Protein AF-A0A925WDR9-F1 (afdb_monomer_lite)

Sequence (433 aa):
MELAVQQAREQGSCYGSGENAIRPNPLVGCVVVTPKGNVYTSYRGKKCDGDEGRNCANDHAEYTALEKLVPQGEHVGATVFTTLEPCTRREGNAVSCADRLVDAKVKRVVIGYLDPDDRGHGISKLADANIELAFFEPDLMNEIRKLNQHFLDSRLASSLCRPWFSEIERACGNKIKILGDLATAPKMKRVGKYAFPPELNEPYEKNVRRNEEQWGGWIEQIAEFKSLTQGGSVIEYEDYDYLQWKTLREAGRKPRAIYAGAIVVCADTGSIYVHRRAPDVATEPNKLHSFAGGFIVAHQNISDETLLHACLRELQEESGVQPQFAETRVVIVENLDIGWIDVMFFGGTIPDSHVQRLKGSREGQVVPIPFDEIEKSICHNKDNWVISGIAHHLIWLKLGAPGAPSWFRQKNAPMLYKNICQWLTPSESSRPS

Foldseek 3Di:
DVLFLVQLVVVCVPPPQPLVDLATDASKKKWKQFPVRDIDIFTQQDDDPPCVVPRRNQPHNLNCRQPPPQPPPRQAQIEMEMQEQWACDDPDPDHTSLVSNLVSNHQEYEYLYYDLDLRGPSVVSCVVSVHHYHYDDPVSSVSSCVSCVVNNLSSQLCQQPDVCQVLLCVLLVVLKHWRGKDQDAAFEAEPEADDQDPVLVVQLVVLVVVCCVVPNDDWFKWWAFDDQDSRNRYTYTHIDTPSSCVSCVVVVHQTQTEKEFEWEDEQVQQWIKWWQFDQPDPPLHRATAGQMDTQGDDPDDDDRCSSVVRHQVSCCQAFVDGFDAPGWIWIWMARNVRNYTYGYTYQGYDYPVCNVRTAGHPGGHMDIDHLVCVLVCCQVVVSSHDSVRSSNLLVCLSSQNHNYDSVCSPPPSVVSSVSSSCSSNPDPVPPDD

Structure (mmCIF, N/CA/C/O backbone):
data_AF-A0A925WDR9-F1
#
_entry.id   AF-A0A925WDR9-F1
#
loop_
_atom_site.group_PDB
_atom_site.id
_atom_site.type_symbol
_atom_site.label_atom_id
_atom_site.label_alt_id
_atom_site.label_comp_id
_atom_site.label_asym_id
_atom_site.label_entity_id
_atom_site.label_seq_id
_atom_site.pdbx_PDB_ins_code
_atom_site.Cartn_x
_atom_site.Cartn_y
_atom_site.Cartn_z
_atom_site.occupancy
_atom_site.B_iso_or_equiv
_atom_site.auth_seq_id
_atom_site.auth_comp_id
_atom_site.auth_asym_id
_atom_site.auth_atom_id
_atom_site.pdbx_PDB_model_num
ATOM 1 N N . MET A 1 1 ? -14.975 13.594 23.032 1.00 91.81 1 MET A N 1
ATOM 2 C CA . MET A 1 1 ? -13.705 13.619 22.270 1.00 91.81 1 MET A CA 1
ATOM 3 C C . MET A 1 1 ? -12.592 14.275 23.077 1.00 91.81 1 MET A C 1
ATOM 5 O O . MET A 1 1 ? -11.641 13.581 23.403 1.00 91.81 1 MET A O 1
ATOM 9 N N . GLU A 1 2 ? -12.731 15.539 23.493 1.00 96.56 2 GLU A N 1
ATOM 10 C CA . GLU A 1 2 ? -11.731 16.247 24.323 1.00 96.56 2 GLU A CA 1
ATOM 11 C C . GLU A 1 2 ? -11.316 15.478 25.586 1.00 96.56 2 GLU A C 1
ATOM 13 O O . GLU A 1 2 ? -10.128 15.329 25.850 1.00 96.56 2 GLU A O 1
ATOM 18 N N . LEU A 1 3 ? -12.278 14.890 26.311 1.00 97.06 3 LEU A N 1
ATOM 19 C CA . LEU A 1 3 ? -11.991 14.029 27.466 1.00 97.06 3 LEU A CA 1
ATOM 20 C C . LEU A 1 3 ? -11.077 12.843 27.115 1.00 97.06 3 LEU A C 1
ATOM 22 O O . LEU A 1 3 ? -10.212 12.488 27.906 1.00 97.06 3 LEU A O 1
ATOM 26 N N . ALA A 1 4 ? -11.223 12.241 25.931 1.00 96.88 4 ALA A N 1
ATOM 27 C CA . ALA A 1 4 ? -10.350 11.147 25.504 1.00 96.88 4 ALA A CA 1
ATOM 28 C C . ALA A 1 4 ? -8.920 11.653 25.252 1.00 96.88 4 ALA A C 1
ATOM 30 O O . ALA A 1 4 ? -7.961 11.019 25.684 1.00 96.88 4 ALA A O 1
ATOM 31 N N . VAL A 1 5 ? -8.772 12.833 24.638 1.00 94.38 5 VAL A N 1
ATOM 32 C CA . VAL A 1 5 ? -7.465 13.494 24.469 1.00 94.38 5 VAL A CA 1
ATOM 33 C C . VAL A 1 5 ? -6.847 13.824 25.830 1.00 94.38 5 VAL A C 1
ATOM 35 O O . VAL A 1 5 ? -5.672 13.547 26.055 1.00 94.38 5 VAL A O 1
ATOM 38 N N . GLN A 1 6 ? -7.639 14.329 26.778 1.00 95.62 6 GLN A N 1
ATOM 39 C CA . GLN A 1 6 ? -7.187 14.597 28.144 1.00 95.62 6 GLN A CA 1
ATOM 40 C C . GLN A 1 6 ? -6.683 13.327 28.843 1.00 95.62 6 GLN A C 1
ATOM 42 O O . GLN A 1 6 ? -5.629 13.369 29.469 1.00 95.62 6 GLN A O 1
ATOM 47 N N . GLN A 1 7 ? -7.381 12.197 28.702 1.00 95.31 7 GLN A N 1
ATOM 48 C CA . GLN A 1 7 ? -6.925 10.917 29.252 1.00 95.31 7 GLN A CA 1
ATOM 49 C C . GLN A 1 7 ? -5.608 10.444 28.610 1.00 95.31 7 GLN A C 1
ATOM 51 O O . GLN A 1 7 ? -4.725 9.959 29.315 1.00 95.31 7 GLN A O 1
ATOM 56 N N . ALA A 1 8 ? -5.424 10.639 27.300 1.00 92.00 8 ALA A N 1
ATOM 57 C CA . ALA A 1 8 ? -4.147 10.348 26.642 1.00 92.00 8 ALA A CA 1
ATOM 58 C C . ALA A 1 8 ? -2.999 11.223 27.189 1.00 92.00 8 ALA A C 1
ATOM 60 O O . ALA A 1 8 ? -1.887 10.730 27.378 1.00 92.00 8 ALA A O 1
ATOM 61 N N . ARG A 1 9 ? -3.263 12.503 27.499 1.00 90.75 9 ARG A N 1
ATOM 62 C CA . ARG A 1 9 ? -2.285 13.385 28.165 1.00 90.75 9 ARG A CA 1
ATOM 63 C C . ARG A 1 9 ? -1.965 12.906 29.587 1.00 90.75 9 ARG A C 1
ATOM 65 O O . ARG A 1 9 ? -0.796 12.861 29.958 1.00 90.75 9 ARG A O 1
ATOM 72 N N . GLU A 1 10 ? -2.981 12.503 30.351 1.00 88.56 10 GLU A N 1
ATOM 73 C CA . GLU A 1 10 ? -2.831 11.996 31.723 1.00 88.56 10 GLU A CA 1
ATOM 74 C C . GLU A 1 10 ? -1.925 10.756 31.782 1.00 88.56 10 GLU A C 1
ATOM 76 O O . GLU A 1 10 ? -1.018 10.695 32.611 1.00 88.56 10 GLU A O 1
ATOM 81 N N . GLN A 1 11 ? -2.076 9.821 30.835 1.00 84.31 11 GLN A N 1
ATOM 82 C CA . GLN A 1 11 ? -1.157 8.687 30.687 1.00 84.31 11 GLN A CA 1
ATOM 83 C C . GLN A 1 11 ? 0.306 9.133 30.584 1.00 84.31 11 GLN A C 1
ATOM 85 O O . GLN A 1 11 ? 1.175 8.547 31.235 1.00 84.31 11 GLN A O 1
ATOM 90 N N . GLY A 1 12 ? 0.578 10.152 29.761 1.00 76.19 12 GLY A N 1
ATOM 91 C CA . GLY A 1 12 ? 1.924 10.688 29.557 1.00 76.19 12 GLY A CA 1
ATOM 92 C C . GLY A 1 12 ? 2.533 11.241 30.846 1.00 76.19 12 GLY A C 1
ATOM 93 O O . GLY A 1 12 ? 3.717 11.034 31.103 1.00 76.19 12 GLY A O 1
ATOM 94 N N . SER A 1 13 ? 1.717 11.867 31.699 1.00 69.88 13 SER A N 1
ATOM 95 C CA . SER A 1 13 ? 2.141 12.357 33.016 1.00 69.88 13 SER A CA 1
ATOM 96 C C . SER A 1 13 ? 2.409 11.233 34.025 1.00 69.88 13 SER A C 1
ATOM 98 O O . SER A 1 13 ? 3.291 11.378 34.867 1.00 69.88 13 SER A O 1
ATOM 100 N N . CYS A 1 14 ? 1.682 10.113 33.951 1.00 61.91 14 CYS A N 1
ATOM 101 C CA . CYS A 1 14 ? 1.826 8.998 34.894 1.00 61.91 14 CYS A CA 1
ATOM 102 C C . CYS A 1 14 ? 2.996 8.053 34.583 1.00 61.91 14 CYS A C 1
ATOM 104 O O . CYS A 1 14 ? 3.580 7.493 35.509 1.00 61.91 14 CYS A O 1
ATOM 106 N N . TYR A 1 15 ? 3.316 7.840 33.304 1.00 59.12 15 TYR A N 1
ATOM 107 C CA . TYR A 1 15 ? 4.296 6.828 32.880 1.00 59.12 15 TYR A CA 1
ATOM 108 C C . TYR A 1 15 ? 5.593 7.401 32.296 1.00 59.12 15 TYR A C 1
ATOM 110 O O . TYR A 1 15 ? 6.505 6.630 31.999 1.00 59.12 15 TYR A O 1
ATOM 118 N N . GLY A 1 16 ? 5.698 8.731 32.180 1.00 52.00 16 GLY A N 1
ATOM 119 C CA . GLY A 1 16 ? 6.755 9.392 31.421 1.00 52.00 16 GLY A CA 1
ATOM 120 C C . GLY A 1 16 ? 6.608 9.102 29.926 1.00 52.00 16 GLY A C 1
ATOM 121 O O . GLY A 1 16 ? 6.256 7.996 29.507 1.00 52.00 16 GLY A O 1
ATOM 122 N N . SER A 1 17 ? 6.874 10.090 29.077 1.00 45.38 17 SER A N 1
ATOM 123 C CA . SER A 1 17 ? 7.120 9.814 27.667 1.00 45.38 17 SER A CA 1
ATOM 124 C C . SER A 1 17 ? 8.306 8.846 27.623 1.00 45.38 17 SER A C 1
ATOM 126 O O . SER A 1 17 ? 9.366 9.120 28.179 1.00 45.38 17 SER A O 1
ATOM 128 N N . GLY A 1 18 ? 8.139 7.657 27.044 1.00 48.50 18 GLY A N 1
ATOM 129 C CA . GLY A 1 18 ? 9.229 6.693 26.863 1.00 48.50 18 GLY A CA 1
ATOM 130 C C . GLY A 1 18 ? 10.264 7.195 25.850 1.00 48.50 18 GLY A C 1
ATOM 131 O O . GLY A 1 18 ? 10.555 6.490 24.892 1.00 48.50 18 GLY A O 1
ATOM 132 N N . GLU A 1 19 ? 10.771 8.420 26.016 1.00 45.16 19 GLU A N 1
ATOM 133 C CA . GLU A 1 19 ? 11.632 9.173 25.096 1.00 45.16 19 GLU A CA 1
ATOM 134 C C . GLU A 1 19 ? 12.924 8.427 24.761 1.00 45.16 19 GLU A C 1
ATOM 136 O O . GLU A 1 19 ? 13.444 8.584 23.666 1.00 45.16 19 GLU A O 1
ATOM 141 N N . ASN A 1 20 ? 13.370 7.525 25.640 1.00 43.69 20 ASN A N 1
ATOM 142 C CA . ASN A 1 20 ? 14.550 6.682 25.426 1.00 43.69 20 ASN A CA 1
ATOM 143 C C . ASN A 1 20 ? 14.224 5.222 25.050 1.00 43.69 20 ASN A C 1
ATOM 145 O O . ASN A 1 20 ? 15.128 4.389 24.969 1.00 43.69 20 ASN A O 1
ATOM 149 N N . ALA A 1 21 ? 12.951 4.864 24.850 1.00 52.41 21 ALA A N 1
ATOM 150 C CA . ALA A 1 21 ? 12.563 3.508 24.472 1.00 52.41 21 ALA A CA 1
ATOM 151 C C . ALA A 1 21 ? 12.650 3.320 22.951 1.00 52.41 21 ALA A C 1
ATOM 153 O O . ALA A 1 21 ? 12.036 4.057 22.192 1.00 52.41 21 ALA A O 1
ATOM 154 N N . ILE A 1 22 ? 13.333 2.260 22.505 1.00 49.25 22 ILE A N 1
ATOM 155 C CA . ILE A 1 22 ? 13.476 1.892 21.079 1.00 49.25 22 ILE A CA 1
ATOM 156 C C . ILE A 1 22 ? 12.106 1.648 20.403 1.00 49.25 22 ILE A C 1
ATOM 158 O O . ILE A 1 22 ? 11.965 1.786 19.190 1.00 49.25 22 ILE A O 1
ATOM 162 N N . ARG A 1 23 ? 11.079 1.282 21.184 1.00 60.53 23 ARG A N 1
ATOM 163 C CA . ARG A 1 23 ? 9.679 1.156 20.749 1.00 60.53 23 ARG A CA 1
ATOM 164 C C . ARG A 1 23 ? 8.754 1.741 21.822 1.00 60.53 23 ARG A C 1
ATOM 166 O O . ARG A 1 23 ? 8.305 0.987 22.687 1.00 60.53 23 ARG A O 1
ATOM 173 N N . PRO A 1 24 ? 8.471 3.054 21.807 1.00 74.12 24 PRO A N 1
ATOM 174 C CA . PRO A 1 24 ? 7.527 3.643 22.745 1.00 74.12 24 PRO A CA 1
ATOM 175 C C . PRO A 1 24 ? 6.118 3.063 22.533 1.00 74.12 24 PRO A C 1
ATOM 177 O O . PRO A 1 24 ? 5.749 2.625 21.436 1.00 74.12 24 PRO A O 1
ATOM 180 N N . ASN A 1 25 ? 5.330 3.044 23.606 1.00 82.12 25 ASN A N 1
ATOM 181 C CA . ASN A 1 25 ? 3.898 2.767 23.537 1.00 82.12 25 ASN A CA 1
ATOM 182 C C . ASN A 1 25 ? 3.142 4.059 23.185 1.00 82.12 25 ASN A C 1
ATOM 184 O O . ASN A 1 25 ? 3.564 5.130 23.623 1.00 82.12 25 ASN A O 1
ATOM 188 N N . PRO A 1 26 ? 2.022 3.976 22.447 1.00 87.38 26 PRO A N 1
ATOM 189 C CA . PRO A 1 26 ? 1.197 5.142 22.179 1.00 87.38 26 PRO A CA 1
ATOM 190 C C . PRO A 1 26 ? 0.506 5.647 23.451 1.00 87.38 26 PRO A C 1
ATOM 192 O O . PRO A 1 26 ? 0.144 4.868 24.345 1.00 87.38 26 PRO A O 1
ATOM 195 N N . LEU A 1 27 ? 0.275 6.954 23.485 1.00 91.44 27 LEU A N 1
ATOM 196 C CA . LEU A 1 27 ? -0.645 7.616 24.395 1.00 91.44 27 LEU A CA 1
ATOM 197 C C . LEU A 1 27 ? -2.071 7.429 23.870 1.00 91.44 27 LEU A C 1
ATOM 199 O O . LEU A 1 27 ? -2.429 7.939 22.804 1.00 91.44 27 LEU A O 1
ATOM 203 N N . VAL A 1 28 ? -2.874 6.669 24.614 1.00 93.88 28 VAL A N 1
ATOM 204 C CA . VAL A 1 28 ? -4.236 6.286 24.239 1.00 93.88 28 VAL A CA 1
ATOM 205 C C . VAL A 1 28 ? -5.188 6.589 25.385 1.00 93.88 28 VAL A C 1
ATOM 207 O O . VAL A 1 28 ? -5.044 6.047 26.481 1.00 93.88 28 VAL A O 1
ATOM 210 N N . GLY A 1 29 ? -6.188 7.419 25.107 1.00 96.88 29 GLY A N 1
ATOM 211 C CA . GLY A 1 29 ? -7.322 7.669 25.983 1.00 96.88 29 GLY A CA 1
ATOM 212 C C . GLY A 1 29 ? -8.605 7.111 25.379 1.00 96.88 29 GLY A C 1
ATOM 213 O O . GLY A 1 29 ? -8.816 7.180 24.168 1.00 96.88 29 GLY A O 1
ATOM 214 N N . CYS A 1 30 ? -9.469 6.566 26.232 1.00 97.81 30 CYS A N 1
ATOM 215 C CA . CYS A 1 30 ? -10.758 6.007 25.850 1.00 97.81 30 CYS A CA 1
ATOM 216 C C . CYS A 1 30 ? -11.862 6.514 26.781 1.00 97.81 30 CYS A C 1
ATOM 218 O O . CYS A 1 30 ? -11.704 6.535 28.005 1.00 97.81 30 CYS A O 1
ATOM 220 N N . VAL A 1 31 ? -12.995 6.895 26.194 1.00 98.50 31 VAL A N 1
ATOM 221 C CA . VAL A 1 31 ? -14.206 7.318 26.901 1.00 98.50 31 VAL A CA 1
ATOM 222 C C . VAL A 1 31 ? -15.390 6.499 26.410 1.00 98.50 31 VAL A C 1
ATOM 224 O O . VAL A 1 31 ? -15.643 6.448 25.210 1.00 98.50 31 VAL A O 1
ATOM 227 N N . VAL A 1 32 ? -16.140 5.897 27.328 1.00 98.38 32 VAL A N 1
ATOM 228 C CA . VAL A 1 32 ? -17.378 5.166 27.031 1.00 98.38 32 VAL A CA 1
ATOM 229 C C . VAL A 1 32 ? -18.558 5.972 27.552 1.00 98.38 32 VAL A C 1
ATOM 231 O O . VAL A 1 32 ? -18.597 6.317 28.732 1.00 98.38 32 VAL A O 1
ATOM 234 N N . VAL A 1 33 ? -19.518 6.259 26.675 1.00 98.19 33 VAL A N 1
ATOM 235 C CA . VAL A 1 33 ? -20.789 6.907 27.013 1.00 98.19 33 VAL A CA 1
ATOM 236 C C . VAL A 1 33 ? -21.910 5.894 26.821 1.00 98.19 33 VAL A C 1
ATOM 238 O O . VAL A 1 33 ? -22.199 5.475 25.699 1.00 98.19 33 VAL A O 1
ATOM 241 N N . THR A 1 34 ? -22.520 5.472 27.922 1.00 97.81 34 THR A N 1
ATOM 242 C CA . THR A 1 34 ? -23.603 4.473 27.918 1.00 97.81 34 THR A CA 1
ATOM 243 C C . THR A 1 34 ? -24.914 5.072 27.394 1.00 97.81 34 THR A C 1
ATOM 245 O O . THR A 1 34 ? -25.081 6.295 27.431 1.00 97.81 34 THR A O 1
ATOM 248 N N . PRO A 1 35 ? -25.905 4.254 26.986 1.00 96.38 35 PRO A N 1
ATOM 249 C CA . PRO A 1 35 ? -27.226 4.762 26.597 1.00 96.38 35 PRO A CA 1
ATOM 250 C C . PRO A 1 35 ? -27.945 5.565 27.691 1.00 96.38 35 PRO A C 1
ATOM 252 O O . PRO A 1 35 ? -28.792 6.398 27.383 1.00 96.38 35 PRO A O 1
ATOM 255 N N . LYS A 1 36 ? -27.607 5.330 28.968 1.00 95.19 36 LYS A N 1
ATOM 256 C CA . LYS A 1 36 ? -28.141 6.077 30.119 1.00 95.19 36 LYS A CA 1
ATOM 257 C C . LYS A 1 36 ? -27.440 7.422 30.348 1.00 95.19 36 LYS A C 1
ATOM 259 O O . LYS A 1 36 ? -27.839 8.164 31.237 1.00 95.19 36 LYS A O 1
ATOM 264 N N . GLY A 1 37 ? -26.387 7.724 29.588 1.00 94.19 37 GLY A N 1
ATOM 265 C CA . GLY A 1 37 ? -25.588 8.939 29.740 1.00 94.19 37 GLY A CA 1
ATOM 266 C C . GLY A 1 37 ? -24.445 8.834 30.754 1.00 94.19 37 GLY A C 1
ATOM 267 O O . GLY A 1 37 ? -23.741 9.820 30.952 1.00 94.19 37 GLY A O 1
ATOM 268 N N . ASN A 1 38 ? -24.209 7.665 31.367 1.00 96.75 38 ASN A N 1
ATOM 269 C CA . ASN A 1 38 ? -23.038 7.459 32.229 1.00 96.75 38 ASN A CA 1
ATOM 270 C C . ASN A 1 38 ? -21.753 7.535 31.395 1.00 96.75 38 ASN A C 1
ATOM 272 O O . ASN A 1 38 ? -21.686 6.933 30.318 1.00 96.75 38 ASN A O 1
ATOM 276 N N . VAL A 1 39 ? -20.745 8.241 31.912 1.00 97.25 39 VAL A N 1
ATOM 277 C CA . VAL A 1 39 ? -19.461 8.477 31.241 1.00 97.25 39 VAL A CA 1
ATOM 278 C C . VAL A 1 39 ? -18.337 7.814 32.028 1.00 97.25 39 VAL A C 1
ATOM 280 O O . VAL A 1 39 ? -18.137 8.114 33.202 1.00 97.25 39 VAL A O 1
ATOM 283 N N . TYR A 1 40 ? -17.566 6.960 31.360 1.00 97.38 40 TYR A N 1
ATOM 284 C CA . TYR A 1 40 ? -16.413 6.268 31.933 1.00 97.38 40 TYR A CA 1
ATOM 285 C C . TYR A 1 40 ? -15.156 6.637 31.161 1.00 97.38 40 TYR A C 1
ATOM 287 O O . TYR A 1 40 ? -15.142 6.567 29.933 1.00 97.38 40 TYR A O 1
ATOM 295 N N . THR A 1 41 ? -14.097 7.021 31.868 1.00 96.88 41 THR A N 1
ATOM 296 C CA . THR A 1 41 ? -12.838 7.470 31.267 1.00 96.88 41 THR A CA 1
ATOM 297 C C . THR A 1 41 ? -11.692 6.541 31.636 1.00 96.88 41 THR A C 1
ATOM 299 O O . THR A 1 41 ? -11.591 6.034 32.757 1.00 96.88 41 THR A O 1
ATOM 302 N N . SER A 1 42 ? -10.797 6.309 30.688 1.00 95.94 42 SER A N 1
ATOM 303 C CA . SER A 1 42 ? -9.627 5.461 30.876 1.00 95.94 42 SER A CA 1
ATOM 304 C C . SER A 1 42 ? -8.488 5.898 29.973 1.00 95.94 42 SER A C 1
ATOM 306 O O . SER A 1 42 ? -8.695 6.569 28.962 1.00 95.94 42 SER A O 1
ATOM 308 N N . TYR A 1 43 ? -7.290 5.455 30.321 1.00 94.19 43 TYR A N 1
ATOM 309 C CA . TYR A 1 43 ? -6.113 5.553 29.480 1.00 94.19 43 TYR A CA 1
ATOM 310 C C . TYR A 1 43 ? -5.311 4.255 29.554 1.00 94.19 43 TYR A C 1
ATOM 312 O O . TYR A 1 43 ? -5.515 3.434 30.457 1.00 94.19 43 TYR A O 1
ATOM 320 N N . ARG A 1 44 ? -4.408 4.038 28.594 1.00 90.12 44 ARG A N 1
ATOM 321 C CA . ARG A 1 44 ? -3.559 2.841 28.574 1.00 90.12 44 ARG A CA 1
ATOM 322 C C . ARG A 1 44 ? -2.690 2.801 29.828 1.00 90.12 44 ARG A C 1
ATOM 324 O O . ARG A 1 44 ? -1.991 3.759 30.133 1.00 90.12 44 ARG A O 1
ATOM 331 N N . GLY A 1 45 ? -2.703 1.681 30.538 1.00 87.25 45 GLY A N 1
ATOM 332 C CA . GLY A 1 45 ? -1.962 1.543 31.789 1.00 87.25 45 GLY A CA 1
ATOM 333 C C . GLY A 1 45 ? -2.729 1.933 33.050 1.00 87.25 45 GLY A C 1
ATOM 334 O O . GLY A 1 45 ? -2.212 1.704 34.140 1.00 87.25 45 GLY A O 1
ATOM 335 N N . LYS A 1 46 ? -3.944 2.490 32.941 1.00 88.06 46 LYS A N 1
ATOM 336 C CA . LYS A 1 46 ? -4.716 2.941 34.107 1.00 88.06 46 LYS A CA 1
ATOM 337 C C . LYS A 1 46 ? -4.929 1.799 35.109 1.00 88.06 46 LYS A C 1
ATOM 339 O O . LYS A 1 46 ? -5.450 0.743 34.750 1.00 88.06 46 LYS A O 1
ATOM 344 N N . LYS A 1 47 ? -4.533 2.043 36.363 1.00 85.19 47 LYS A N 1
ATOM 345 C CA . LYS A 1 47 ? -4.806 1.159 37.504 1.00 85.19 47 LYS A CA 1
ATOM 346 C C . LYS A 1 47 ? -6.226 1.391 38.014 1.00 85.19 47 LYS A C 1
ATOM 348 O O . LYS A 1 47 ? -6.669 2.537 38.097 1.00 85.19 47 LYS A O 1
ATOM 353 N N . CYS A 1 48 ? -6.909 0.311 38.364 1.00 84.62 48 CYS A N 1
ATOM 354 C CA . CYS A 1 48 ? -8.235 0.319 38.970 1.00 84.62 48 CYS A CA 1
ATOM 355 C C . CYS A 1 48 ? -8.194 -0.338 40.357 1.00 84.62 48 CYS A C 1
ATOM 357 O O . CYS A 1 48 ? -7.209 -0.988 40.719 1.00 84.62 48 CYS A O 1
ATOM 359 N N . ASP A 1 49 ? -9.267 -0.177 41.129 1.00 80.19 49 ASP A N 1
ATOM 360 C CA . ASP A 1 49 ? -9.409 -0.848 42.422 1.00 80.19 49 ASP A CA 1
ATOM 361 C C . ASP A 1 49 ? -9.280 -2.369 42.241 1.00 80.19 49 ASP A C 1
ATOM 363 O O . ASP A 1 49 ? -9.877 -2.957 41.336 1.00 80.19 49 ASP A O 1
ATOM 367 N N . GLY A 1 50 ? -8.449 -3.004 43.070 1.00 77.38 50 GLY A N 1
ATOM 368 C CA . GLY A 1 50 ? -8.108 -4.426 42.945 1.00 77.38 50 GLY A CA 1
ATOM 369 C C . GLY A 1 50 ? -6.904 -4.744 42.043 1.00 77.38 50 GLY A C 1
ATOM 370 O O . GLY A 1 50 ? -6.506 -5.904 41.973 1.00 77.38 50 GLY A O 1
ATOM 371 N N . ASP A 1 51 ? -6.264 -3.753 41.406 1.00 84.31 51 ASP A N 1
ATOM 372 C CA . ASP A 1 51 ? -4.997 -3.936 40.669 1.00 84.31 51 ASP A CA 1
ATOM 373 C C . ASP A 1 51 ? -3.741 -3.801 41.574 1.00 84.31 51 ASP A C 1
ATOM 375 O O . ASP A 1 51 ? -2.629 -3.544 41.095 1.00 84.31 51 ASP A O 1
ATOM 379 N N . GLU A 1 52 ? -3.882 -3.953 42.894 1.00 81.94 52 GLU A N 1
ATOM 380 C CA . GLU A 1 52 ? -2.772 -3.883 43.853 1.00 81.94 52 GLU A CA 1
ATOM 381 C C . GLU A 1 52 ? -1.676 -4.903 43.500 1.00 81.94 52 GLU A C 1
ATOM 383 O O . GLU A 1 52 ? -1.920 -6.097 43.346 1.00 81.94 52 GLU A O 1
ATOM 388 N N . GLY A 1 53 ? -0.444 -4.424 43.305 1.00 72.44 53 GLY A N 1
ATOM 389 C CA . GLY A 1 53 ? 0.687 -5.265 42.892 1.00 72.44 53 GLY A CA 1
ATOM 390 C C . GLY A 1 53 ? 0.681 -5.719 41.421 1.00 72.44 53 GLY A C 1
ATOM 391 O O . GLY A 1 53 ? 1.662 -6.319 40.980 1.00 72.44 53 GLY A O 1
ATOM 392 N N . ARG A 1 54 ? -0.353 -5.406 40.622 1.00 80.75 54 ARG A N 1
ATOM 393 C CA . ARG A 1 54 ? -0.420 -5.774 39.198 1.00 80.75 54 ARG A CA 1
ATOM 394 C C . ARG A 1 54 ? 0.266 -4.738 38.304 1.00 80.75 54 ARG A C 1
ATOM 396 O O . ARG A 1 54 ? 0.009 -3.534 38.377 1.00 80.75 54 ARG A O 1
ATOM 403 N N . ASN A 1 55 ? 1.092 -5.214 37.370 1.00 78.69 55 ASN A N 1
ATOM 404 C CA . ASN A 1 55 ? 1.603 -4.379 36.286 1.00 78.69 55 ASN A CA 1
ATOM 405 C C . ASN A 1 55 ? 0.521 -4.182 35.210 1.00 78.69 55 ASN A C 1
ATOM 407 O O . ASN A 1 55 ? 0.266 -5.075 34.404 1.00 78.69 55 ASN A O 1
ATOM 411 N N . CYS A 1 56 ? -0.102 -3.004 35.199 1.00 81.31 56 CYS A N 1
ATOM 412 C CA . CYS A 1 56 ? -1.151 -2.655 34.239 1.00 81.31 56 CYS A CA 1
ATOM 413 C C . CYS A 1 56 ? -0.619 -1.995 32.960 1.00 81.31 56 CYS A C 1
ATOM 415 O O . CYS A 1 56 ? -1.418 -1.694 32.087 1.00 81.31 56 CYS A O 1
ATOM 417 N N . ALA A 1 57 ? 0.696 -1.798 32.791 1.00 75.00 57 ALA A N 1
ATOM 418 C CA . ALA A 1 57 ? 1.264 -1.027 31.672 1.00 75.00 57 ALA A CA 1
ATOM 419 C C . ALA A 1 57 ? 0.867 -1.537 30.264 1.00 75.00 57 ALA A C 1
ATOM 421 O O . ALA A 1 57 ? 0.896 -0.779 29.292 1.00 75.00 57 ALA A O 1
ATOM 422 N N . ASN A 1 58 ? 0.468 -2.810 30.155 1.00 77.56 58 ASN A N 1
ATOM 423 C CA . ASN A 1 58 ? 0.018 -3.451 28.913 1.00 77.56 58 ASN A CA 1
ATOM 424 C C . ASN A 1 58 ? -1.515 -3.507 28.750 1.00 77.56 58 ASN A C 1
ATOM 426 O O . ASN A 1 58 ? -2.011 -4.024 27.742 1.00 77.56 58 ASN A O 1
ATOM 430 N N . ASP A 1 59 ? -2.277 -2.995 29.716 1.00 88.19 59 ASP A N 1
ATOM 431 C CA . ASP A 1 59 ? -3.728 -2.876 29.612 1.00 88.19 59 ASP A CA 1
ATOM 432 C C . ASP A 1 59 ? -4.061 -1.669 28.725 1.00 88.19 59 ASP A C 1
ATOM 434 O O . ASP A 1 59 ? -3.652 -0.535 28.985 1.00 88.19 59 ASP A O 1
ATOM 438 N N . HIS A 1 60 ? -4.766 -1.927 27.626 1.00 91.44 60 HIS A N 1
ATOM 439 C CA . HIS A 1 60 ? -5.198 -0.888 26.693 1.00 91.44 60 HIS A CA 1
ATOM 440 C C . HIS A 1 60 ? -6.346 -0.069 27.288 1.00 91.44 60 HIS A C 1
ATOM 442 O O . HIS A 1 60 ? -7.088 -0.566 28.136 1.00 91.44 60 HIS A O 1
ATOM 448 N N . ALA A 1 61 ? -6.512 1.169 26.824 1.00 93.44 61 ALA A N 1
ATOM 449 C CA . ALA A 1 61 ? -7.543 2.062 27.344 1.00 93.44 61 ALA A CA 1
ATOM 450 C C . ALA A 1 61 ? -8.948 1.457 27.164 1.00 93.44 61 ALA A C 1
ATOM 452 O O . ALA A 1 61 ? -9.719 1.384 28.113 1.00 93.44 61 ALA A O 1
ATOM 453 N N . GLU A 1 62 ? -9.250 0.920 25.982 1.00 94.50 62 GLU A N 1
ATOM 454 C CA . GLU A 1 62 ? -10.558 0.342 25.655 1.00 94.50 62 GLU A CA 1
ATOM 455 C C . GLU A 1 62 ? -10.850 -0.909 26.494 1.00 94.50 62 GLU A C 1
ATOM 457 O O . GLU A 1 62 ? -11.969 -1.089 26.973 1.00 94.50 62 GLU A O 1
ATOM 462 N N . TYR A 1 63 ? -9.825 -1.738 26.737 1.00 91.88 63 TYR A N 1
ATOM 463 C CA . TYR A 1 63 ? -9.912 -2.874 27.658 1.00 91.88 63 TYR A CA 1
ATOM 464 C C . TYR A 1 63 ? -10.262 -2.408 29.071 1.00 91.88 63 TYR A C 1
ATOM 466 O O . TYR A 1 63 ? -11.215 -2.903 29.666 1.00 91.88 63 TYR A O 1
ATOM 474 N N . THR A 1 64 ? -9.511 -1.443 29.602 1.00 91.62 64 THR A N 1
ATOM 475 C CA . THR A 1 64 ? -9.738 -0.934 30.955 1.00 91.62 64 THR A CA 1
ATOM 476 C C . THR A 1 64 ? -11.125 -0.311 31.088 1.00 91.62 64 THR A C 1
ATOM 478 O O . THR A 1 64 ? -11.809 -0.567 32.076 1.00 91.62 64 THR A O 1
ATOM 481 N N . ALA A 1 65 ? -11.580 0.448 30.088 1.00 93.50 65 ALA A N 1
ATOM 482 C CA . ALA A 1 65 ? -12.926 1.004 30.091 1.00 93.50 65 ALA A CA 1
ATOM 483 C C . ALA A 1 65 ? -13.998 -0.091 30.163 1.00 93.50 65 ALA A C 1
ATOM 485 O O . ALA A 1 65 ? -14.818 -0.072 31.077 1.00 93.50 65 ALA A O 1
ATOM 486 N N . LEU A 1 66 ? -13.990 -1.043 29.228 1.00 91.62 66 LEU A N 1
ATOM 487 C CA . LEU A 1 66 ? -15.080 -2.013 29.084 1.00 91.62 66 LEU A CA 1
ATOM 488 C C . LEU A 1 66 ? -15.086 -3.098 30.165 1.00 91.62 66 LEU A C 1
ATOM 490 O O . LEU A 1 66 ? -16.158 -3.523 30.578 1.00 91.62 66 LEU A O 1
ATOM 494 N N . GLU A 1 67 ? -13.912 -3.542 30.613 1.00 88.88 67 GLU A N 1
ATOM 495 C CA . GLU A 1 67 ? -13.791 -4.715 31.491 1.00 88.88 67 GLU A CA 1
ATOM 496 C C . GLU A 1 67 ? -13.652 -4.354 32.968 1.00 88.88 67 GLU A C 1
ATOM 498 O O . GLU A 1 67 ? -13.982 -5.169 33.825 1.00 88.88 67 GLU A O 1
ATOM 503 N N . LYS A 1 68 ? -13.122 -3.162 33.280 1.00 86.88 68 LYS A N 1
ATOM 504 C CA . LYS A 1 68 ? -12.841 -2.767 34.670 1.00 86.88 68 LYS A CA 1
ATOM 505 C C . LYS A 1 68 ? -13.727 -1.639 35.184 1.00 86.88 68 LYS A C 1
ATOM 507 O O . LYS A 1 68 ? -13.932 -1.553 36.389 1.00 86.88 68 LYS A O 1
ATOM 512 N N . LEU A 1 69 ? -14.203 -0.752 34.309 1.00 89.81 69 LEU A N 1
ATOM 513 C CA . LEU A 1 69 ? -14.885 0.477 34.732 1.00 89.81 69 LEU A CA 1
ATOM 514 C C . LEU A 1 69 ? -16.380 0.469 34.425 1.00 89.81 69 LEU A C 1
ATOM 516 O O . LEU A 1 69 ? -17.172 0.886 35.267 1.00 89.81 69 LEU A O 1
ATOM 520 N N . VAL A 1 70 ? -16.771 0.023 33.231 1.00 90.38 70 VAL A N 1
ATOM 521 C CA . VAL A 1 70 ? -18.179 -0.005 32.826 1.00 90.38 70 VAL A CA 1
ATOM 522 C C . VAL A 1 70 ? -18.867 -1.211 33.478 1.00 90.38 70 VAL A C 1
ATOM 524 O O . VAL A 1 70 ? -18.445 -2.344 33.241 1.00 90.38 70 VAL A O 1
ATOM 527 N N . PRO A 1 71 ? -19.945 -1.017 34.259 1.00 92.31 71 PRO A N 1
ATOM 528 C CA . PRO A 1 71 ? -20.702 -2.126 34.824 1.00 92.31 71 PRO A CA 1
ATOM 529 C C . PRO A 1 71 ? -21.248 -3.056 33.735 1.00 92.31 71 PRO A C 1
ATOM 531 O O . PRO A 1 71 ? -21.634 -2.621 32.644 1.00 92.31 71 PRO A O 1
ATOM 534 N N . GLN A 1 72 ? -21.304 -4.354 34.033 1.00 89.81 72 GLN A N 1
ATOM 535 C CA . GLN A 1 72 ? -21.723 -5.361 33.062 1.00 89.81 72 GLN A CA 1
ATOM 536 C C . GLN A 1 72 ? -23.129 -5.066 32.515 1.00 89.81 72 GLN A C 1
ATOM 538 O O . GLN A 1 72 ? -24.074 -4.835 33.267 1.00 89.81 72 GLN A O 1
ATOM 543 N N . GLY A 1 73 ? -23.259 -5.066 31.187 1.00 88.81 73 GLY A N 1
ATOM 544 C CA . GLY A 1 73 ? -24.498 -4.751 30.478 1.00 88.81 73 GLY A CA 1
ATOM 545 C C . GLY A 1 73 ? -24.698 -3.266 30.159 1.00 88.81 73 GLY A C 1
ATOM 546 O O . GLY A 1 73 ? -25.425 -2.963 29.217 1.00 88.81 73 GLY A O 1
ATOM 547 N N . GLU A 1 74 ? -24.026 -2.332 30.844 1.00 93.62 74 GLU A N 1
ATOM 548 C CA . GLU A 1 74 ? -24.168 -0.895 30.537 1.00 93.62 74 GLU A CA 1
ATOM 549 C C . GLU A 1 74 ? -23.402 -0.460 29.278 1.00 93.62 74 GLU A C 1
ATOM 551 O O . GLU A 1 74 ? -23.691 0.590 28.702 1.00 93.62 74 GLU A O 1
ATOM 556 N N . HIS A 1 75 ? -22.467 -1.286 28.806 1.00 92.50 75 HIS A N 1
ATOM 557 C CA . HIS A 1 75 ? -21.744 -1.083 27.549 1.00 92.50 75 HIS A CA 1
ATOM 558 C C . HIS A 1 75 ? -22.598 -1.340 26.294 1.00 92.50 75 HIS A C 1
ATOM 560 O O . HIS A 1 75 ? -22.258 -0.848 25.216 1.00 92.50 75 HIS A O 1
ATOM 566 N N . VAL A 1 76 ? -23.708 -2.082 26.409 1.00 96.62 76 VAL A N 1
ATOM 567 C CA . VAL A 1 76 ? -24.540 -2.441 25.252 1.00 96.62 76 VAL A CA 1
ATOM 568 C C . VAL A 1 76 ? -25.180 -1.183 24.677 1.00 96.62 76 VAL A C 1
ATOM 570 O O . VAL A 1 76 ? -25.877 -0.448 25.371 1.00 96.62 76 VAL A O 1
ATOM 573 N N . GLY A 1 77 ? -24.946 -0.931 23.392 1.00 96.62 77 GLY A N 1
ATOM 574 C CA . GLY A 1 77 ? -25.436 0.261 22.708 1.00 96.62 77 GLY A CA 1
ATOM 575 C C . GLY A 1 77 ? -24.667 1.549 23.030 1.00 96.62 77 GLY A C 1
ATOM 576 O O . GLY A 1 77 ? -25.096 2.624 22.610 1.00 96.62 77 GLY A O 1
ATOM 577 N N . ALA A 1 78 ? -23.546 1.469 23.753 1.00 98.12 78 ALA A N 1
ATOM 578 C CA . ALA A 1 78 ? -22.732 2.631 24.099 1.00 98.12 78 ALA A CA 1
ATOM 579 C C . ALA A 1 78 ? -22.048 3.268 22.875 1.00 98.12 78 ALA A C 1
ATOM 581 O O . ALA A 1 78 ? -21.861 2.631 21.834 1.00 98.12 78 ALA A O 1
ATOM 582 N N . THR A 1 79 ? -21.641 4.531 23.031 1.00 98.44 79 THR A N 1
ATOM 583 C CA . THR A 1 79 ? -20.705 5.209 22.125 1.00 98.44 79 THR A CA 1
ATOM 584 C C . THR A 1 79 ? -19.324 5.253 22.764 1.00 98.44 79 THR A C 1
ATOM 586 O O . THR A 1 79 ? -19.176 5.719 23.895 1.00 98.44 79 THR A O 1
ATOM 589 N N . VAL A 1 80 ? -18.309 4.793 22.040 1.00 98.38 80 VAL A N 1
ATOM 590 C CA . VAL A 1 80 ? -16.919 4.775 22.503 1.00 98.38 80 VAL A CA 1
ATOM 591 C C . VAL A 1 80 ? -16.104 5.801 21.731 1.00 98.38 80 VAL A C 1
ATOM 593 O O . VAL A 1 80 ? -16.139 5.829 20.509 1.00 98.38 80 VAL A O 1
ATOM 596 N N . PHE A 1 81 ? -15.347 6.632 22.436 1.00 98.19 81 PHE A N 1
ATOM 597 C CA . PHE A 1 81 ? -14.396 7.578 21.864 1.00 98.19 81 PHE A CA 1
ATOM 598 C C . PHE A 1 81 ? -12.989 7.116 22.218 1.00 98.19 81 PHE A C 1
ATOM 600 O O . PHE A 1 81 ? -12.651 7.082 23.398 1.00 98.19 81 PHE A O 1
ATOM 607 N N . THR A 1 82 ? -12.165 6.801 21.226 1.00 96.56 82 THR A N 1
ATOM 608 C CA . THR A 1 82 ? -10.774 6.372 21.432 1.00 96.56 82 THR A CA 1
ATOM 609 C C . THR A 1 82 ? -9.827 7.259 20.639 1.00 96.56 82 THR A C 1
ATOM 611 O O . THR A 1 82 ? -10.119 7.621 19.501 1.00 96.56 82 THR A O 1
ATOM 614 N N . THR A 1 83 ? -8.697 7.651 21.228 1.00 92.19 83 THR A N 1
ATOM 615 C CA . THR A 1 83 ? -7.742 8.534 20.543 1.00 92.19 83 THR A CA 1
ATOM 616 C C . THR A 1 83 ? -6.926 7.816 19.470 1.00 92.19 83 THR A C 1
ATOM 618 O O . THR A 1 83 ? -6.465 8.474 18.549 1.00 92.19 83 THR A O 1
ATOM 621 N N . LEU A 1 84 ? -6.768 6.494 19.547 1.00 89.06 84 LEU A N 1
ATOM 622 C CA . LEU A 1 84 ? -6.087 5.685 18.531 1.00 89.06 84 LEU A CA 1
ATOM 623 C C . LEU A 1 84 ? -7.003 4.539 18.084 1.00 89.06 84 LEU A C 1
ATOM 625 O O . LEU A 1 84 ? -7.822 4.065 18.876 1.00 89.06 84 LEU A O 1
ATOM 629 N N . GLU A 1 85 ? -6.880 4.116 16.827 1.00 84.75 85 GLU A N 1
ATOM 630 C CA . GLU A 1 85 ? -7.632 2.992 16.269 1.00 84.75 85 GLU A CA 1
ATOM 631 C C . GLU A 1 85 ? -7.522 1.733 17.155 1.00 84.75 85 GLU A C 1
ATOM 633 O O . GLU A 1 85 ? -6.414 1.342 17.536 1.00 84.75 85 GLU A O 1
ATOM 638 N N . PRO A 1 86 ? -8.650 1.065 17.474 1.00 88.06 86 PRO A N 1
ATOM 639 C CA . PRO A 1 86 ? -8.628 -0.149 18.278 1.00 88.06 86 PRO A CA 1
ATOM 640 C C . PRO A 1 86 ? -7.823 -1.276 17.634 1.00 88.06 86 PRO A C 1
ATOM 642 O O . PRO A 1 86 ? -8.078 -1.691 16.503 1.00 88.06 86 PRO A O 1
ATOM 645 N N . CYS A 1 87 ? -6.890 -1.845 18.395 1.00 87.00 87 CYS A N 1
ATOM 646 C CA . CYS A 1 87 ? -6.069 -2.955 17.914 1.00 87.00 87 CYS A CA 1
ATOM 647 C C . CYS A 1 87 ? -6.912 -4.198 17.559 1.00 87.00 87 CYS A C 1
ATOM 649 O O . CYS A 1 87 ? -7.892 -4.524 18.236 1.00 87.00 87 CYS A O 1
ATOM 651 N N . THR A 1 88 ? -6.475 -4.949 16.546 1.00 78.19 88 THR A N 1
ATOM 652 C CA . THR A 1 88 ? -7.088 -6.225 16.111 1.00 78.19 88 THR A CA 1
ATOM 653 C C . THR A 1 88 ? -6.349 -7.462 16.617 1.00 78.19 88 THR A C 1
ATOM 655 O O . THR A 1 88 ? -6.820 -8.587 16.449 1.00 78.19 88 THR A O 1
ATOM 658 N N . ARG A 1 89 ? -5.191 -7.265 17.254 1.00 74.50 89 ARG A N 1
ATOM 659 C CA . ARG A 1 89 ? -4.361 -8.316 17.842 1.00 74.50 89 ARG A CA 1
ATOM 660 C C . ARG A 1 89 ? -3.674 -7.783 19.094 1.00 74.50 89 ARG A C 1
ATOM 662 O O . ARG A 1 89 ? -3.191 -6.655 19.103 1.00 74.50 89 ARG A O 1
ATOM 669 N N . ARG A 1 90 ? -3.594 -8.613 20.132 1.00 74.56 90 ARG A N 1
ATOM 670 C CA . ARG A 1 90 ? -2.778 -8.365 21.328 1.00 74.56 90 ARG A CA 1
ATOM 671 C C . ARG A 1 90 ? -1.721 -9.456 21.464 1.00 74.56 90 ARG A C 1
ATOM 673 O O . ARG A 1 90 ? -1.848 -10.528 20.875 1.00 74.56 90 ARG A O 1
ATOM 680 N N . GLU A 1 91 ? -0.654 -9.162 22.195 1.00 66.00 91 GLU A N 1
ATOM 681 C CA . GLU A 1 91 ? 0.344 -10.172 22.552 1.00 66.00 91 GLU A CA 1
ATOM 682 C C . GLU A 1 91 ? -0.246 -11.157 23.578 1.00 66.00 91 GLU A C 1
ATOM 684 O O . GLU A 1 91 ? -0.987 -10.761 24.480 1.00 66.00 91 GLU A O 1
ATOM 689 N N . GLY A 1 92 ? 0.057 -12.450 23.421 1.00 59.66 92 GLY A N 1
ATOM 690 C CA . GLY A 1 92 ? -0.531 -13.532 24.220 1.00 59.66 92 GLY A CA 1
ATOM 691 C C . GLY A 1 92 ? -1.957 -13.924 23.797 1.00 59.66 92 GLY A C 1
ATOM 692 O O . GLY A 1 92 ? -2.376 -13.673 22.671 1.00 59.66 92 GLY A O 1
ATOM 693 N N . ASN A 1 93 ? -2.707 -14.548 24.713 1.00 52.25 93 ASN A N 1
ATOM 694 C CA . ASN A 1 93 ? -4.081 -15.037 24.489 1.00 52.25 93 ASN A CA 1
ATOM 695 C C . ASN A 1 93 ? -5.165 -13.974 24.774 1.00 52.25 93 ASN A C 1
ATOM 697 O O . ASN A 1 93 ? -6.314 -14.308 25.056 1.00 52.25 93 ASN A O 1
ATOM 701 N N . ALA A 1 94 ? -4.809 -12.687 24.772 1.00 69.62 94 ALA A N 1
ATOM 702 C CA . ALA A 1 94 ? -5.745 -11.617 25.100 1.00 69.62 94 ALA A CA 1
ATOM 703 C C . ALA A 1 94 ? -6.622 -11.243 23.892 1.00 69.62 94 ALA A C 1
ATOM 705 O O . ALA A 1 94 ? -6.111 -10.930 22.817 1.00 69.62 94 ALA A O 1
ATOM 706 N N . VAL A 1 95 ? -7.944 -11.193 24.097 1.00 82.38 95 VAL A N 1
ATOM 707 C CA . VAL A 1 95 ? -8.911 -10.684 23.105 1.00 82.38 95 VAL A CA 1
ATOM 708 C C . VAL A 1 95 ? -8.578 -9.232 22.736 1.00 82.38 95 VAL A C 1
ATOM 710 O O . VAL A 1 95 ? -8.276 -8.421 23.628 1.00 82.38 95 VAL A O 1
ATOM 713 N N . SER A 1 96 ? -8.614 -8.925 21.435 1.00 90.00 96 SER A N 1
ATOM 714 C CA . SER A 1 96 ? -8.266 -7.612 20.878 1.00 90.00 96 SER A CA 1
ATOM 715 C C . SER A 1 96 ? -9.251 -6.513 21.291 1.00 90.00 96 SER A C 1
ATOM 717 O O . SER A 1 96 ? -10.369 -6.808 21.708 1.00 90.00 96 SER A O 1
ATOM 719 N N . CYS A 1 97 ? -8.852 -5.237 21.204 1.00 92.31 97 CYS A N 1
ATOM 720 C CA . CYS A 1 97 ? -9.763 -4.129 21.526 1.00 92.31 97 CYS A CA 1
ATOM 721 C C . CYS A 1 97 ? -10.955 -4.093 20.566 1.00 92.31 97 CYS A C 1
ATOM 723 O O . CYS A 1 97 ? -12.083 -3.898 21.007 1.00 92.31 97 CYS A O 1
ATOM 725 N N . ALA A 1 98 ? -10.711 -4.320 19.271 1.00 89.00 98 ALA A N 1
ATOM 726 C CA . ALA A 1 98 ? -11.770 -4.374 18.272 1.00 89.00 98 ALA A CA 1
ATOM 727 C C . ALA A 1 98 ? -12.762 -5.513 18.563 1.00 89.00 98 ALA A C 1
ATOM 729 O O . ALA A 1 98 ? -13.963 -5.272 18.568 1.00 89.00 98 ALA A O 1
ATOM 730 N N . ASP A 1 99 ? -12.279 -6.718 18.892 1.00 91.38 99 ASP A N 1
ATOM 731 C CA . ASP A 1 99 ? -13.158 -7.840 19.264 1.00 91.38 99 ASP A CA 1
ATOM 732 C C . ASP A 1 99 ? -13.958 -7.537 20.535 1.00 91.38 99 ASP A C 1
ATOM 734 O O . ASP A 1 99 ? -15.154 -7.787 20.578 1.00 91.38 99 ASP A O 1
ATOM 738 N N . ARG A 1 100 ? -13.345 -6.902 21.542 1.00 92.88 100 ARG A N 1
ATOM 739 C CA . ARG A 1 100 ? -14.054 -6.507 22.772 1.00 92.88 100 ARG A CA 1
ATOM 740 C C . ARG A 1 100 ? -15.173 -5.515 22.520 1.00 92.88 100 ARG A C 1
ATOM 742 O O . ARG A 1 100 ? -16.219 -5.619 23.145 1.00 92.88 100 ARG A O 1
ATOM 749 N N . LEU A 1 101 ? -14.963 -4.552 21.627 1.00 95.25 101 LEU A N 1
ATOM 750 C CA . LEU A 1 101 ? -16.003 -3.595 21.248 1.00 95.25 101 LEU A CA 1
ATOM 751 C C . LEU A 1 101 ? -17.178 -4.306 20.560 1.00 95.25 101 LEU A C 1
ATOM 753 O O . LEU A 1 101 ? -18.333 -4.002 20.861 1.00 95.25 101 LEU A O 1
ATOM 757 N N . VAL A 1 102 ? -16.884 -5.284 19.697 1.00 93.44 102 VAL A N 1
ATOM 758 C CA . VAL A 1 102 ? -17.894 -6.136 19.049 1.00 93.44 102 VAL A CA 1
ATOM 759 C C . VAL A 1 102 ? -18.648 -6.980 20.077 1.00 93.44 102 VAL A C 1
ATOM 761 O O . VAL A 1 102 ? -19.879 -6.946 20.109 1.00 93.44 102 VAL A O 1
ATOM 764 N N . ASP A 1 103 ? -17.934 -7.671 20.963 1.00 93.69 103 ASP A N 1
ATOM 765 C CA . ASP A 1 103 ? -18.515 -8.520 22.007 1.00 93.69 103 ASP A CA 1
ATOM 766 C C . ASP A 1 103 ? -19.365 -7.708 22.997 1.00 93.69 103 ASP A C 1
ATOM 768 O O . ASP A 1 103 ? -20.447 -8.140 23.403 1.00 93.69 103 ASP A O 1
ATOM 772 N N . ALA A 1 104 ? -18.921 -6.490 23.324 1.00 94.50 104 ALA A N 1
ATOM 773 C CA . ALA A 1 104 ? -19.655 -5.530 24.143 1.00 94.50 104 ALA A CA 1
ATOM 774 C C . ALA A 1 104 ? -20.869 -4.919 23.420 1.00 94.50 104 ALA A C 1
ATOM 776 O O . ALA A 1 104 ? -21.637 -4.178 24.033 1.00 94.50 104 ALA A O 1
ATOM 777 N N . LYS A 1 105 ? -21.081 -5.214 22.130 1.00 96.25 105 LYS A N 1
ATOM 778 C CA . LYS A 1 105 ? -22.216 -4.714 21.336 1.00 96.25 105 LYS A CA 1
ATOM 779 C C . LYS A 1 105 ? -22.361 -3.195 21.436 1.00 96.25 105 LYS A C 1
ATOM 781 O O . LYS A 1 105 ? -23.465 -2.672 21.634 1.00 96.25 105 LYS A O 1
ATOM 786 N N . VAL A 1 106 ? -21.240 -2.480 21.350 1.00 97.12 106 VAL A N 1
ATOM 787 C CA . VAL A 1 106 ? -21.269 -1.016 21.291 1.00 97.12 106 VAL A CA 1
ATOM 788 C C . VAL A 1 106 ? -21.961 -0.585 20.002 1.00 97.12 106 VAL A C 1
ATOM 790 O O . VAL A 1 106 ? -21.874 -1.261 18.980 1.00 97.12 106 VAL A O 1
ATOM 793 N N . LYS A 1 107 ? -22.676 0.537 20.040 1.00 96.94 107 LYS A N 1
ATOM 794 C CA . LYS A 1 107 ? -23.400 1.031 18.864 1.00 96.94 107 LYS A CA 1
ATOM 795 C C . LYS A 1 107 ? -22.482 1.798 17.921 1.00 96.94 107 LYS A C 1
ATOM 797 O O . LYS A 1 107 ? -22.634 1.712 16.706 1.00 96.94 107 LYS A O 1
ATOM 802 N N . ARG A 1 108 ? -21.569 2.584 18.495 1.00 95.94 108 ARG A N 1
ATOM 803 C CA . ARG A 1 108 ? -20.767 3.560 17.760 1.00 95.94 108 ARG A CA 1
ATOM 804 C C . ARG A 1 108 ? -19.363 3.667 18.335 1.00 95.94 108 ARG A C 1
ATOM 806 O O . ARG A 1 108 ? -19.196 3.713 19.553 1.00 95.94 108 ARG A O 1
ATOM 813 N N . VAL A 1 109 ? -18.368 3.776 17.462 1.00 94.25 109 VAL A N 1
ATOM 814 C CA . VAL A 1 109 ? -16.976 4.052 17.820 1.00 94.25 109 VAL A CA 1
ATOM 815 C C . VAL A 1 109 ? -16.501 5.284 17.054 1.00 94.25 109 VAL A C 1
ATOM 817 O O . VAL A 1 109 ? -16.608 5.366 15.835 1.00 94.25 109 VAL A O 1
ATOM 820 N N . VAL A 1 110 ? -15.984 6.265 17.785 1.00 88.19 110 VAL A N 1
ATOM 821 C CA . 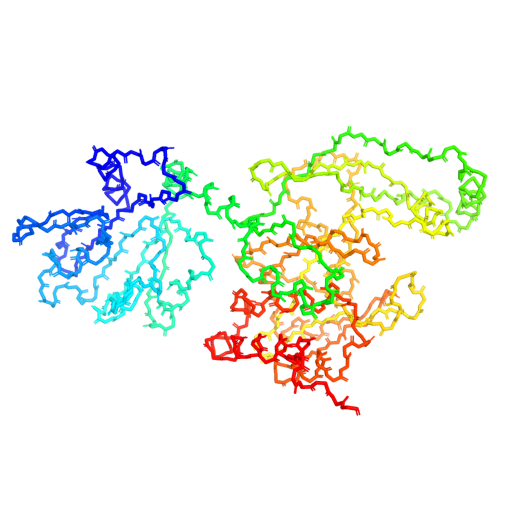VAL A 1 110 ? -15.405 7.493 17.246 1.00 88.19 110 VAL A CA 1
ATOM 822 C C . VAL A 1 110 ? -13.896 7.447 17.472 1.00 88.19 110 VAL A C 1
ATOM 824 O O . VAL A 1 110 ? -13.455 7.247 18.607 1.00 88.19 110 VAL A O 1
ATOM 827 N N . ILE A 1 111 ? -13.110 7.609 16.411 1.00 84.00 111 ILE A N 1
ATOM 828 C CA . ILE A 1 111 ? -11.667 7.338 16.401 1.00 84.00 111 ILE A CA 1
ATOM 829 C C . ILE A 1 111 ? -10.882 8.630 16.167 1.00 84.00 111 ILE A C 1
ATOM 831 O O . ILE A 1 111 ? -11.209 9.422 15.287 1.00 84.00 111 ILE A O 1
ATOM 835 N N . GLY A 1 112 ? -9.843 8.855 16.969 1.00 72.00 112 GLY A N 1
ATOM 836 C CA . GLY A 1 112 ? -9.019 10.059 16.897 1.00 72.00 112 GLY A CA 1
ATOM 837 C C . GLY A 1 112 ? -7.910 10.016 15.847 1.00 72.00 112 GLY A C 1
ATOM 838 O O . GLY A 1 112 ? -7.692 10.991 15.139 1.00 72.00 112 GLY A O 1
ATOM 839 N N . TYR A 1 113 ? -7.196 8.902 15.731 1.00 78.62 113 TYR A N 1
ATOM 840 C CA . TYR A 1 113 ? -6.125 8.730 14.755 1.00 78.62 113 TYR A CA 1
ATOM 841 C C . TYR A 1 113 ? -5.984 7.252 14.395 1.00 78.62 113 TYR A C 1
ATOM 843 O O . TYR A 1 113 ? -6.265 6.385 15.224 1.00 78.62 113 TYR A O 1
ATOM 851 N N . LEU A 1 114 ? -5.556 6.960 13.169 1.00 72.81 114 LEU A N 1
ATOM 852 C CA . LEU A 1 114 ? -5.361 5.586 12.703 1.00 72.81 114 LEU A CA 1
ATOM 853 C C . LEU A 1 114 ? -4.071 4.990 13.269 1.00 72.81 114 LEU A C 1
ATOM 855 O O . LEU A 1 114 ? -3.077 5.702 13.430 1.00 72.81 114 LEU A O 1
ATOM 859 N N . ASP A 1 115 ? -4.070 3.692 13.572 1.00 73.31 115 ASP A N 1
ATOM 860 C CA . ASP A 1 115 ? -2.850 3.028 14.036 1.00 73.31 115 ASP A CA 1
ATOM 861 C C . ASP A 1 115 ? -1.895 2.855 12.835 1.00 73.31 115 ASP A C 1
ATOM 863 O O . ASP A 1 115 ? -2.279 2.264 11.824 1.00 73.31 115 ASP A O 1
ATOM 867 N N . PRO A 1 116 ? -0.651 3.373 12.882 1.00 58.84 116 PRO A N 1
ATOM 868 C CA . PRO A 1 116 ? 0.301 3.203 11.785 1.00 58.84 116 PRO A CA 1
ATOM 869 C C . PRO A 1 116 ? 0.776 1.749 11.593 1.00 58.84 116 PRO A C 1
ATOM 871 O O . PRO A 1 116 ? 1.394 1.448 10.568 1.00 58.84 116 PRO A O 1
ATOM 874 N N . ASP A 1 117 ? 0.547 0.848 12.554 1.00 65.81 117 ASP A N 1
ATOM 875 C CA . ASP A 1 117 ? 0.925 -0.565 12.450 1.00 65.81 117 ASP A CA 1
ATOM 876 C C . ASP A 1 117 ? 0.101 -1.283 11.356 1.00 65.81 117 ASP A C 1
ATOM 878 O O . ASP A 1 117 ? -1.108 -1.114 11.238 1.00 65.81 117 ASP A O 1
ATOM 882 N N . ASP A 1 118 ? 0.744 -2.112 10.527 1.00 45.34 118 ASP A N 1
ATOM 883 C CA . ASP A 1 118 ? 0.110 -2.825 9.399 1.00 45.34 118 ASP A CA 1
ATOM 884 C C . ASP A 1 118 ? -0.862 -3.934 9.797 1.00 45.34 118 ASP A C 1
ATOM 886 O O . ASP A 1 118 ? -1.508 -4.544 8.948 1.00 45.34 118 ASP A O 1
ATOM 890 N N . ARG A 1 119 ? -0.989 -4.155 11.101 1.00 52.84 119 ARG A N 1
ATOM 891 C CA . ARG A 1 119 ? -1.983 -5.023 11.721 1.00 52.84 119 ARG A CA 1
ATOM 892 C C . ARG A 1 119 ? -3.265 -4.259 12.092 1.00 52.84 119 ARG A C 1
ATOM 894 O O . ARG A 1 119 ? -4.233 -4.894 12.511 1.00 52.84 119 ARG A O 1
ATOM 901 N N . GLY A 1 120 ? -3.297 -2.931 11.943 1.00 52.84 120 GLY A N 1
ATOM 902 C CA . GLY A 1 120 ? -4.469 -2.072 12.134 1.00 52.84 120 GLY A CA 1
ATOM 903 C C . GLY A 1 120 ? -5.548 -2.338 11.082 1.00 52.84 120 GLY A C 1
ATOM 904 O O . GLY A 1 120 ? -5.537 -1.793 9.984 1.00 52.84 120 GLY A O 1
ATOM 905 N N . HIS A 1 121 ? -6.474 -3.238 11.399 1.00 66.12 121 HIS A N 1
ATOM 906 C CA . HIS A 1 121 ? -7.714 -3.450 10.642 1.00 66.12 121 HIS A CA 1
ATOM 907 C C . HIS A 1 121 ? -8.930 -3.239 11.556 1.00 66.12 121 HIS A C 1
ATOM 909 O O . HIS A 1 121 ? -9.960 -3.896 11.394 1.00 66.12 121 HIS A O 1
ATOM 915 N N . GLY A 1 122 ? -8.779 -2.392 12.578 1.00 68.06 122 GLY A N 1
ATOM 916 C CA . GLY A 1 122 ? -9.771 -2.169 13.622 1.00 68.06 122 GLY A CA 1
ATOM 917 C C . GLY A 1 122 ? -11.032 -1.566 13.034 1.00 68.06 122 GLY A C 1
ATOM 918 O O . GLY A 1 122 ? -12.115 -2.102 13.245 1.00 68.06 122 GLY A O 1
ATOM 919 N N . ILE A 1 123 ? -10.878 -0.536 12.200 1.00 70.69 123 ILE A N 1
ATOM 920 C CA . ILE A 1 123 ? -11.988 0.081 11.458 1.00 70.69 123 ILE A CA 1
ATOM 921 C C . ILE A 1 123 ? -12.734 -0.950 10.623 1.00 70.69 123 ILE A C 1
ATOM 923 O O . ILE A 1 123 ? -13.952 -1.057 10.729 1.00 70.69 123 ILE A O 1
ATOM 927 N N . SER A 1 124 ? -12.009 -1.741 9.825 1.00 69.81 124 SER A N 1
ATOM 928 C CA . SER A 1 124 ? -12.639 -2.745 8.960 1.00 69.81 124 SER A CA 1
ATOM 929 C C . SER A 1 124 ? -13.423 -3.763 9.793 1.00 69.81 124 SER A C 1
ATOM 931 O O . SER A 1 124 ? -14.603 -3.968 9.543 1.00 69.81 124 SER A O 1
ATOM 933 N N . LYS A 1 125 ? -12.820 -4.302 10.861 1.00 76.38 125 LYS A N 1
ATOM 934 C CA . LYS A 1 125 ? -13.480 -5.260 11.758 1.00 76.38 125 LYS A CA 1
ATOM 935 C C . LYS A 1 125 ? -14.730 -4.682 12.439 1.00 76.38 125 LYS A C 1
ATOM 937 O O . LYS A 1 125 ? -15.731 -5.382 12.549 1.00 76.38 125 LYS A O 1
ATOM 942 N N . LEU A 1 126 ? -14.685 -3.431 12.902 1.00 79.06 126 LEU A N 1
ATOM 943 C CA . LEU A 1 126 ? -15.834 -2.773 13.536 1.00 79.06 126 LEU A CA 1
ATOM 944 C C . LEU A 1 126 ? -16.956 -2.505 12.523 1.00 79.06 126 LEU A C 1
ATOM 946 O O . LEU A 1 126 ? -18.121 -2.769 12.818 1.00 79.06 126 LEU A O 1
ATOM 950 N N . ALA A 1 127 ? -16.607 -2.041 11.321 1.00 66.44 127 ALA A N 1
ATOM 951 C CA . ALA A 1 127 ? -17.564 -1.834 10.239 1.00 66.44 127 ALA A CA 1
ATOM 952 C C . ALA A 1 127 ? -18.243 -3.152 9.828 1.00 66.44 127 ALA A C 1
ATOM 954 O O . ALA A 1 127 ? -19.464 -3.197 9.699 1.00 66.44 127 ALA A O 1
ATOM 955 N N . ASP A 1 128 ? -17.475 -4.241 9.713 1.00 71.06 128 ASP A N 1
ATOM 956 C CA . ASP A 1 128 ? -17.988 -5.580 9.393 1.00 71.06 128 ASP A CA 1
ATOM 957 C C . ASP A 1 128 ? -18.955 -6.116 10.468 1.00 71.06 128 ASP A C 1
ATOM 959 O O . ASP A 1 128 ? -19.835 -6.928 10.179 1.00 71.06 128 ASP A O 1
ATOM 963 N N . ALA A 1 129 ? -18.829 -5.636 11.708 1.00 81.94 129 ALA A N 1
ATOM 964 C CA . ALA A 1 129 ? -19.745 -5.924 12.808 1.00 81.94 129 ALA A CA 1
ATOM 965 C C . ALA A 1 129 ? -20.958 -4.969 12.874 1.00 81.94 129 ALA A C 1
ATOM 967 O O . ALA A 1 129 ? -21.719 -5.020 13.840 1.00 81.94 129 ALA A O 1
ATOM 968 N N . ASN A 1 130 ? -21.165 -4.121 11.859 1.00 85.00 130 ASN A N 1
ATOM 969 C CA . ASN A 1 130 ? -22.212 -3.093 11.794 1.00 85.00 130 ASN A CA 1
ATOM 970 C C . ASN A 1 130 ? -22.157 -2.059 12.935 1.00 85.00 130 ASN A C 1
ATOM 972 O O . ASN A 1 130 ? -23.192 -1.549 13.371 1.00 85.00 130 ASN A O 1
ATOM 976 N N . ILE A 1 131 ? -20.957 -1.738 13.422 1.00 84.00 131 ILE A N 1
ATOM 977 C CA . ILE A 1 131 ? -20.744 -0.651 14.383 1.00 84.00 131 ILE A CA 1
ATOM 978 C C . ILE A 1 131 ? -20.593 0.664 13.614 1.00 84.00 131 ILE A C 1
ATOM 980 O O . ILE A 1 131 ? -19.830 0.748 12.654 1.00 84.00 131 ILE A O 1
ATOM 984 N N . GLU A 1 132 ? -21.305 1.707 14.044 1.00 75.44 132 GLU A N 1
ATOM 985 C CA . GLU A 1 132 ? -21.213 3.036 13.434 1.00 75.44 132 GLU A CA 1
ATOM 986 C C . GLU A 1 132 ? -19.828 3.646 13.694 1.00 75.44 132 GLU A C 1
ATOM 988 O O . GLU A 1 132 ? -19.378 3.710 14.841 1.00 75.44 132 GLU A O 1
ATOM 993 N N . LEU A 1 133 ? -19.159 4.121 12.643 1.00 74.25 133 LEU A N 1
ATOM 994 C CA . LEU A 1 133 ? -17.825 4.712 12.734 1.00 74.25 133 LEU A CA 1
ATOM 995 C C . LEU A 1 133 ? -17.853 6.207 12.429 1.00 74.25 133 LEU A C 1
ATOM 997 O O . LEU A 1 133 ? -18.541 6.661 11.518 1.00 74.25 133 LEU A O 1
ATOM 1001 N N . ALA A 1 134 ? -17.081 6.972 13.196 1.00 67.75 134 ALA A N 1
ATOM 1002 C CA . ALA A 1 134 ? -16.837 8.390 12.956 1.00 67.75 134 ALA A CA 1
ATOM 1003 C C . ALA A 1 134 ? -15.415 8.771 13.387 1.00 67.75 134 ALA A C 1
ATOM 1005 O O . ALA A 1 134 ? -14.750 8.019 14.101 1.00 67.75 134 ALA A O 1
ATOM 1006 N N . PHE A 1 135 ? -14.973 9.966 13.006 1.00 71.12 135 PHE A N 1
ATOM 1007 C CA . PHE A 1 135 ? -13.671 10.503 13.395 1.00 71.12 135 PHE A CA 1
ATOM 1008 C C . PHE A 1 135 ? -13.804 11.681 14.356 1.00 71.12 135 PHE A C 1
ATOM 1010 O O . PHE A 1 135 ? -14.883 12.258 14.511 1.00 71.12 135 PHE A O 1
ATOM 1017 N N . PHE A 1 136 ? -12.712 11.993 15.053 1.00 75.06 136 PHE A N 1
ATOM 1018 C CA . PHE A 1 136 ? -12.619 13.213 15.851 1.00 75.06 136 PHE A CA 1
ATOM 1019 C C . PHE A 1 136 ? -12.536 14.441 14.936 1.00 75.06 136 PHE A C 1
ATOM 1021 O O . PHE A 1 136 ? -12.179 14.333 13.767 1.00 75.06 136 PHE A O 1
ATOM 1028 N N . GLU A 1 137 ? -12.815 15.619 15.494 1.00 63.66 137 GLU A N 1
ATOM 1029 C CA . GLU A 1 137 ? -12.608 16.888 14.791 1.00 63.66 137 GLU A CA 1
ATOM 1030 C C . GLU A 1 137 ? -11.130 17.074 14.381 1.00 63.66 137 GLU A C 1
ATOM 1032 O O . GLU A 1 137 ? -10.241 16.713 15.167 1.00 63.66 137 GLU A O 1
ATOM 1037 N N . PRO A 1 138 ? -10.834 17.674 13.207 1.00 61.19 138 PRO A N 1
ATOM 1038 C CA . PRO A 1 138 ? -9.474 17.774 12.663 1.00 61.19 138 PRO A CA 1
ATOM 1039 C C . PRO A 1 138 ? -8.426 18.350 13.628 1.00 61.19 138 PRO A C 1
ATOM 1041 O O . PRO A 1 138 ? -7.302 17.845 13.697 1.00 61.19 138 PRO A O 1
ATOM 1044 N N . ASP A 1 139 ? -8.790 19.363 14.418 1.00 65.31 139 ASP A N 1
ATOM 1045 C CA . ASP A 1 139 ? -7.881 19.981 15.390 1.00 65.31 139 ASP A CA 1
ATOM 1046 C C . ASP A 1 139 ? -7.472 19.005 16.501 1.00 65.31 139 ASP A C 1
ATOM 1048 O O . ASP A 1 139 ? -6.297 18.930 16.872 1.00 65.31 139 ASP A O 1
ATOM 1052 N N . LEU A 1 140 ? -8.417 18.191 16.980 1.00 66.62 140 LEU A N 1
ATOM 1053 C CA . LEU A 1 140 ? -8.152 17.159 17.981 1.00 66.62 140 LEU A CA 1
ATOM 1054 C C . LEU A 1 140 ? -7.340 16.002 17.390 1.00 66.62 140 LEU A C 1
ATOM 1056 O O . LEU A 1 140 ? -6.466 15.471 18.071 1.00 66.62 140 LEU A O 1
ATOM 1060 N N . MET A 1 141 ? -7.571 15.630 16.127 1.00 63.00 141 MET A N 1
ATOM 1061 C CA . MET A 1 141 ? -6.744 14.630 15.437 1.00 63.00 141 MET A CA 1
ATOM 1062 C C . MET A 1 141 ? -5.286 15.095 15.323 1.00 63.00 141 MET A C 1
ATOM 1064 O O . MET A 1 141 ? -4.358 14.329 15.595 1.00 63.00 141 MET A O 1
ATOM 1068 N N . ASN A 1 142 ? -5.068 16.364 14.961 1.00 58.75 142 ASN A N 1
ATOM 1069 C CA . ASN A 1 142 ? -3.734 16.959 14.873 1.00 58.75 142 ASN A CA 1
ATOM 1070 C C . ASN A 1 142 ? -3.042 17.001 16.241 1.00 58.75 142 ASN A C 1
ATOM 1072 O O . ASN A 1 142 ? -1.846 16.734 16.355 1.00 58.75 142 ASN A O 1
ATOM 1076 N N . GLU A 1 143 ? -3.792 17.300 17.297 1.00 79.88 143 GLU A N 1
ATOM 1077 C CA . GLU A 1 143 ? -3.273 17.209 18.652 1.00 79.88 143 GLU A CA 1
ATOM 1078 C C . GLU A 1 143 ? -2.873 15.774 19.029 1.00 79.88 143 GLU A C 1
ATOM 1080 O O . GLU A 1 143 ? -1.761 15.558 19.512 1.00 79.88 143 GLU A O 1
ATOM 1085 N N . ILE A 1 144 ? -3.733 14.786 18.779 1.00 79.00 144 ILE A N 1
ATOM 1086 C CA . ILE A 1 144 ? -3.433 13.376 19.060 1.00 79.00 144 ILE A CA 1
ATOM 1087 C C . ILE A 1 144 ? -2.167 12.934 18.322 1.00 79.00 144 ILE A C 1
ATOM 1089 O O . ILE A 1 144 ? -1.317 12.257 18.911 1.00 79.00 144 ILE A O 1
ATOM 1093 N N . ARG A 1 145 ? -2.020 13.343 17.054 1.00 75.12 145 ARG A N 1
ATOM 1094 C CA . ARG A 1 145 ? -0.820 13.095 16.250 1.00 75.12 145 ARG A CA 1
ATOM 1095 C C . ARG A 1 145 ? 0.425 13.674 16.920 1.00 75.12 145 ARG A C 1
ATOM 1097 O O . ARG A 1 145 ? 1.409 12.957 17.061 1.00 75.12 145 ARG A O 1
ATOM 1104 N N . LYS A 1 146 ? 0.375 14.932 17.374 1.00 76.00 146 LYS A N 1
ATOM 1105 C CA . LYS A 1 146 ? 1.491 15.588 18.080 1.00 76.00 146 LYS A CA 1
ATOM 1106 C C . LYS A 1 146 ? 1.834 14.886 19.394 1.00 76.00 146 LYS A C 1
ATOM 1108 O O . LYS A 1 146 ? 3.007 14.632 19.649 1.00 76.00 146 LYS A O 1
ATOM 1113 N N . LEU A 1 147 ? 0.828 14.523 20.193 1.00 82.62 147 LEU A N 1
ATOM 1114 C CA . LEU A 1 147 ? 1.016 13.774 21.444 1.00 82.62 147 LEU A CA 1
ATOM 1115 C C . LEU A 1 147 ? 1.709 12.427 21.209 1.00 82.62 147 LEU A C 1
ATOM 1117 O O . LEU A 1 147 ? 2.502 11.982 22.034 1.00 82.62 147 LEU A O 1
ATOM 1121 N N . ASN A 1 148 ? 1.430 11.788 20.074 1.00 79.88 148 ASN A N 1
ATOM 1122 C CA . ASN A 1 148 ? 1.988 10.494 19.705 1.00 79.88 148 ASN A CA 1
ATOM 1123 C C . ASN A 1 148 ? 3.177 10.578 18.740 1.00 79.88 148 ASN A C 1
ATOM 1125 O O . ASN A 1 148 ? 3.599 9.537 18.245 1.00 79.88 148 ASN A O 1
ATOM 1129 N N . GLN A 1 149 ? 3.748 11.758 18.479 1.00 76.06 149 GLN A N 1
ATOM 1130 C CA . GLN A 1 149 ? 4.731 11.949 17.406 1.00 76.06 149 GLN A CA 1
ATOM 1131 C C . GLN A 1 149 ? 5.909 10.967 17.506 1.00 76.06 149 GLN A C 1
ATOM 1133 O O . GLN A 1 149 ? 6.198 10.279 16.538 1.00 76.06 149 GLN A O 1
ATOM 1138 N N . HIS A 1 150 ? 6.500 10.782 18.692 1.00 74.19 150 HIS A N 1
ATOM 1139 C CA . HIS A 1 150 ? 7.597 9.822 18.883 1.00 74.19 150 HIS A CA 1
ATOM 1140 C C . HIS A 1 150 ? 7.169 8.357 18.663 1.00 74.19 150 HIS A C 1
ATOM 1142 O O . HIS A 1 150 ? 7.917 7.561 18.098 1.00 74.19 150 HIS A O 1
ATOM 1148 N N . PHE A 1 151 ? 5.944 7.990 19.060 1.00 78.62 151 PHE A N 1
ATOM 1149 C CA . PHE A 1 151 ? 5.380 6.678 18.739 1.00 78.62 151 PHE A CA 1
ATOM 1150 C C . PHE A 1 151 ? 5.214 6.502 17.234 1.00 78.62 151 PHE A C 1
ATOM 1152 O O . PHE A 1 151 ? 5.717 5.520 16.690 1.00 78.62 151 PHE A O 1
ATOM 1159 N N . LEU A 1 152 ? 4.580 7.461 16.564 1.00 70.44 152 LEU A N 1
ATOM 1160 C CA . LEU A 1 152 ? 4.374 7.437 15.121 1.00 70.44 152 LEU A CA 1
ATOM 1161 C C . LEU A 1 152 ? 5.717 7.361 14.385 1.00 70.44 152 LEU A C 1
ATOM 1163 O O . LEU A 1 152 ? 5.895 6.477 13.553 1.00 70.44 152 LEU A O 1
ATOM 1167 N N . ASP A 1 153 ? 6.691 8.184 14.769 1.00 68.25 153 ASP A N 1
ATOM 1168 C CA . ASP A 1 153 ? 8.036 8.201 14.195 1.00 68.25 153 ASP A CA 1
ATOM 1169 C C . ASP A 1 153 ? 8.777 6.889 14.434 1.00 68.25 153 ASP A C 1
ATOM 1171 O O . ASP A 1 153 ? 9.414 6.388 13.519 1.00 68.25 153 ASP A O 1
ATOM 1175 N N . SER A 1 154 ? 8.649 6.255 15.605 1.00 66.56 154 SER A N 1
ATOM 1176 C CA . SER A 1 154 ? 9.245 4.931 15.838 1.00 66.56 154 SER A CA 1
ATOM 1177 C C . SER A 1 154 ? 8.628 3.848 14.944 1.00 66.56 154 SER A C 1
ATOM 1179 O O . SER A 1 154 ? 9.323 2.936 14.489 1.00 66.56 154 SER A O 1
ATOM 1181 N N . ARG A 1 155 ? 7.323 3.950 14.651 1.00 64.62 155 ARG A N 1
ATOM 1182 C CA . ARG A 1 155 ? 6.614 3.009 13.777 1.00 64.62 155 ARG A CA 1
ATOM 1183 C C . ARG A 1 155 ? 6.935 3.266 12.308 1.00 64.62 155 ARG A C 1
ATOM 1185 O O . ARG A 1 155 ? 7.123 2.294 11.582 1.00 64.62 155 ARG A O 1
ATOM 1192 N N . LEU A 1 156 ? 7.109 4.525 11.908 1.00 54.41 156 LEU A N 1
ATOM 1193 C CA . LEU A 1 156 ? 7.574 4.943 10.581 1.00 54.41 156 LEU A CA 1
ATOM 1194 C C . LEU A 1 156 ? 9.073 4.642 10.365 1.00 54.41 156 LEU A C 1
ATOM 1196 O O . LEU A 1 156 ? 9.470 4.130 9.329 1.00 54.41 156 LEU A O 1
ATOM 1200 N N . ALA A 1 157 ? 9.932 4.821 11.364 1.00 50.28 157 ALA A N 1
ATOM 1201 C CA . ALA A 1 157 ? 11.333 4.403 11.294 1.00 50.28 157 ALA A CA 1
ATOM 1202 C C . ALA A 1 157 ? 11.447 2.870 11.220 1.00 50.28 157 ALA A C 1
ATOM 1204 O O . ALA A 1 157 ? 12.275 2.334 10.485 1.00 50.28 157 ALA A O 1
ATOM 1205 N N . SER A 1 158 ? 10.555 2.141 11.905 1.00 48.16 158 SER A N 1
ATOM 1206 C CA . SER A 1 158 ? 10.406 0.693 11.722 1.00 48.16 158 SER A CA 1
ATOM 1207 C C . SER A 1 158 ? 9.713 0.306 10.405 1.00 48.16 158 SER A C 1
ATOM 1209 O O . SER A 1 158 ? 9.830 -0.844 9.983 1.00 48.16 158 SER A O 1
ATOM 1211 N N . SER A 1 159 ? 9.040 1.241 9.717 1.00 44.25 159 SER A N 1
ATOM 1212 C CA . SER A 1 159 ? 8.453 1.016 8.389 1.00 44.25 159 SER A CA 1
ATOM 1213 C C . SER A 1 159 ? 9.499 1.013 7.273 1.00 44.25 159 SER A C 1
ATOM 1215 O O . SER A 1 159 ? 9.201 0.527 6.189 1.00 44.25 159 SER A O 1
ATOM 1217 N N . LEU A 1 160 ? 10.744 1.416 7.557 1.00 48.34 160 LEU A N 1
ATOM 1218 C CA . LEU A 1 160 ? 11.912 1.164 6.701 1.00 48.34 160 LEU A CA 1
ATOM 1219 C C . LEU A 1 160 ? 12.451 -0.275 6.837 1.00 48.34 160 LEU A C 1
ATOM 1221 O O . LEU A 1 160 ? 13.305 -0.696 6.061 1.00 48.34 160 LEU A O 1
ATOM 1225 N N . CYS A 1 161 ? 11.959 -1.044 7.816 1.00 48.84 161 CYS A N 1
ATOM 1226 C CA . CYS A 1 161 ? 12.392 -2.411 8.095 1.00 48.84 161 CYS A CA 1
ATOM 1227 C C . CYS A 1 161 ? 11.183 -3.290 8.456 1.00 48.84 161 CYS A C 1
ATOM 1229 O O . CYS A 1 161 ? 11.103 -3.878 9.539 1.00 48.84 161 CYS A O 1
ATOM 1231 N N . ARG A 1 162 ? 10.192 -3.361 7.557 1.00 63.78 162 ARG A N 1
ATOM 1232 C CA . ARG A 1 162 ? 9.082 -4.301 7.743 1.00 63.78 162 ARG A CA 1
ATOM 1233 C C . ARG A 1 162 ? 9.550 -5.720 7.412 1.00 63.78 162 ARG A C 1
ATOM 1235 O O . ARG A 1 162 ? 10.148 -5.916 6.356 1.00 63.78 162 ARG A O 1
ATOM 1242 N N . PRO A 1 163 ? 9.241 -6.737 8.242 1.00 64.50 163 PRO A N 1
ATOM 1243 C CA . PRO A 1 163 ? 9.636 -8.122 7.969 1.00 64.50 163 PRO A CA 1
ATOM 1244 C C . PRO A 1 163 ? 9.172 -8.643 6.604 1.00 64.50 163 PRO A C 1
ATOM 1246 O O . PRO A 1 163 ? 9.805 -9.522 6.032 1.00 64.50 163 PRO A O 1
ATOM 1249 N N . TRP A 1 164 ? 8.080 -8.092 6.070 1.00 81.31 164 TRP A N 1
ATOM 1250 C CA . TRP A 1 164 ? 7.556 -8.471 4.765 1.00 81.31 164 TRP A CA 1
ATOM 1251 C C . TRP A 1 164 ? 8.237 -7.767 3.587 1.00 81.31 164 TRP A C 1
ATOM 1253 O O . TRP A 1 164 ? 8.050 -8.214 2.459 1.00 81.31 164 TRP A O 1
ATOM 1263 N N . PHE A 1 165 ? 9.050 -6.722 3.807 1.00 88.31 165 PHE A N 1
ATOM 1264 C CA . PHE A 1 165 ? 9.836 -6.120 2.724 1.00 88.31 165 PHE A CA 1
ATOM 1265 C C . PHE A 1 165 ? 10.781 -7.162 2.147 1.00 88.31 165 PHE A C 1
ATOM 1267 O O . PHE A 1 165 ? 10.683 -7.488 0.974 1.00 88.31 165 PHE A O 1
ATOM 1274 N N . SER A 1 166 ? 11.611 -7.776 2.990 1.00 86.56 166 SER A N 1
ATOM 1275 C CA . SER A 1 166 ? 12.551 -8.813 2.554 1.00 86.56 166 SER A CA 1
ATOM 1276 C C . SER A 1 166 ? 11.855 -10.071 2.020 1.00 86.56 166 SER A C 1
ATOM 1278 O O . SER A 1 166 ? 12.422 -10.801 1.214 1.00 86.56 166 SER A O 1
ATOM 1280 N N . GLU A 1 167 ? 10.623 -10.357 2.447 1.00 90.00 167 GLU A N 1
ATOM 1281 C CA . GLU A 1 167 ? 9.803 -11.428 1.873 1.00 90.00 167 GLU A CA 1
ATOM 1282 C C . GLU A 1 167 ? 9.409 -11.117 0.423 1.00 90.00 167 GLU A C 1
ATOM 1284 O O . GLU A 1 167 ? 9.684 -11.927 -0.459 1.00 90.00 167 GLU A O 1
ATOM 1289 N N . ILE A 1 168 ? 8.852 -9.929 0.162 1.00 93.94 168 ILE A N 1
ATOM 1290 C CA . ILE A 1 168 ? 8.462 -9.498 -1.190 1.00 93.94 168 ILE A CA 1
ATOM 1291 C C . ILE A 1 168 ? 9.691 -9.285 -2.080 1.00 93.94 168 ILE A C 1
ATOM 1293 O O . ILE A 1 168 ? 9.688 -9.727 -3.227 1.00 93.94 168 ILE A O 1
ATOM 1297 N N . GLU A 1 169 ? 10.755 -8.668 -1.558 1.00 92.88 169 GLU A N 1
ATOM 1298 C CA . GLU A 1 169 ? 12.028 -8.494 -2.268 1.00 92.88 169 GLU A CA 1
ATOM 1299 C C . GLU A 1 169 ? 12.566 -9.859 -2.724 1.00 92.88 169 GLU A C 1
ATOM 1301 O O . GLU A 1 169 ? 12.862 -10.028 -3.906 1.00 92.88 169 GLU A O 1
ATOM 1306 N N . ARG A 1 170 ? 12.579 -10.876 -1.844 1.00 91.94 170 ARG A N 1
ATOM 1307 C CA . ARG A 1 170 ? 12.982 -12.248 -2.205 1.00 91.94 170 ARG A CA 1
ATOM 1308 C C . ARG A 1 170 ? 12.037 -12.909 -3.206 1.00 91.94 170 ARG A C 1
ATOM 1310 O O . ARG A 1 170 ? 12.529 -13.536 -4.140 1.00 91.94 170 ARG A O 1
ATOM 1317 N N . ALA A 1 171 ? 10.720 -12.757 -3.051 1.00 92.56 171 ALA A N 1
ATOM 1318 C CA . ALA A 1 171 ? 9.734 -13.251 -4.021 1.00 92.56 171 ALA A CA 1
ATOM 1319 C C . ALA A 1 171 ? 9.935 -12.635 -5.412 1.00 92.56 171 ALA A C 1
ATOM 1321 O O . ALA A 1 171 ? 9.708 -13.286 -6.427 1.00 92.56 171 ALA A O 1
ATOM 1322 N N . CYS A 1 172 ? 10.462 -11.414 -5.461 1.00 93.94 172 CYS A N 1
ATOM 1323 C CA . CYS A 1 172 ? 10.843 -10.732 -6.689 1.00 93.94 172 CYS A CA 1
ATOM 1324 C C . CYS A 1 172 ? 12.305 -10.994 -7.106 1.00 93.94 172 CYS A C 1
ATOM 1326 O O . CYS A 1 172 ? 12.875 -10.233 -7.887 1.00 93.94 172 CYS A O 1
ATOM 1328 N N . GLY A 1 173 ? 12.954 -12.036 -6.573 1.00 91.81 173 GLY A N 1
ATOM 1329 C CA . GLY A 1 173 ? 14.338 -12.394 -6.901 1.00 91.81 173 GLY A CA 1
ATOM 1330 C C . GLY A 1 173 ? 15.379 -11.352 -6.478 1.00 91.81 173 GLY A C 1
ATOM 1331 O O . GLY A 1 173 ? 16.434 -11.268 -7.097 1.00 91.81 173 GLY A O 1
ATOM 1332 N N . ASN A 1 174 ? 15.076 -10.537 -5.463 1.00 90.25 174 ASN A N 1
ATOM 1333 C CA . ASN A 1 174 ? 15.851 -9.376 -5.009 1.00 90.25 174 ASN A CA 1
ATOM 1334 C C . ASN A 1 174 ? 16.121 -8.335 -6.110 1.00 90.25 174 ASN A C 1
ATOM 1336 O O . ASN A 1 174 ? 17.080 -7.575 -6.022 1.00 90.25 174 ASN A O 1
ATOM 1340 N N . LYS A 1 175 ? 15.269 -8.291 -7.142 1.00 91.75 175 LYS A N 1
ATOM 1341 C CA . LYS A 1 175 ? 15.286 -7.264 -8.199 1.00 91.75 175 LYS A CA 1
ATOM 1342 C C . LYS A 1 175 ? 14.495 -6.015 -7.819 1.00 91.75 175 LYS A C 1
ATOM 1344 O O . LYS A 1 175 ? 14.449 -5.052 -8.577 1.00 91.75 175 LYS A O 1
ATOM 1349 N N . ILE A 1 176 ? 13.868 -6.043 -6.648 1.00 94.25 176 ILE A N 1
ATOM 1350 C CA . ILE A 1 176 ? 13.088 -4.957 -6.076 1.00 94.25 176 ILE A CA 1
ATOM 1351 C C . ILE A 1 176 ? 13.708 -4.556 -4.743 1.00 94.25 176 ILE A C 1
ATOM 1353 O O . ILE A 1 176 ? 14.202 -5.414 -4.009 1.00 94.25 176 ILE A O 1
ATOM 1357 N N . LYS A 1 177 ? 13.634 -3.266 -4.421 1.00 90.19 177 LYS A N 1
ATOM 1358 C CA . LYS A 1 177 ? 13.910 -2.722 -3.097 1.00 90.19 177 LYS A CA 1
ATOM 1359 C C . LYS A 1 177 ? 12.711 -1.912 -2.622 1.00 90.19 177 LYS A C 1
ATOM 1361 O O . LYS A 1 177 ? 12.281 -0.997 -3.311 1.00 90.19 177 LYS A O 1
ATOM 1366 N N . ILE A 1 178 ? 12.172 -2.209 -1.445 1.00 90.19 178 ILE A N 1
ATOM 1367 C CA . ILE A 1 178 ? 11.121 -1.372 -0.855 1.00 90.19 178 ILE A CA 1
ATOM 1368 C C . ILE A 1 178 ? 11.796 -0.292 -0.009 1.00 90.19 178 ILE A C 1
ATOM 1370 O O . ILE A 1 178 ? 12.532 -0.595 0.931 1.00 90.19 178 ILE A O 1
ATOM 1374 N N . LEU A 1 179 ? 11.585 0.969 -0.387 1.00 85.06 179 LEU A N 1
ATOM 1375 C CA . LEU A 1 179 ? 12.269 2.128 0.188 1.00 85.06 179 LEU A CA 1
ATOM 1376 C C . LEU A 1 179 ? 11.503 2.755 1.355 1.00 85.06 179 LEU A C 1
ATOM 1378 O O . LEU A 1 179 ? 12.115 3.400 2.200 1.00 85.06 179 LEU A O 1
ATOM 1382 N N . GLY A 1 180 ? 10.185 2.563 1.423 1.00 81.56 180 GLY A N 1
ATOM 1383 C CA . GLY A 1 180 ? 9.377 3.041 2.541 1.00 81.56 180 GLY A CA 1
ATOM 1384 C C . GLY A 1 180 ? 7.894 2.728 2.390 1.00 81.56 180 GLY A C 1
ATOM 1385 O O . GLY A 1 180 ? 7.387 2.622 1.278 1.00 81.56 180 GLY A O 1
ATOM 1386 N N . ASP A 1 181 ? 7.208 2.598 3.523 1.00 83.06 181 ASP A N 1
ATOM 1387 C CA . ASP A 1 181 ? 5.747 2.521 3.630 1.00 83.06 181 ASP A CA 1
ATOM 1388 C C . ASP A 1 181 ? 5.271 3.720 4.457 1.00 83.06 181 ASP A C 1
ATOM 1390 O O . ASP A 1 181 ? 5.675 3.892 5.616 1.00 83.06 181 ASP A O 1
ATOM 1394 N N . LEU A 1 182 ? 4.474 4.569 3.815 1.00 78.31 182 LEU A N 1
ATOM 1395 C CA . LEU A 1 182 ? 4.107 5.909 4.239 1.00 78.31 182 LEU A CA 1
ATOM 1396 C C . LEU A 1 182 ? 2.588 6.022 4.389 1.00 78.31 182 LEU A C 1
ATOM 1398 O O . LEU A 1 182 ? 1.814 5.511 3.576 1.00 78.31 182 LEU A O 1
ATOM 1402 N N . ALA A 1 183 ? 2.161 6.755 5.417 1.00 73.12 183 ALA A N 1
ATOM 1403 C CA . ALA A 1 183 ? 0.746 7.025 5.668 1.00 73.12 183 ALA A CA 1
ATOM 1404 C C . ALA A 1 183 ? 0.132 8.033 4.677 1.00 73.12 183 ALA A C 1
ATOM 1406 O O . ALA A 1 183 ? -1.078 8.050 4.498 1.00 73.12 183 ALA A O 1
ATOM 1407 N N . THR A 1 184 ? 0.953 8.883 4.055 1.00 73.50 184 THR A N 1
ATOM 1408 C CA . THR A 1 184 ? 0.538 9.872 3.050 1.00 73.50 184 THR A CA 1
ATOM 1409 C C . THR A 1 184 ? 1.612 10.004 1.974 1.00 73.50 184 THR A C 1
ATOM 1411 O O . THR A 1 184 ? 2.758 9.600 2.187 1.00 73.50 184 THR A O 1
ATOM 1414 N N . ALA A 1 185 ? 1.264 10.620 0.841 1.00 76.19 185 ALA A N 1
ATOM 1415 C CA . ALA A 1 185 ? 2.234 10.939 -0.202 1.00 76.19 185 ALA A CA 1
ATOM 1416 C C . ALA A 1 185 ? 3.393 11.793 0.354 1.00 76.19 185 ALA A C 1
ATOM 1418 O O . ALA A 1 185 ? 3.154 12.681 1.182 1.00 76.19 185 ALA A O 1
ATOM 1419 N N . PRO A 1 186 ? 4.642 11.536 -0.070 1.00 78.12 186 PRO A N 1
ATOM 1420 C CA . PRO A 1 186 ? 5.768 12.368 0.312 1.00 78.12 186 PRO A CA 1
ATOM 1421 C C . PRO A 1 186 ? 5.723 13.712 -0.426 1.00 78.12 186 PRO A C 1
ATOM 1423 O O . PRO A 1 186 ? 5.280 13.808 -1.569 1.00 78.12 186 PRO A O 1
ATOM 1426 N N . LYS A 1 187 ? 6.245 14.754 0.215 1.00 79.94 187 LYS A N 1
ATOM 1427 C CA . LYS A 1 187 ? 6.538 16.039 -0.411 1.00 79.94 187 LYS A CA 1
ATOM 1428 C C . LYS A 1 187 ? 7.678 15.885 -1.408 1.00 79.94 187 LYS A C 1
ATOM 1430 O O . LYS A 1 187 ? 8.636 15.149 -1.168 1.00 79.94 187 LYS A O 1
ATOM 1435 N N . MET A 1 188 ? 7.610 16.654 -2.483 1.00 80.31 188 MET A N 1
ATOM 1436 C CA . MET A 1 188 ? 8.639 16.682 -3.517 1.00 80.31 188 MET A CA 1
ATOM 1437 C C . MET A 1 188 ? 9.528 17.905 -3.320 1.00 80.31 188 MET A C 1
ATOM 1439 O O . MET A 1 188 ? 9.040 19.032 -3.279 1.00 80.31 188 MET A O 1
ATOM 1443 N N . LYS A 1 189 ? 10.840 17.693 -3.200 1.00 82.31 189 LYS A N 1
ATOM 1444 C CA . LYS A 1 189 ? 11.826 18.767 -3.051 1.00 82.31 189 LYS A CA 1
ATOM 1445 C C . LYS A 1 189 ? 12.824 18.730 -4.201 1.00 82.31 189 LYS A C 1
ATOM 1447 O O . LYS A 1 189 ? 13.710 17.879 -4.243 1.00 82.31 189 LYS A O 1
ATOM 1452 N N . ARG A 1 190 ? 12.712 19.709 -5.096 1.00 81.56 190 ARG A N 1
ATOM 1453 C CA . ARG A 1 190 ? 13.693 19.941 -6.157 1.00 81.56 190 ARG A CA 1
ATOM 1454 C C . ARG A 1 190 ? 14.999 20.425 -5.540 1.00 81.56 190 ARG A C 1
ATOM 1456 O O . ARG A 1 190 ? 15.003 21.436 -4.838 1.00 81.56 190 ARG A O 1
ATOM 1463 N N . VAL A 1 191 ? 16.098 19.728 -5.805 1.00 84.12 191 VAL A N 1
ATOM 1464 C CA . VAL A 1 191 ? 17.427 20.101 -5.291 1.00 84.12 191 VAL A CA 1
ATOM 1465 C C . VAL A 1 191 ? 18.397 20.559 -6.378 1.00 84.12 191 VAL A C 1
ATOM 1467 O O . VAL A 1 191 ? 19.463 21.073 -6.051 1.00 84.12 191 VAL A O 1
ATOM 1470 N N . GLY A 1 192 ? 18.033 20.433 -7.656 1.00 83.25 192 GLY A N 1
ATOM 1471 C CA . GLY A 1 192 ? 18.855 20.915 -8.761 1.00 83.25 192 GLY A CA 1
ATOM 1472 C C . GLY A 1 192 ? 18.417 20.387 -10.123 1.00 83.25 192 GLY A C 1
ATOM 1473 O O . GLY A 1 192 ? 17.304 19.891 -10.284 1.00 83.25 192 GLY A O 1
ATOM 1474 N N . LYS A 1 193 ? 19.323 20.507 -11.095 1.00 83.50 193 LYS A N 1
ATOM 1475 C CA . LYS A 1 193 ? 19.247 19.876 -12.415 1.00 83.50 193 LYS A CA 1
ATOM 1476 C C . LYS A 1 193 ? 20.376 18.857 -12.513 1.00 83.50 193 LYS A C 1
ATOM 1478 O O . LYS A 1 193 ? 21.492 19.162 -12.089 1.00 83.50 193 LYS A O 1
ATOM 1483 N N . TYR A 1 194 ? 20.094 17.692 -13.079 1.00 81.31 194 TYR A N 1
ATOM 1484 C CA . TYR A 1 194 ? 21.087 16.648 -13.253 1.00 81.31 194 TYR A CA 1
ATOM 1485 C C . TYR A 1 194 ? 22.235 17.107 -14.158 1.00 81.31 194 TYR A C 1
ATOM 1487 O O . TYR A 1 194 ? 22.026 17.707 -15.221 1.00 81.31 194 TYR A O 1
ATOM 1495 N N . ALA A 1 195 ? 23.462 16.805 -13.740 1.00 82.38 195 ALA A N 1
ATOM 1496 C CA . ALA A 1 195 ? 24.663 17.081 -14.513 1.00 82.38 195 ALA A CA 1
ATOM 1497 C C . ALA A 1 195 ? 24.906 15.952 -15.525 1.00 82.38 195 ALA A C 1
ATOM 1499 O O . ALA A 1 195 ? 25.331 14.857 -15.160 1.00 82.38 195 ALA A O 1
ATOM 1500 N N . PHE A 1 196 ? 24.637 16.221 -16.805 1.00 82.19 196 PHE A N 1
ATOM 1501 C CA . PHE A 1 196 ? 24.800 15.225 -17.862 1.00 82.19 196 PHE A CA 1
ATOM 1502 C C . PHE A 1 196 ? 26.280 14.830 -18.049 1.00 82.19 196 PHE A C 1
ATOM 1504 O O . PHE A 1 196 ? 27.119 15.730 -18.167 1.00 82.19 196 PHE A O 1
ATOM 1511 N N . PRO A 1 197 ? 26.620 13.523 -18.085 1.00 83.56 197 PRO A N 1
ATOM 1512 C CA . PRO A 1 197 ? 27.998 13.074 -18.232 1.00 83.56 197 PRO A CA 1
ATOM 1513 C C . PRO A 1 197 ? 28.629 13.593 -19.534 1.00 83.56 197 PRO A C 1
ATOM 1515 O O . PRO A 1 197 ? 28.070 13.346 -20.610 1.00 83.56 197 PRO A O 1
ATOM 1518 N N . PRO A 1 198 ? 29.787 14.284 -19.478 1.00 85.69 198 PRO A N 1
ATOM 1519 C CA . PRO A 1 198 ? 30.442 14.836 -20.665 1.00 85.69 198 PRO A CA 1
ATOM 1520 C C . PRO A 1 198 ? 30.734 13.789 -21.747 1.00 85.69 198 PRO A C 1
ATOM 1522 O O . PRO A 1 198 ? 30.664 14.089 -22.937 1.00 85.69 198 PRO A O 1
ATOM 1525 N N . GLU A 1 199 ? 31.017 12.548 -21.351 1.00 86.44 199 GLU A N 1
ATOM 1526 C CA . GLU A 1 199 ? 31.330 11.444 -22.258 1.00 86.44 199 GLU A CA 1
ATOM 1527 C C . GLU A 1 199 ? 30.136 10.950 -23.097 1.00 86.44 199 GLU A C 1
ATOM 1529 O O . GLU A 1 199 ? 30.336 10.199 -24.048 1.00 86.44 199 GLU A O 1
ATOM 1534 N N . LEU A 1 200 ? 28.904 11.372 -22.784 1.00 84.25 200 LEU A N 1
ATOM 1535 C CA . LEU A 1 200 ? 27.685 10.991 -23.513 1.00 84.25 200 LEU A CA 1
ATOM 1536 C C . LEU A 1 200 ? 27.087 12.139 -24.345 1.00 84.25 200 LEU A C 1
ATOM 1538 O O . LEU A 1 200 ? 25.980 12.002 -24.872 1.00 84.25 200 LEU A O 1
ATOM 1542 N N . ASN A 1 201 ? 27.792 13.270 -24.469 1.00 84.06 201 ASN A N 1
ATOM 1543 C CA . ASN A 1 201 ? 27.242 14.507 -25.033 1.00 84.06 201 ASN A CA 1
ATOM 1544 C C . ASN A 1 201 ? 26.889 14.416 -26.532 1.00 84.06 201 ASN A C 1
ATOM 1546 O O . ASN A 1 201 ? 25.834 14.888 -26.941 1.00 84.06 201 ASN A O 1
ATOM 1550 N N . GLU A 1 202 ? 27.716 13.763 -27.354 1.00 83.31 202 GLU A N 1
ATOM 1551 C CA . GLU A 1 202 ? 27.478 13.655 -28.806 1.00 83.31 202 GLU A CA 1
ATOM 1552 C C . GLU A 1 202 ? 26.195 12.858 -29.157 1.00 83.31 202 GLU A C 1
ATOM 1554 O O . GLU A 1 202 ? 25.364 13.370 -29.917 1.00 83.31 202 GLU A O 1
ATOM 1559 N N . PRO A 1 203 ? 25.948 11.652 -28.595 1.00 79.69 203 PRO A N 1
ATOM 1560 C CA . PRO A 1 203 ? 24.667 10.958 -28.760 1.00 79.69 203 PRO A CA 1
ATOM 1561 C C . PRO A 1 203 ? 23.457 11.787 -28.314 1.00 79.69 203 PRO A C 1
ATOM 1563 O O . PRO A 1 203 ? 22.421 11.781 -28.982 1.00 79.69 203 PRO A O 1
ATOM 1566 N N . TYR A 1 204 ? 23.595 12.528 -27.212 1.00 80.69 204 TYR A N 1
ATOM 1567 C CA . TYR A 1 204 ? 22.542 13.398 -26.702 1.00 80.69 204 TYR A CA 1
ATOM 1568 C C . TYR A 1 204 ? 22.214 14.539 -27.678 1.00 80.69 204 TYR A C 1
ATOM 1570 O O . TYR A 1 204 ? 21.051 14.706 -28.042 1.00 80.69 204 TYR A O 1
ATOM 1578 N N . GLU A 1 205 ? 23.216 15.262 -28.188 1.00 82.12 205 GLU A N 1
ATOM 1579 C CA . GLU A 1 205 ? 23.025 16.334 -29.180 1.00 82.12 205 GLU A CA 1
ATOM 1580 C C . GLU A 1 205 ? 22.346 15.830 -30.461 1.00 82.12 205 GLU A C 1
ATOM 1582 O O . GLU A 1 205 ? 21.465 16.494 -31.016 1.00 82.12 205 GLU A O 1
ATOM 1587 N N . LYS A 1 206 ? 22.712 14.628 -30.919 1.00 80.75 206 LYS A N 1
ATOM 1588 C CA . LYS A 1 206 ? 22.069 13.982 -32.070 1.00 80.75 206 LYS A CA 1
ATOM 1589 C C . LYS A 1 206 ? 20.588 13.693 -31.808 1.00 80.75 206 LYS A C 1
ATOM 1591 O O . LYS A 1 206 ? 19.757 13.908 -32.692 1.00 80.75 206 LYS A O 1
ATOM 1596 N N . ASN A 1 207 ? 20.258 13.214 -30.609 1.00 74.56 207 ASN A N 1
ATOM 1597 C CA . ASN A 1 207 ? 18.882 12.949 -30.194 1.00 74.56 207 ASN A CA 1
ATOM 1598 C C . ASN A 1 207 ? 18.056 14.245 -30.085 1.00 74.56 207 ASN A C 1
ATOM 1600 O O . ASN A 1 207 ? 16.919 14.264 -30.556 1.00 74.56 207 ASN A O 1
ATOM 1604 N N . VAL A 1 208 ? 18.635 15.330 -29.550 1.00 74.25 208 VAL A N 1
ATOM 1605 C CA . VAL A 1 208 ? 18.014 16.671 -29.500 1.00 74.25 208 VAL A CA 1
ATOM 1606 C C . VAL A 1 208 ? 17.649 17.156 -30.900 1.00 74.25 208 VAL A C 1
ATOM 1608 O O . VAL A 1 208 ? 16.476 17.415 -31.157 1.00 74.25 208 VAL A O 1
ATOM 1611 N N . ARG A 1 209 ? 18.608 17.178 -31.835 1.00 73.06 209 ARG A N 1
ATOM 1612 C CA . ARG A 1 209 ? 18.363 17.632 -33.217 1.00 73.06 209 ARG A CA 1
ATOM 1613 C C . ARG A 1 209 ? 17.261 16.834 -33.910 1.00 73.06 209 ARG A C 1
ATOM 1615 O O . ARG A 1 209 ? 16.362 17.406 -34.515 1.00 73.06 209 ARG A O 1
ATOM 1622 N N . ARG A 1 210 ? 17.293 15.504 -33.777 1.00 71.06 210 ARG A N 1
ATOM 1623 C CA . ARG A 1 210 ? 16.264 14.625 -34.349 1.00 71.06 210 ARG A CA 1
ATOM 1624 C C . ARG A 1 210 ? 14.871 14.930 -33.785 1.00 71.06 210 ARG A C 1
ATOM 1626 O O . ARG A 1 210 ? 13.897 14.890 -34.532 1.00 71.06 210 ARG A O 1
ATOM 1633 N N . ASN A 1 211 ? 14.752 15.189 -32.483 1.00 64.44 211 ASN A N 1
ATOM 1634 C CA . ASN A 1 211 ? 13.464 15.501 -31.863 1.00 64.44 211 ASN A CA 1
ATOM 1635 C C . ASN A 1 211 ? 12.968 16.909 -32.210 1.00 64.44 211 ASN A C 1
ATOM 1637 O O . ASN A 1 211 ? 11.767 17.078 -32.407 1.00 64.44 211 ASN A O 1
ATOM 1641 N N . GLU A 1 212 ? 13.855 17.897 -32.334 1.00 66.38 212 GLU A N 1
ATOM 1642 C CA . GLU A 1 212 ? 13.499 19.227 -32.846 1.00 66.38 212 GLU A CA 1
ATOM 1643 C C . GLU A 1 212 ? 12.910 19.136 -34.261 1.00 66.38 212 GLU A C 1
ATOM 1645 O O . GLU A 1 212 ? 11.858 19.718 -34.522 1.00 66.38 212 GLU A O 1
ATOM 1650 N N . GLU A 1 213 ? 13.530 18.339 -35.138 1.00 70.06 213 GLU A N 1
ATOM 1651 C CA . GLU A 1 213 ? 13.052 18.085 -36.504 1.00 70.06 213 GLU A CA 1
ATOM 1652 C C . GLU A 1 213 ? 11.711 17.333 -36.545 1.00 70.06 213 GLU A C 1
ATOM 1654 O O . GLU A 1 213 ? 10.872 17.620 -37.398 1.00 70.06 213 GLU A O 1
ATOM 1659 N N . GLN A 1 214 ? 11.501 16.361 -35.649 1.00 58.25 214 GLN A N 1
ATOM 1660 C CA . GLN A 1 214 ? 10.297 15.520 -35.647 1.00 58.25 214 GLN A CA 1
ATOM 1661 C C . GLN A 1 214 ? 9.103 16.139 -34.906 1.00 58.25 214 GLN A C 1
ATOM 1663 O O . GLN A 1 214 ? 7.965 15.917 -35.317 1.00 58.25 214 GLN A O 1
ATOM 1668 N N . TRP A 1 215 ? 9.337 16.879 -33.818 1.00 47.53 215 TRP A N 1
ATOM 1669 C CA . TRP A 1 215 ? 8.291 17.226 -32.848 1.00 47.53 215 TRP A CA 1
ATOM 1670 C C . TRP A 1 215 ? 8.273 18.695 -32.416 1.00 47.53 215 TRP A C 1
ATOM 1672 O O . TRP A 1 215 ? 7.370 19.068 -31.680 1.00 47.53 215 TRP A O 1
ATOM 1682 N N . GLY A 1 216 ? 9.197 19.552 -32.869 1.00 45.59 216 GLY A N 1
ATOM 1683 C CA . GLY A 1 216 ? 9.097 21.004 -32.670 1.00 45.59 216 GLY A CA 1
ATOM 1684 C C . GLY A 1 216 ? 8.898 21.451 -31.212 1.00 45.59 216 GLY A C 1
ATOM 1685 O O . GLY A 1 216 ? 7.915 22.122 -30.906 1.00 45.59 216 GLY A O 1
ATOM 1686 N N . GLY A 1 217 ? 9.832 21.107 -30.316 1.00 47.97 217 GLY A N 1
ATOM 1687 C CA . GLY A 1 217 ? 9.963 21.769 -29.007 1.00 47.97 217 GLY A CA 1
ATOM 1688 C C . GLY A 1 217 ? 9.184 21.178 -27.824 1.00 47.97 217 GLY A C 1
ATOM 1689 O O . GLY A 1 217 ? 8.993 21.879 -26.831 1.00 47.97 217 GLY A O 1
ATOM 1690 N N . TRP A 1 218 ? 8.756 19.914 -27.876 1.00 45.03 218 TRP A N 1
ATOM 1691 C CA . TRP A 1 218 ? 8.237 19.220 -26.688 1.00 45.03 218 TRP A CA 1
ATOM 1692 C C . TRP A 1 218 ? 9.375 18.929 -25.699 1.00 45.03 218 TRP A C 1
ATOM 1694 O O . TRP A 1 218 ? 10.293 18.174 -26.013 1.00 45.03 218 TRP A O 1
ATOM 1704 N N . ILE A 1 219 ? 9.326 19.549 -24.515 1.00 49.84 219 ILE A N 1
ATOM 1705 C CA . ILE A 1 219 ? 10.266 19.307 -23.412 1.00 49.84 219 ILE A CA 1
ATOM 1706 C C . ILE A 1 219 ? 9.556 18.424 -22.384 1.00 49.84 219 ILE A C 1
ATOM 1708 O O . ILE A 1 219 ? 8.672 18.884 -21.665 1.00 49.84 219 ILE A O 1
ATOM 1712 N N . GLU A 1 220 ? 9.954 17.158 -22.309 1.00 55.47 220 GLU A N 1
ATOM 1713 C CA . GLU A 1 220 ? 9.492 16.214 -21.293 1.00 55.47 220 GLU A CA 1
ATOM 1714 C C . GLU A 1 220 ? 10.524 16.177 -20.160 1.00 55.47 220 GLU A C 1
ATOM 1716 O O . GLU A 1 220 ? 11.619 15.627 -20.302 1.00 55.47 220 GLU A O 1
ATOM 1721 N N . GLN A 1 221 ? 10.199 16.824 -19.039 1.00 63.44 221 GLN A N 1
ATOM 1722 C CA . GLN A 1 221 ? 11.037 16.804 -17.841 1.00 63.44 221 GLN A CA 1
ATOM 1723 C C . GLN A 1 221 ? 10.666 15.604 -16.976 1.00 63.44 221 GLN A C 1
ATOM 1725 O O . GLN A 1 221 ? 9.524 15.475 -16.545 1.00 63.44 221 GLN A O 1
ATOM 1730 N N . ILE A 1 222 ? 11.649 14.760 -16.689 1.00 72.38 222 ILE A N 1
ATOM 1731 C CA . ILE A 1 222 ? 11.550 13.646 -15.747 1.00 72.38 222 ILE A CA 1
ATOM 1732 C C . ILE A 1 222 ? 12.389 13.986 -14.515 1.00 72.38 222 ILE A C 1
ATOM 1734 O O . ILE A 1 222 ? 13.375 14.714 -14.595 1.00 72.38 222 ILE A O 1
ATOM 1738 N N . ALA A 1 223 ? 12.003 13.473 -13.353 1.00 78.50 223 ALA A N 1
ATOM 1739 C CA . ALA A 1 223 ? 12.778 13.627 -12.129 1.00 78.50 223 ALA A CA 1
ATOM 1740 C C . ALA A 1 223 ? 13.629 12.389 -11.815 1.00 78.50 223 ALA A C 1
ATOM 1742 O O . ALA A 1 223 ? 13.155 11.254 -11.928 1.00 78.50 223 ALA A O 1
ATOM 1743 N N . GLU A 1 224 ? 14.854 12.618 -11.340 1.00 82.06 224 GLU A N 1
ATOM 1744 C CA . GLU A 1 224 ? 15.706 11.581 -10.752 1.00 82.06 224 GLU A CA 1
ATOM 1745 C C . GLU A 1 224 ? 15.607 11.573 -9.221 1.00 82.06 224 GLU A C 1
ATOM 1747 O O . GLU A 1 224 ? 15.718 12.616 -8.578 1.00 82.06 224 GLU A O 1
ATOM 1752 N N . PHE A 1 225 ? 15.420 10.393 -8.624 1.00 81.88 225 PHE A N 1
ATOM 1753 C CA . PHE A 1 225 ? 15.368 10.207 -7.173 1.00 81.88 225 PHE A CA 1
ATOM 1754 C C . PHE A 1 225 ? 16.758 10.300 -6.534 1.00 81.88 225 PHE A C 1
ATOM 1756 O O . PHE A 1 225 ? 17.657 9.517 -6.852 1.00 81.88 225 PHE A O 1
ATOM 1763 N N . LYS A 1 226 ? 16.900 11.175 -5.534 1.00 80.31 226 LYS A N 1
ATOM 1764 C CA . LYS A 1 226 ? 18.131 11.319 -4.748 1.00 80.31 226 LYS A CA 1
ATOM 1765 C C . LYS A 1 226 ? 18.074 10.566 -3.426 1.00 80.31 226 LYS A C 1
ATOM 1767 O O . LYS A 1 226 ? 18.918 9.709 -3.163 1.00 80.31 226 LYS A O 1
ATOM 1772 N N . SER A 1 227 ? 17.104 10.895 -2.573 1.00 75.44 227 SER A N 1
ATOM 1773 C CA . SER A 1 227 ? 16.972 10.283 -1.249 1.00 75.44 227 SER A CA 1
ATOM 1774 C C . SER A 1 227 ? 15.581 10.462 -0.636 1.00 75.44 227 SER A C 1
ATOM 1776 O O . SER A 1 227 ? 14.824 11.357 -1.018 1.00 75.44 227 SER A O 1
ATOM 1778 N N . LEU A 1 228 ? 15.288 9.611 0.352 1.00 72.19 228 LEU A N 1
ATOM 1779 C CA . LEU A 1 228 ? 14.235 9.817 1.344 1.00 72.19 228 LEU A CA 1
ATOM 1780 C C . LEU A 1 228 ? 14.878 10.348 2.626 1.00 72.19 228 LEU A C 1
ATOM 1782 O O . LEU A 1 228 ? 15.860 9.786 3.111 1.00 72.19 228 LEU A O 1
ATOM 1786 N N . THR A 1 229 ? 14.334 11.429 3.181 1.00 62.38 229 THR A N 1
ATOM 1787 C CA . THR A 1 229 ? 14.860 12.036 4.419 1.00 62.38 229 THR A CA 1
ATOM 1788 C C . THR A 1 229 ? 14.329 11.336 5.680 1.00 62.38 229 THR A C 1
ATOM 1790 O O . THR A 1 229 ? 13.365 10.575 5.610 1.00 62.38 229 THR A O 1
ATOM 1793 N N . GLN A 1 230 ? 14.938 11.607 6.847 1.00 49.22 230 GLN A N 1
ATOM 1794 C CA . GLN A 1 230 ? 14.675 10.941 8.143 1.00 49.22 230 GLN A CA 1
ATOM 1795 C C . GLN A 1 230 ? 13.200 10.919 8.606 1.00 49.22 230 GLN A C 1
ATOM 1797 O O . GLN A 1 230 ? 12.872 10.149 9.501 1.00 49.22 230 GLN A O 1
ATOM 1802 N N . GLY A 1 231 ? 12.307 11.703 7.991 1.00 52.38 231 GLY A N 1
ATOM 1803 C CA . GLY A 1 231 ? 10.862 11.670 8.250 1.00 52.38 231 GLY A CA 1
ATOM 1804 C C . GLY A 1 231 ? 10.026 10.857 7.251 1.00 52.38 231 GLY A C 1
ATOM 1805 O O . GLY A 1 231 ? 8.804 10.991 7.272 1.00 52.38 231 GLY A O 1
ATOM 1806 N N . GLY A 1 232 ? 10.639 10.121 6.311 1.00 57.84 232 GLY A N 1
ATOM 1807 C CA . GLY A 1 232 ? 9.974 9.284 5.291 1.00 57.84 232 GLY A CA 1
ATOM 1808 C C . GLY A 1 232 ? 9.087 10.034 4.283 1.00 57.84 232 GLY A C 1
ATOM 1809 O O . GLY A 1 232 ? 8.623 9.458 3.312 1.00 57.84 232 GLY A O 1
ATOM 1810 N N . SER A 1 233 ? 8.866 11.328 4.485 1.00 67.88 233 SER A N 1
ATOM 1811 C CA . SER A 1 233 ? 7.814 12.117 3.843 1.00 67.88 233 SER A CA 1
ATOM 1812 C C . SER A 1 233 ? 8.349 13.181 2.891 1.00 67.88 233 SER A C 1
ATOM 1814 O O . SER A 1 233 ? 7.580 14.026 2.458 1.00 67.88 233 SER A O 1
ATOM 1816 N N . VAL A 1 234 ? 9.643 13.171 2.555 1.00 78.12 234 VAL A N 1
ATOM 1817 C CA . VAL A 1 234 ? 10.214 14.063 1.534 1.00 78.12 234 VAL A CA 1
ATOM 1818 C C . VAL A 1 234 ? 11.095 13.258 0.592 1.00 78.12 234 VAL A C 1
ATOM 1820 O O . VAL A 1 234 ? 12.038 12.611 1.054 1.00 78.12 234 VAL A O 1
ATOM 1823 N N . ILE A 1 235 ? 10.799 13.341 -0.705 1.00 81.31 235 ILE A N 1
ATOM 1824 C CA . ILE A 1 235 ? 11.648 12.866 -1.796 1.00 81.31 235 ILE A CA 1
ATOM 1825 C C . ILE A 1 235 ? 12.427 14.058 -2.344 1.00 81.31 235 ILE A C 1
ATOM 1827 O O . ILE A 1 235 ? 11.845 15.039 -2.816 1.00 81.31 235 ILE A O 1
ATOM 1831 N N . GLU A 1 236 ? 13.752 13.967 -2.293 1.00 83.81 236 GLU A N 1
ATOM 1832 C CA . GLU A 1 236 ? 14.626 14.904 -2.994 1.00 83.81 236 GLU A CA 1
ATOM 1833 C C . GLU A 1 236 ? 14.854 14.442 -4.431 1.00 83.81 236 GLU A C 1
ATOM 1835 O O . GLU A 1 236 ? 15.121 13.258 -4.660 1.00 83.81 236 GLU A O 1
ATOM 1840 N N . TYR A 1 237 ? 14.770 15.371 -5.384 1.00 84.06 237 TYR A N 1
ATOM 1841 C CA . TYR A 1 237 ? 14.919 15.054 -6.800 1.00 84.06 237 TYR A CA 1
ATOM 1842 C C . TYR A 1 237 ? 15.674 16.116 -7.604 1.00 84.06 237 TYR A C 1
ATOM 1844 O O . TYR A 1 237 ? 15.704 17.298 -7.247 1.00 84.06 237 TYR A O 1
ATOM 1852 N N . GLU A 1 238 ? 16.272 15.681 -8.709 1.00 83.38 238 GLU A N 1
ATOM 1853 C CA . GLU A 1 238 ? 16.936 16.535 -9.697 1.00 83.38 238 GLU A CA 1
ATOM 1854 C C . GLU A 1 238 ? 16.163 16.499 -11.018 1.00 83.38 238 GLU A C 1
ATOM 1856 O O . GLU A 1 238 ? 15.650 15.451 -11.414 1.00 83.38 238 GLU A O 1
ATOM 1861 N N . ASP A 1 239 ? 16.060 17.646 -11.691 1.00 77.50 239 ASP A N 1
ATOM 1862 C CA . ASP A 1 239 ? 15.413 17.717 -13.001 1.00 77.50 239 ASP A CA 1
ATOM 1863 C C . ASP A 1 239 ? 16.296 17.107 -14.077 1.00 77.50 239 ASP A C 1
ATOM 1865 O O . ASP A 1 239 ? 17.498 17.383 -14.158 1.00 77.50 239 ASP A O 1
ATOM 1869 N N . TYR A 1 240 ? 15.650 16.364 -14.956 1.00 75.69 240 TYR A N 1
ATOM 1870 C CA . TYR A 1 240 ? 16.287 15.547 -15.959 1.00 75.69 240 TYR A CA 1
ATOM 1871 C C . TYR A 1 240 ? 15.474 15.629 -17.267 1.00 75.69 240 TYR A C 1
ATOM 1873 O O . TYR A 1 240 ? 14.248 15.656 -17.228 1.00 75.69 240 TYR A O 1
ATOM 1881 N N . ASP A 1 241 ? 16.110 15.702 -18.438 1.00 73.69 241 ASP A N 1
ATOM 1882 C CA . ASP A 1 241 ? 15.390 15.728 -19.728 1.00 73.69 241 ASP A CA 1
ATOM 1883 C C . ASP A 1 241 ? 15.184 14.310 -20.302 1.00 73.69 241 ASP A C 1
ATOM 1885 O O . ASP A 1 241 ? 16.071 13.456 -20.211 1.00 73.69 241 ASP A O 1
ATOM 1889 N N . TYR A 1 242 ? 14.031 14.027 -20.917 1.00 72.31 242 TYR A N 1
ATOM 1890 C CA . TYR A 1 242 ? 13.737 12.705 -21.488 1.00 72.31 242 TYR A CA 1
ATOM 1891 C C . TYR A 1 242 ? 14.809 12.203 -22.473 1.00 72.31 242 TYR A C 1
ATOM 1893 O O . TYR A 1 242 ? 15.165 11.020 -22.472 1.00 72.31 242 TYR A O 1
ATOM 1901 N N . LEU A 1 243 ? 15.391 13.084 -23.291 1.00 74.56 243 LEU A N 1
ATOM 1902 C CA . LEU A 1 243 ? 16.445 12.708 -24.235 1.00 74.56 243 LEU A CA 1
ATOM 1903 C C . LEU A 1 243 ? 17.745 12.363 -23.535 1.00 74.56 243 LEU A C 1
ATOM 1905 O O . LEU A 1 243 ? 18.440 11.428 -23.948 1.00 74.56 243 LEU A O 1
ATOM 1909 N N . GLN A 1 244 ? 18.056 13.072 -22.454 1.00 76.62 244 GLN A N 1
ATOM 1910 C CA . GLN A 1 244 ? 19.167 12.699 -21.596 1.00 76.62 244 GLN A CA 1
ATOM 1911 C C . GLN A 1 244 ? 18.919 11.264 -21.061 1.00 76.62 244 GLN A C 1
ATOM 1913 O O . GLN A 1 244 ? 19.841 10.452 -21.013 1.00 76.62 244 GLN A O 1
ATOM 1918 N N . TRP A 1 245 ? 17.664 10.900 -20.745 1.00 76.75 245 TRP A N 1
ATOM 1919 C CA . TRP A 1 245 ? 17.333 9.666 -20.018 1.00 76.75 245 TRP A CA 1
ATOM 1920 C C . TRP A 1 245 ? 17.440 8.493 -20.972 1.00 76.75 245 TRP A C 1
ATOM 1922 O O . TRP A 1 245 ? 18.031 7.457 -20.660 1.00 76.75 245 TRP A O 1
ATOM 1932 N N . LYS A 1 246 ? 16.936 8.707 -22.187 1.00 76.19 246 LYS A N 1
ATOM 1933 C CA . LYS A 1 246 ? 17.063 7.777 -23.295 1.00 76.19 246 LYS A CA 1
ATOM 1934 C C . LYS A 1 246 ? 18.529 7.542 -23.639 1.00 76.19 246 LYS A C 1
ATOM 1936 O O . LYS A 1 246 ? 18.940 6.392 -23.745 1.00 76.19 246 LYS A O 1
ATOM 1941 N N . THR A 1 247 ? 19.326 8.608 -23.717 1.00 79.62 247 THR A N 1
ATOM 1942 C CA . THR A 1 247 ? 20.763 8.511 -24.010 1.00 79.62 247 THR A CA 1
ATOM 1943 C C . THR A 1 247 ? 21.506 7.725 -22.925 1.00 79.62 247 THR A C 1
ATOM 1945 O O . THR A 1 247 ? 22.310 6.848 -23.237 1.00 79.62 247 THR A O 1
ATOM 1948 N N . LEU A 1 248 ? 21.197 7.963 -21.644 1.00 79.75 248 LEU A N 1
ATOM 1949 C CA . LEU A 1 248 ? 21.737 7.163 -20.541 1.00 79.75 248 LEU A CA 1
ATOM 1950 C C . LEU A 1 248 ? 21.388 5.676 -20.686 1.00 79.75 248 LEU A C 1
ATOM 1952 O O . LEU A 1 248 ? 22.262 4.827 -20.505 1.00 79.75 248 LEU A O 1
ATOM 1956 N N . ARG A 1 249 ? 20.138 5.348 -21.031 1.00 78.12 249 ARG A N 1
ATOM 1957 C CA . ARG A 1 249 ? 19.715 3.955 -21.236 1.00 78.12 249 ARG A CA 1
ATOM 1958 C C . ARG A 1 249 ? 20.372 3.293 -22.438 1.00 78.12 249 ARG A C 1
ATOM 1960 O O . ARG A 1 249 ? 20.788 2.144 -22.324 1.00 78.12 249 ARG A O 1
ATOM 1967 N N . GLU A 1 250 ? 20.492 4.000 -23.560 1.00 81.81 250 GLU A N 1
ATOM 1968 C CA . GLU A 1 250 ? 21.212 3.529 -24.753 1.00 81.81 250 GLU A CA 1
ATOM 1969 C C . GLU A 1 250 ? 22.684 3.231 -24.428 1.00 81.81 250 GLU A C 1
ATOM 1971 O O . GLU A 1 250 ? 23.247 2.259 -24.926 1.00 81.81 250 GLU A O 1
ATOM 1976 N N . ALA A 1 251 ? 23.278 3.999 -23.511 1.00 83.00 251 ALA A N 1
ATOM 1977 C CA . ALA A 1 251 ? 24.613 3.762 -22.965 1.00 83.00 251 ALA A CA 1
ATOM 1978 C C . ALA A 1 251 ? 24.669 2.673 -21.867 1.00 83.00 251 ALA A C 1
ATOM 1980 O O . ALA A 1 251 ? 25.695 2.514 -21.203 1.00 83.00 251 ALA A O 1
ATOM 1981 N N . GLY A 1 252 ? 23.580 1.935 -21.627 1.00 80.88 252 GLY A N 1
ATOM 1982 C CA . GLY A 1 252 ? 23.504 0.860 -20.632 1.00 80.88 252 GLY A CA 1
ATOM 1983 C C . GLY A 1 252 ? 23.410 1.328 -19.174 1.00 80.88 252 GLY A C 1
ATOM 1984 O O . GLY A 1 252 ? 23.528 0.511 -18.258 1.00 80.88 252 GLY A O 1
ATOM 1985 N N . ARG A 1 253 ? 23.202 2.628 -18.923 1.00 81.81 253 ARG A N 1
ATOM 1986 C CA . ARG A 1 253 ? 22.960 3.168 -17.576 1.00 81.81 253 ARG A CA 1
ATOM 1987 C C . ARG A 1 253 ? 21.490 2.974 -17.182 1.00 81.81 253 ARG A C 1
ATOM 1989 O O . ARG A 1 253 ? 20.607 2.827 -18.023 1.00 81.81 253 ARG A O 1
ATOM 1996 N N . LYS A 1 254 ? 21.223 2.999 -15.875 1.00 77.94 254 LYS A N 1
ATOM 1997 C CA . LYS A 1 254 ? 19.887 2.812 -15.286 1.00 77.94 254 LYS A CA 1
ATOM 1998 C C . LYS A 1 254 ? 19.538 4.013 -14.395 1.00 77.94 254 LYS A C 1
ATOM 2000 O O . LYS A 1 254 ? 19.641 3.892 -13.176 1.00 77.94 254 LYS A O 1
ATOM 2005 N N . PRO A 1 255 ? 19.228 5.186 -14.979 1.00 76.94 255 PRO A N 1
ATOM 2006 C CA . PRO A 1 255 ? 18.882 6.369 -14.191 1.00 76.94 255 PRO A CA 1
ATOM 2007 C C . PRO A 1 255 ? 17.660 6.095 -13.311 1.00 76.94 255 PRO A C 1
ATOM 2009 O O . PRO A 1 255 ? 16.707 5.452 -13.766 1.00 76.94 255 PRO A O 1
ATOM 2012 N N . ARG A 1 256 ? 17.700 6.576 -12.062 1.00 84.12 256 ARG A N 1
ATOM 2013 C CA . ARG A 1 256 ? 16.656 6.329 -11.058 1.00 84.12 256 ARG A CA 1
ATOM 2014 C C . ARG A 1 256 ? 15.493 7.295 -11.249 1.00 84.12 256 ARG A C 1
ATOM 2016 O O . ARG A 1 256 ? 15.474 8.358 -10.645 1.00 84.12 256 ARG A O 1
ATOM 2023 N N . ALA A 1 257 ? 14.535 6.958 -12.100 1.00 82.88 257 ALA A N 1
ATOM 2024 C CA . ALA A 1 257 ? 13.423 7.847 -12.432 1.00 82.88 257 ALA A CA 1
ATOM 2025 C C . ALA A 1 257 ? 12.230 7.647 -11.487 1.00 82.88 257 ALA A C 1
ATOM 2027 O O . ALA A 1 257 ? 11.896 6.514 -11.144 1.00 82.88 257 ALA A O 1
ATOM 2028 N N . ILE A 1 258 ? 11.584 8.742 -11.085 1.00 87.06 258 ILE A N 1
ATOM 2029 C CA . ILE A 1 258 ? 10.419 8.709 -10.190 1.00 87.06 258 ILE A CA 1
ATOM 2030 C C . ILE A 1 258 ? 9.144 8.498 -11.005 1.00 87.06 258 ILE A C 1
ATOM 2032 O O . ILE A 1 258 ? 8.877 9.235 -11.955 1.00 87.06 258 ILE A O 1
ATOM 2036 N N . TYR A 1 259 ? 8.347 7.520 -10.591 1.00 88.44 259 TYR A N 1
ATOM 2037 C CA . TYR A 1 259 ? 7.039 7.198 -11.150 1.00 88.44 259 TYR A CA 1
ATOM 2038 C C . TYR A 1 259 ? 5.978 7.298 -10.055 1.00 88.44 259 TYR A C 1
ATOM 2040 O O . TYR A 1 259 ? 6.266 7.095 -8.877 1.00 88.44 259 TYR A O 1
ATOM 2048 N N . ALA A 1 260 ? 4.747 7.618 -10.432 1.00 88.00 260 ALA A N 1
ATOM 2049 C CA . ALA A 1 260 ? 3.599 7.612 -9.537 1.00 88.00 260 ALA A CA 1
ATOM 2050 C C . ALA A 1 260 ? 2.505 6.728 -10.133 1.00 88.00 260 ALA A C 1
ATOM 2052 O O . ALA A 1 260 ? 2.186 6.846 -11.316 1.00 88.00 260 ALA A O 1
ATOM 2053 N N . GLY A 1 261 ? 1.939 5.837 -9.323 1.00 90.75 261 GLY A N 1
ATOM 2054 C CA . GLY A 1 261 ? 1.006 4.826 -9.811 1.00 90.75 261 GLY A CA 1
ATOM 2055 C C . GLY A 1 261 ? 0.072 4.285 -8.743 1.00 90.75 261 GLY A C 1
ATOM 2056 O O . GLY A 1 261 ? 0.188 4.631 -7.570 1.00 90.75 261 GLY A O 1
ATOM 2057 N N . ALA A 1 262 ? -0.865 3.423 -9.129 1.00 91.62 262 ALA A N 1
ATOM 2058 C CA . ALA A 1 262 ? -1.809 2.824 -8.192 1.00 91.62 262 ALA A CA 1
ATOM 2059 C C . ALA A 1 262 ? -2.214 1.398 -8.562 1.00 91.62 262 ALA A C 1
ATOM 2061 O O . ALA A 1 262 ? -2.130 0.966 -9.713 1.00 91.62 262 ALA A O 1
ATOM 2062 N N . ILE A 1 263 ? -2.725 0.682 -7.560 1.00 92.12 263 ILE A N 1
ATOM 2063 C CA . ILE A 1 263 ? -3.542 -0.513 -7.784 1.00 92.12 263 ILE A CA 1
ATOM 2064 C C . ILE A 1 263 ? -4.999 -0.079 -7.908 1.00 92.12 263 ILE A C 1
ATOM 2066 O O . ILE A 1 263 ? -5.530 0.564 -7.002 1.00 92.12 263 ILE A O 1
ATOM 2070 N N . VAL A 1 264 ? -5.628 -0.449 -9.024 1.00 91.50 264 VAL A N 1
ATOM 2071 C CA . VAL A 1 264 ? -7.025 -0.127 -9.325 1.00 91.50 264 VAL A CA 1
ATOM 2072 C C . VAL A 1 264 ? -7.886 -1.362 -9.120 1.00 91.50 264 VAL A C 1
ATOM 2074 O O . VAL A 1 264 ? -7.643 -2.412 -9.718 1.00 91.50 264 VAL A O 1
ATOM 2077 N N . VAL A 1 265 ? -8.907 -1.225 -8.282 1.00 92.56 265 VAL A N 1
ATOM 2078 C CA . VAL A 1 265 ? -9.822 -2.305 -7.911 1.00 92.56 265 VAL A CA 1
ATOM 2079 C C . VAL A 1 265 ? -11.25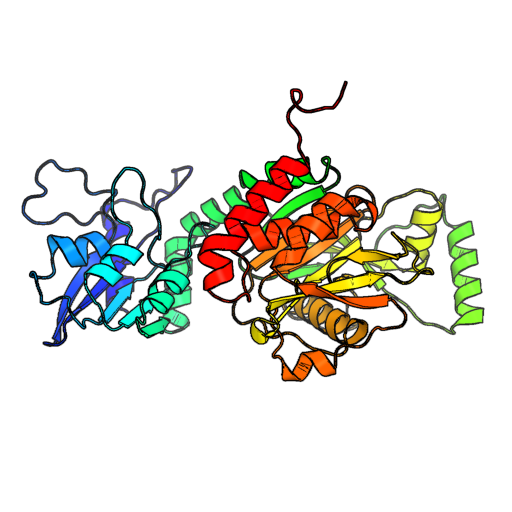3 -1.896 -8.233 1.00 92.56 265 VAL A C 1
ATOM 2081 O O . VAL A 1 265 ? -11.666 -0.775 -7.943 1.00 92.56 265 VAL A O 1
ATOM 2084 N N . CYS A 1 266 ? -12.041 -2.816 -8.778 1.00 92.88 266 CYS A N 1
ATOM 2085 C CA . CYS A 1 266 ? -13.491 -2.676 -8.797 1.00 92.88 266 CYS A CA 1
ATOM 2086 C C . CYS A 1 266 ? -14.096 -3.809 -7.971 1.00 92.88 266 CYS A C 1
ATOM 2088 O O . CYS A 1 266 ? -14.023 -4.980 -8.348 1.00 92.88 266 CYS A O 1
ATOM 2090 N N . ALA A 1 267 ? -14.674 -3.445 -6.828 1.00 89.38 267 ALA A N 1
ATOM 2091 C CA . ALA A 1 267 ? -15.268 -4.388 -5.891 1.00 89.38 267 ALA A CA 1
ATOM 2092 C C . ALA A 1 267 ? -16.447 -5.157 -6.509 1.00 89.38 267 ALA A C 1
ATOM 2094 O O . ALA A 1 267 ? -16.554 -6.365 -6.302 1.00 89.38 267 ALA A O 1
ATOM 2095 N N . ASP A 1 268 ? -17.268 -4.474 -7.311 1.00 89.62 268 ASP A N 1
ATOM 2096 C CA . ASP A 1 268 ? -18.476 -5.026 -7.934 1.00 89.62 268 ASP A CA 1
ATOM 2097 C C . ASP A 1 268 ? -18.152 -6.112 -8.968 1.00 89.62 268 ASP A C 1
ATOM 2099 O O . ASP A 1 268 ? -18.779 -7.169 -8.991 1.00 89.62 268 ASP A O 1
ATOM 2103 N N . THR A 1 269 ? -17.122 -5.883 -9.790 1.00 92.25 269 THR A N 1
ATOM 2104 C CA . THR A 1 269 ? -16.654 -6.867 -10.786 1.00 92.25 269 THR A CA 1
ATOM 2105 C C . THR A 1 269 ? -15.710 -7.917 -10.202 1.00 92.25 269 THR A C 1
ATOM 2107 O O . THR A 1 269 ? -15.311 -8.843 -10.906 1.00 92.25 269 THR A O 1
ATOM 2110 N N . GLY A 1 270 ? -15.306 -7.776 -8.935 1.00 94.38 270 GLY A N 1
ATOM 2111 C CA . GLY A 1 270 ? -14.379 -8.698 -8.281 1.00 94.38 270 GLY A CA 1
ATOM 2112 C C . GLY A 1 270 ? -13.018 -8.789 -8.976 1.00 94.38 270 GLY A C 1
ATOM 2113 O O . GLY A 1 270 ? -12.461 -9.881 -9.078 1.00 94.38 270 GLY A O 1
ATOM 2114 N N . SER A 1 271 ? -12.514 -7.673 -9.510 1.00 95.50 271 SER A N 1
ATOM 2115 C CA . SER A 1 271 ? -11.312 -7.652 -10.350 1.00 95.50 271 SER A CA 1
ATOM 2116 C C . SER A 1 271 ? -10.348 -6.530 -9.965 1.00 95.50 271 SER A C 1
ATOM 2118 O O . SER A 1 271 ? -10.757 -5.425 -9.593 1.00 95.50 271 SER A O 1
ATOM 2120 N N . ILE A 1 272 ? -9.052 -6.812 -10.104 1.00 95.31 272 ILE A N 1
ATOM 2121 C CA . ILE A 1 272 ? -8.022 -5.776 -10.240 1.00 95.31 272 ILE A CA 1
ATOM 2122 C C . ILE A 1 272 ? -7.885 -5.409 -11.719 1.00 95.31 272 ILE A C 1
ATOM 2124 O O . ILE A 1 272 ? -8.115 -6.242 -12.597 1.00 95.31 272 ILE A O 1
ATOM 2128 N N . TYR A 1 273 ? -7.481 -4.179 -11.998 1.00 94.06 273 TYR A N 1
ATOM 2129 C CA . TYR A 1 273 ? -7.217 -3.715 -13.354 1.00 94.06 273 TYR A CA 1
ATOM 2130 C C . TYR A 1 273 ? -5.746 -3.372 -13.479 1.00 94.06 273 TYR A C 1
ATOM 2132 O O . TYR A 1 273 ? -5.182 -2.673 -12.636 1.00 94.06 273 TYR A O 1
ATOM 2140 N N . VAL A 1 274 ? -5.132 -3.892 -14.534 1.00 93.94 274 VAL A N 1
ATOM 2141 C CA . VAL A 1 274 ? -3.710 -3.720 -14.810 1.00 93.94 274 VAL A CA 1
ATOM 2142 C C . VAL A 1 274 ? -3.502 -3.223 -16.228 1.00 93.94 274 VAL A C 1
ATOM 2144 O O . VAL A 1 274 ? -4.373 -3.354 -17.091 1.00 93.94 274 VAL A O 1
ATOM 2147 N N . HIS A 1 275 ? -2.324 -2.673 -16.475 1.00 91.56 275 HIS A N 1
ATOM 2148 C CA . HIS A 1 275 ? -1.905 -2.211 -17.784 1.00 91.56 275 HIS A CA 1
ATOM 2149 C C . HIS A 1 275 ? -1.070 -3.285 -18.477 1.00 91.56 275 HIS A C 1
ATOM 2151 O O . HIS A 1 275 ? -0.070 -3.761 -17.943 1.00 91.56 275 HIS A O 1
ATOM 2157 N N . ARG A 1 276 ? -1.475 -3.688 -19.681 1.00 93.56 276 ARG A N 1
ATOM 2158 C CA . ARG A 1 276 ? -0.636 -4.442 -20.610 1.00 93.56 276 ARG A CA 1
ATOM 2159 C C . ARG A 1 276 ? 0.101 -3.451 -21.490 1.00 93.56 276 ARG A C 1
ATOM 2161 O O . ARG A 1 276 ? -0.502 -2.870 -22.390 1.00 93.56 276 ARG A O 1
ATOM 2168 N N . ARG A 1 277 ? 1.401 -3.327 -21.257 1.00 91.12 277 ARG A N 1
ATOM 2169 C CA . ARG A 1 277 ? 2.285 -2.404 -21.969 1.00 91.12 277 ARG A CA 1
ATOM 2170 C C . ARG A 1 277 ? 2.303 -2.701 -23.468 1.00 91.12 277 ARG A C 1
ATOM 2172 O O . ARG A 1 277 ? 2.326 -3.871 -23.861 1.00 91.12 277 ARG A O 1
ATOM 2179 N N . ALA A 1 278 ? 2.302 -1.660 -24.297 1.00 86.88 278 ALA A N 1
ATOM 2180 C CA . ALA A 1 278 ? 2.314 -1.794 -25.750 1.00 86.88 278 ALA A CA 1
ATOM 2181 C C . ALA A 1 278 ? 3.618 -2.450 -26.265 1.00 86.88 278 ALA A C 1
ATOM 2183 O O . ALA A 1 278 ? 4.628 -2.468 -25.557 1.00 86.88 278 ALA A O 1
ATOM 2184 N N . PRO A 1 279 ? 3.627 -3.029 -27.480 1.00 86.31 279 PRO A N 1
ATOM 2185 C CA . PRO A 1 279 ? 4.812 -3.696 -28.025 1.00 86.31 279 PRO A CA 1
ATOM 2186 C C . PRO A 1 279 ? 5.998 -2.759 -28.302 1.00 86.31 279 PRO A C 1
ATOM 2188 O O . PRO A 1 279 ? 7.132 -3.224 -28.380 1.00 86.31 279 PRO A O 1
ATOM 2191 N N . ASP A 1 280 ? 5.738 -1.466 -28.486 1.00 78.81 280 ASP A N 1
ATOM 2192 C CA . ASP A 1 280 ? 6.686 -0.437 -28.924 1.00 78.81 280 ASP A CA 1
ATOM 2193 C C . ASP A 1 280 ? 7.253 0.422 -27.781 1.00 78.81 280 ASP A C 1
ATOM 2195 O O . ASP A 1 280 ? 8.075 1.308 -28.024 1.00 78.81 280 ASP A O 1
ATOM 2199 N N . VAL A 1 281 ? 6.878 0.149 -26.526 1.00 77.06 281 VAL A N 1
ATOM 2200 C CA . VAL A 1 281 ? 7.439 0.864 -25.371 1.00 77.06 281 VAL A CA 1
ATOM 2201 C C . VAL A 1 281 ? 8.911 0.507 -25.137 1.00 77.06 281 VAL A C 1
ATOM 2203 O O . VAL A 1 281 ? 9.353 -0.623 -25.351 1.00 77.06 281 VAL A O 1
ATOM 2206 N N . ALA A 1 282 ? 9.678 1.466 -24.612 1.00 68.25 282 ALA A N 1
ATOM 2207 C CA . ALA A 1 282 ? 11.126 1.329 -24.423 1.00 68.25 282 ALA A CA 1
ATOM 2208 C C . ALA A 1 282 ? 11.544 0.321 -23.332 1.00 68.25 282 ALA A C 1
ATOM 2210 O O . ALA A 1 282 ? 12.686 -0.138 -23.319 1.00 68.25 282 ALA A O 1
ATOM 2211 N N . THR A 1 283 ? 10.655 -0.002 -22.392 1.00 77.38 283 THR A N 1
ATOM 2212 C CA . THR A 1 283 ? 10.944 -0.884 -21.251 1.00 77.38 283 THR A CA 1
ATOM 2213 C C . THR A 1 283 ? 9.848 -1.927 -21.075 1.00 77.38 283 THR A C 1
ATOM 2215 O O . THR A 1 283 ? 8.669 -1.584 -20.975 1.00 77.38 283 THR A O 1
ATOM 2218 N N . GLU A 1 284 ? 10.253 -3.196 -20.984 1.00 86.25 284 GLU A N 1
ATOM 2219 C CA . GLU A 1 284 ? 9.372 -4.335 -20.688 1.00 86.25 284 GLU A CA 1
ATOM 2220 C C . GLU A 1 284 ? 8.108 -4.411 -21.584 1.00 86.25 284 GLU A C 1
ATOM 2222 O O . GLU A 1 284 ? 6.983 -4.409 -21.071 1.00 86.25 284 GLU A O 1
ATOM 2227 N N . PRO A 1 285 ? 8.256 -4.451 -22.924 1.00 89.81 285 PRO A N 1
ATOM 2228 C CA . PRO A 1 285 ? 7.121 -4.459 -23.847 1.00 89.81 285 PRO A CA 1
ATOM 2229 C C . PRO A 1 285 ? 6.262 -5.721 -23.698 1.00 89.81 285 PRO A C 1
ATOM 2231 O O . PRO A 1 285 ? 6.767 -6.801 -23.387 1.00 89.81 285 PRO A O 1
ATOM 2234 N N . ASN A 1 286 ? 4.957 -5.596 -23.961 1.00 92.50 286 ASN A N 1
ATOM 2235 C CA . ASN A 1 286 ? 3.935 -6.655 -23.851 1.00 92.50 286 ASN A CA 1
ATOM 2236 C C . ASN A 1 286 ? 3.665 -7.202 -22.439 1.00 92.50 286 ASN A C 1
ATOM 2238 O O . ASN A 1 286 ? 2.780 -8.055 -22.273 1.00 92.50 286 ASN A O 1
ATOM 2242 N N . LYS A 1 287 ? 4.389 -6.723 -21.422 1.00 95.00 287 LYS A N 1
ATOM 2243 C CA . LYS A 1 287 ? 4.226 -7.183 -20.044 1.00 95.00 287 LYS A CA 1
ATOM 2244 C C . LYS A 1 287 ? 3.076 -6.482 -19.325 1.00 95.00 287 LYS A C 1
ATOM 2246 O O . LYS A 1 287 ? 2.724 -5.345 -19.625 1.00 95.00 287 LYS A O 1
ATOM 2251 N N . LEU A 1 288 ? 2.496 -7.186 -18.362 1.00 95.69 288 LEU A N 1
ATOM 2252 C CA . LEU A 1 288 ? 1.529 -6.674 -17.403 1.00 95.69 288 LEU A CA 1
ATOM 2253 C C . LEU A 1 288 ? 2.241 -5.854 -16.324 1.00 95.69 288 LEU A C 1
ATOM 2255 O O . LEU A 1 288 ? 3.293 -6.251 -15.815 1.00 95.69 288 LEU A O 1
ATOM 2259 N N . HIS A 1 289 ? 1.651 -4.726 -15.955 1.00 93.94 289 HIS A N 1
ATOM 2260 C CA . HIS A 1 289 ? 2.132 -3.842 -14.906 1.00 93.94 289 HIS A CA 1
ATOM 2261 C C . HIS A 1 289 ? 0.961 -3.169 -14.183 1.00 93.94 289 HIS A C 1
ATOM 2263 O O . HIS A 1 289 ? -0.155 -3.109 -14.695 1.00 93.94 289 HIS A O 1
ATOM 2269 N N . SER A 1 290 ? 1.208 -2.650 -12.983 1.00 92.94 290 SER A N 1
ATOM 2270 C CA . SER A 1 290 ? 0.300 -1.668 -12.385 1.00 92.94 290 SER A CA 1
ATOM 2271 C C . SER A 1 290 ? 0.294 -0.389 -13.224 1.00 92.94 290 SER A C 1
ATOM 2273 O O . SER A 1 290 ? 1.281 -0.096 -13.900 1.00 92.94 290 SER A O 1
ATOM 2275 N N . PHE A 1 291 ? -0.782 0.389 -13.142 1.00 88.44 291 PHE A N 1
ATOM 2276 C CA . PHE A 1 291 ? -0.800 1.737 -13.708 1.00 88.44 291 PHE A CA 1
ATOM 2277 C C . PHE A 1 291 ? 0.224 2.602 -12.980 1.00 88.44 291 PHE A C 1
ATOM 2279 O O . PHE A 1 291 ? 0.166 2.707 -11.750 1.00 88.44 291 PHE A O 1
ATOM 2286 N N . ALA A 1 292 ? 1.167 3.171 -13.720 1.00 83.00 292 ALA A N 1
ATOM 2287 C CA . ALA A 1 292 ? 2.200 4.047 -13.189 1.00 83.00 292 ALA A CA 1
ATOM 2288 C C . ALA A 1 292 ? 2.844 4.835 -14.326 1.00 83.00 292 ALA A C 1
ATOM 2290 O O . ALA A 1 292 ? 3.268 4.240 -15.316 1.00 83.00 292 ALA A O 1
ATOM 2291 N N . GLY A 1 293 ? 3.011 6.140 -14.134 1.00 75.62 293 GLY A N 1
ATOM 2292 C CA . GLY A 1 293 ? 3.673 6.995 -15.113 1.00 75.62 293 GLY A CA 1
ATOM 2293 C C . GLY A 1 293 ? 4.641 7.986 -14.482 1.00 75.62 293 GLY A C 1
ATOM 2294 O O . GLY A 1 293 ? 4.772 8.079 -13.257 1.00 75.62 293 GLY A O 1
ATOM 2295 N N . GLY A 1 294 ? 5.397 8.665 -15.339 1.00 74.62 294 GLY A N 1
ATOM 2296 C CA . GLY A 1 294 ? 6.539 9.476 -14.932 1.00 74.62 294 GLY A CA 1
ATOM 2297 C C . GLY A 1 294 ? 6.141 10.705 -14.113 1.00 74.62 294 GLY A C 1
ATOM 2298 O O . GLY A 1 294 ? 5.152 11.391 -14.389 1.00 74.62 294 GLY A O 1
ATOM 2299 N N . PHE A 1 295 ? 6.950 11.040 -13.110 1.00 76.31 295 PHE A N 1
ATOM 2300 C CA . PHE A 1 295 ? 6.797 12.299 -12.395 1.00 76.31 295 PHE A CA 1
ATOM 2301 C C . PHE A 1 295 ? 7.312 13.467 -13.245 1.00 76.31 295 PHE A C 1
ATOM 2303 O O . PHE A 1 295 ? 8.521 13.660 -13.389 1.00 76.31 295 PHE A O 1
ATOM 2310 N N . ILE A 1 296 ? 6.371 14.253 -13.773 1.00 67.12 296 ILE A N 1
ATOM 2311 C CA . ILE A 1 296 ? 6.626 15.470 -14.551 1.00 67.12 296 ILE A CA 1
ATOM 2312 C C . ILE A 1 296 ? 6.236 16.680 -13.702 1.00 67.12 296 ILE A C 1
ATOM 2314 O O . ILE A 1 296 ? 5.098 16.794 -13.236 1.00 67.12 296 ILE A O 1
ATOM 2318 N N . VAL A 1 297 ? 7.189 17.587 -13.503 1.00 61.28 297 VAL A N 1
ATOM 2319 C CA . VAL A 1 297 ? 7.016 18.821 -12.731 1.00 61.28 297 VAL A CA 1
ATOM 2320 C C . VAL A 1 297 ? 6.313 19.859 -13.609 1.00 61.28 297 VAL A C 1
ATOM 2322 O O . VAL A 1 297 ? 6.821 20.224 -14.666 1.00 61.28 297 VAL A O 1
ATOM 2325 N N . ALA A 1 298 ? 5.153 20.365 -13.181 1.00 51.09 298 ALA A N 1
ATOM 2326 C CA . ALA A 1 298 ? 4.504 21.484 -13.863 1.00 51.09 298 ALA A CA 1
ATOM 2327 C C . ALA A 1 298 ? 5.360 22.757 -13.733 1.00 51.09 298 ALA A C 1
ATOM 2329 O O . ALA A 1 298 ? 5.880 23.062 -12.661 1.00 51.09 298 ALA A O 1
ATOM 2330 N N . HIS A 1 299 ? 5.500 23.522 -14.817 1.00 50.88 299 HIS A N 1
ATOM 2331 C CA . HIS A 1 299 ? 6.489 24.600 -14.916 1.00 50.88 299 HIS A CA 1
ATOM 2332 C C . HIS A 1 299 ? 6.359 25.762 -13.908 1.00 50.88 299 HIS A C 1
ATOM 2334 O O . HIS A 1 299 ? 7.280 26.574 -13.859 1.00 50.88 299 HIS A O 1
ATOM 2340 N N . GLN A 1 300 ? 5.302 25.878 -13.091 1.00 39.16 300 GLN A N 1
ATOM 2341 C CA . GLN A 1 300 ? 5.179 26.928 -12.065 1.00 39.16 300 GLN A CA 1
ATOM 2342 C C . GLN A 1 300 ? 4.320 26.483 -10.865 1.00 39.16 300 GLN A C 1
ATOM 2344 O O . GLN A 1 300 ? 3.283 25.862 -11.061 1.00 39.16 300 GLN A O 1
ATOM 2349 N N . ASN A 1 301 ? 4.753 26.871 -9.652 1.00 43.97 301 ASN A N 1
ATOM 2350 C CA . ASN A 1 301 ? 4.071 26.782 -8.345 1.00 43.97 301 ASN A CA 1
ATOM 2351 C C . ASN A 1 301 ? 3.399 25.445 -8.008 1.00 43.97 301 ASN A C 1
ATOM 2353 O O . ASN A 1 301 ? 2.269 25.195 -8.416 1.00 43.97 301 ASN A O 1
ATOM 2357 N N . ILE A 1 302 ? 4.042 24.630 -7.164 1.00 48.47 302 ILE A N 1
ATOM 2358 C CA . ILE A 1 302 ? 3.496 23.319 -6.811 1.00 48.47 302 ILE A CA 1
ATOM 2359 C C . ILE A 1 302 ? 3.415 23.121 -5.296 1.00 48.47 302 ILE A C 1
ATOM 2361 O O . ILE A 1 302 ? 4.411 23.252 -4.584 1.00 48.47 302 ILE A O 1
ATOM 2365 N N . SER A 1 303 ? 2.199 22.837 -4.824 1.00 47.12 303 SER A N 1
ATOM 2366 C CA . SER A 1 303 ? 1.879 22.359 -3.478 1.00 47.12 303 SER A CA 1
ATOM 2367 C C . SER A 1 303 ? 2.045 20.830 -3.373 1.00 47.12 303 SER A C 1
ATOM 2369 O O . SER A 1 303 ? 2.246 20.130 -4.364 1.00 47.12 303 SER A O 1
ATOM 2371 N N . ASP A 1 304 ? 1.958 20.300 -2.150 1.00 52.09 304 ASP A N 1
ATOM 2372 C CA . ASP A 1 304 ? 2.290 18.922 -1.743 1.00 52.09 304 ASP A CA 1
ATOM 2373 C C . ASP A 1 304 ? 1.538 17.763 -2.476 1.00 52.09 304 ASP A C 1
ATOM 2375 O O . ASP A 1 304 ? 1.879 16.602 -2.267 1.00 52.09 304 ASP A O 1
ATOM 2379 N N . GLU A 1 305 ? 0.571 18.022 -3.370 1.00 61.81 305 GLU A N 1
ATOM 2380 C CA . GLU A 1 305 ? -0.287 17.003 -4.032 1.00 61.81 305 GLU A CA 1
ATOM 2381 C C . GLU A 1 305 ? 0.228 16.490 -5.396 1.00 61.81 305 GLU A C 1
ATOM 2383 O O . GLU A 1 305 ? -0.403 15.655 -6.047 1.00 61.81 305 GLU A O 1
ATOM 2388 N N . THR A 1 306 ? 1.401 16.945 -5.839 1.00 70.88 306 THR A N 1
ATOM 2389 C CA . THR A 1 306 ? 1.944 16.678 -7.191 1.00 70.88 306 THR A CA 1
ATOM 2390 C C . THR A 1 306 ? 2.009 15.202 -7.586 1.00 70.88 306 THR A C 1
ATOM 2392 O O . THR A 1 306 ? 1.707 14.860 -8.724 1.00 70.88 306 THR A O 1
ATOM 2395 N N . LEU A 1 307 ? 2.424 14.317 -6.674 1.00 77.25 307 LEU A N 1
ATOM 2396 C CA . LEU A 1 307 ? 2.560 12.886 -6.971 1.00 77.25 307 LEU A CA 1
ATOM 2397 C C . LEU A 1 307 ? 1.204 12.204 -7.139 1.00 77.25 307 LEU A C 1
ATOM 2399 O O . LEU A 1 307 ? 1.060 11.341 -7.999 1.00 77.25 307 LEU A O 1
ATOM 2403 N N . LEU A 1 308 ? 0.209 12.606 -6.343 1.00 74.81 308 LEU A N 1
ATOM 2404 C CA . LEU A 1 308 ? -1.150 12.102 -6.499 1.00 74.81 308 LEU A CA 1
ATOM 2405 C C . LEU A 1 308 ? -1.756 12.621 -7.806 1.00 74.81 308 LEU A C 1
ATOM 2407 O O . LEU A 1 308 ? -2.371 11.850 -8.530 1.00 74.81 308 LEU A O 1
ATOM 2411 N N . HIS A 1 309 ? -1.525 13.888 -8.157 1.00 72.81 309 HIS A N 1
ATOM 2412 C CA . HIS A 1 309 ? -1.939 14.429 -9.453 1.00 72.81 309 HIS A CA 1
ATOM 2413 C C . HIS A 1 309 ? -1.256 13.736 -10.630 1.00 72.81 309 HIS A C 1
ATOM 2415 O O . HIS A 1 309 ? -1.929 13.436 -11.610 1.00 72.81 309 HIS A O 1
ATOM 2421 N N . ALA A 1 310 ? 0.046 13.451 -10.532 1.00 73.69 310 ALA A N 1
ATOM 2422 C CA . ALA A 1 310 ? 0.752 12.659 -11.530 1.00 73.69 310 ALA A CA 1
ATOM 2423 C C . ALA A 1 310 ? 0.098 11.278 -11.652 1.00 73.69 310 ALA A C 1
ATOM 2425 O O . ALA A 1 310 ? -0.375 10.937 -12.723 1.00 73.69 310 ALA A O 1
ATOM 2426 N N . CYS A 1 311 ? -0.065 10.549 -10.547 1.00 78.94 311 CYS A N 1
ATOM 2427 C CA . CYS A 1 311 ? -0.753 9.257 -10.530 1.00 78.94 311 CYS A CA 1
ATOM 2428 C C . CYS A 1 311 ? -2.146 9.321 -11.191 1.00 78.94 311 CYS A C 1
ATOM 2430 O O . CYS A 1 311 ? -2.436 8.547 -12.099 1.00 78.94 311 CYS A O 1
ATOM 2432 N N . LEU A 1 312 ? -2.997 10.270 -10.785 1.00 74.25 312 LEU A N 1
ATOM 2433 C CA . LEU A 1 312 ? -4.353 10.442 -11.319 1.00 74.25 312 LEU A CA 1
ATOM 2434 C C . LEU A 1 312 ? -4.373 10.826 -12.804 1.00 74.25 312 LEU A C 1
ATOM 2436 O O . LEU A 1 312 ? -5.265 10.377 -13.523 1.00 74.25 312 LEU A O 1
ATOM 2440 N N . ARG A 1 313 ? -3.421 11.649 -13.261 1.00 76.44 313 ARG A N 1
ATOM 2441 C CA . ARG A 1 313 ? -3.246 11.991 -14.678 1.00 76.44 313 ARG A CA 1
ATOM 2442 C C . ARG A 1 313 ? -2.902 10.741 -15.479 1.00 76.44 313 ARG A C 1
ATOM 2444 O O . ARG A 1 313 ? -3.616 10.433 -16.423 1.00 76.44 313 ARG A O 1
ATOM 2451 N N . GLU A 1 314 ? -1.870 10.014 -15.062 1.00 73.94 314 GLU A N 1
ATOM 2452 C CA . GLU A 1 314 ? -1.393 8.806 -15.749 1.00 73.94 314 GLU A CA 1
ATOM 2453 C C . GLU A 1 314 ? -2.493 7.746 -15.816 1.00 73.94 314 GLU A C 1
ATOM 2455 O O . GLU A 1 314 ? -2.806 7.225 -16.879 1.00 73.94 314 GLU A O 1
ATOM 2460 N N . LEU A 1 315 ? -3.196 7.511 -14.707 1.00 75.12 315 LEU A N 1
ATOM 2461 C CA . LEU A 1 315 ? -4.372 6.644 -14.681 1.00 75.12 315 LEU A CA 1
ATOM 2462 C C . LEU A 1 315 ? -5.448 7.095 -15.674 1.00 75.12 315 LEU A C 1
ATOM 2464 O O . LEU A 1 315 ? -5.983 6.273 -16.417 1.00 75.12 315 LEU A O 1
ATOM 2468 N N . GLN A 1 316 ? -5.772 8.387 -15.710 1.00 72.75 316 GLN A N 1
ATOM 2469 C CA . GLN A 1 316 ? -6.776 8.918 -16.629 1.00 72.75 316 GLN A CA 1
ATOM 2470 C C . GLN A 1 316 ? -6.344 8.784 -18.097 1.00 72.75 316 GLN A C 1
ATOM 2472 O O . GLN A 1 316 ? -7.193 8.513 -18.948 1.00 72.75 316 GLN A O 1
ATOM 2477 N N . GLU A 1 317 ? -5.060 8.958 -18.400 1.00 68.75 317 GLU A N 1
ATOM 2478 C CA . GLU A 1 317 ? -4.497 8.843 -19.749 1.00 68.75 317 GLU A CA 1
ATOM 2479 C C . GLU A 1 317 ? -4.388 7.382 -20.212 1.00 68.75 317 GLU A C 1
ATOM 2481 O O . GLU A 1 317 ? -4.752 7.073 -21.348 1.00 68.75 317 GLU A O 1
ATOM 2486 N N . GLU A 1 318 ? -3.961 6.470 -19.335 1.00 71.50 318 GLU A N 1
ATOM 2487 C CA . GLU A 1 318 ? -3.762 5.047 -19.645 1.00 71.50 318 GLU A CA 1
ATOM 2488 C C . GLU A 1 318 ? -5.046 4.217 -19.614 1.00 71.50 318 GLU A C 1
ATOM 2490 O O . GLU A 1 318 ? -5.131 3.192 -20.294 1.00 71.50 318 GLU A O 1
ATOM 2495 N N . SER A 1 319 ? -6.024 4.623 -18.800 1.00 73.25 319 SER A N 1
ATOM 2496 C CA . SER A 1 319 ? -7.229 3.829 -18.547 1.00 73.25 319 SER A CA 1
ATOM 2497 C C . SER A 1 319 ? -8.534 4.550 -18.865 1.00 73.25 319 SER A C 1
ATOM 2499 O O . SER A 1 319 ? -9.571 3.902 -18.975 1.00 73.25 319 SER A O 1
ATOM 2501 N N . GLY A 1 320 ? -8.529 5.873 -19.034 1.00 69.81 320 GLY A N 1
ATOM 2502 C CA . GLY A 1 320 ? -9.749 6.644 -19.278 1.00 69.81 320 GLY A CA 1
ATOM 2503 C C . GLY A 1 320 ? -10.608 6.891 -18.033 1.00 69.81 320 GLY A C 1
ATOM 2504 O O . GLY A 1 320 ? -11.684 7.484 -18.162 1.00 69.81 320 GLY A O 1
ATOM 2505 N N . VAL A 1 321 ? -10.159 6.483 -16.840 1.00 72.62 321 VAL A N 1
ATOM 2506 C CA . VAL A 1 321 ? -10.882 6.687 -15.577 1.00 72.62 321 VAL A CA 1
ATOM 2507 C C . VAL A 1 321 ? -9.984 7.261 -14.484 1.00 72.62 321 VAL A C 1
ATOM 2509 O O . VAL A 1 321 ? -8.790 6.984 -14.422 1.00 72.62 321 VAL A O 1
ATOM 2512 N N . GLN A 1 322 ? -10.599 8.006 -13.567 1.00 76.56 322 GLN A N 1
ATOM 2513 C CA . GLN A 1 322 ? -9.978 8.435 -12.316 1.00 76.56 322 GLN A CA 1
ATOM 2514 C C . GLN A 1 322 ? -10.502 7.576 -11.158 1.00 76.56 322 GLN A C 1
ATOM 2516 O O . GLN A 1 322 ? -11.712 7.593 -10.896 1.00 76.56 322 GLN A O 1
ATOM 2521 N N . PRO A 1 323 ? -9.634 6.812 -10.472 1.00 76.81 323 PRO A N 1
ATOM 2522 C CA . PRO A 1 323 ? -10.024 6.081 -9.279 1.00 76.81 323 PRO A CA 1
ATOM 2523 C C . PRO A 1 323 ? -10.232 7.019 -8.091 1.00 76.81 323 PRO A C 1
ATOM 2525 O O . PRO A 1 323 ? -9.603 8.069 -7.964 1.00 76.81 323 PRO A O 1
ATOM 2528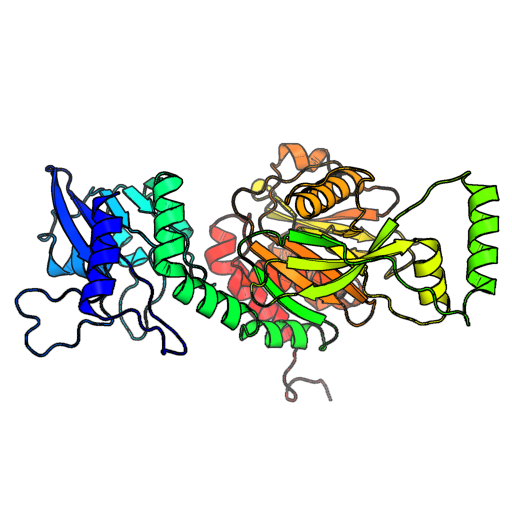 N N . GLN A 1 324 ? -11.117 6.598 -7.198 1.00 79.88 324 GLN A N 1
ATOM 2529 C CA . GLN A 1 324 ? -11.360 7.243 -5.921 1.00 79.88 324 GLN A CA 1
ATOM 2530 C C . GLN A 1 324 ? -10.471 6.616 -4.854 1.00 79.88 324 GLN A C 1
ATOM 2532 O O . GLN A 1 324 ? -10.377 5.390 -4.741 1.00 79.88 324 GLN A O 1
ATOM 2537 N N . PHE A 1 325 ? -9.857 7.476 -4.052 1.00 74.44 325 PHE A N 1
ATOM 2538 C CA . PHE A 1 325 ? -9.012 7.104 -2.931 1.00 74.44 325 PHE A CA 1
ATOM 2539 C C . PHE A 1 325 ? -9.686 7.574 -1.638 1.00 74.44 325 PHE A C 1
ATOM 2541 O O . PHE A 1 325 ? -9.705 8.768 -1.356 1.00 74.44 325 PHE A O 1
ATOM 2548 N N . ALA A 1 326 ? -10.277 6.650 -0.875 1.00 55.31 326 ALA A N 1
ATOM 2549 C CA . ALA A 1 326 ? -10.907 6.975 0.412 1.00 55.31 326 ALA A CA 1
ATOM 2550 C C . ALA A 1 326 ? -9.872 7.054 1.551 1.00 55.31 326 ALA A C 1
ATOM 2552 O O . ALA A 1 326 ? -9.901 7.972 2.362 1.00 55.31 326 ALA A O 1
ATOM 2553 N N . GLU A 1 327 ? -8.917 6.122 1.565 1.00 60.41 327 GLU A N 1
ATOM 2554 C CA . GLU A 1 327 ? -7.751 6.080 2.452 1.00 60.41 327 GLU A CA 1
ATOM 2555 C C . GLU A 1 327 ? -6.591 5.503 1.637 1.00 60.41 327 GLU A C 1
ATOM 2557 O O . GLU A 1 327 ? -6.775 4.494 0.954 1.00 60.41 327 GLU A O 1
ATOM 2562 N N . THR A 1 328 ? -5.415 6.140 1.660 1.00 67.31 328 THR A N 1
ATOM 2563 C CA . THR A 1 328 ? -4.290 5.699 0.821 1.00 67.31 328 THR A CA 1
ATOM 2564 C C . THR A 1 328 ? -3.040 5.446 1.633 1.00 67.31 328 THR A C 1
ATOM 2566 O O . THR A 1 328 ? -2.454 6.373 2.185 1.00 67.31 328 THR A O 1
ATOM 2569 N N . ARG A 1 329 ? -2.581 4.194 1.634 1.00 80.00 329 ARG A N 1
ATOM 2570 C CA . ARG A 1 329 ? -1.182 3.897 1.949 1.00 80.00 329 ARG A CA 1
ATOM 2571 C C . ARG A 1 329 ? -0.333 4.144 0.717 1.00 80.00 329 ARG A C 1
ATOM 2573 O O . ARG A 1 329 ? -0.743 3.803 -0.393 1.00 80.00 329 ARG A O 1
ATOM 2580 N N . VAL A 1 330 ? 0.853 4.697 0.930 1.00 86.38 330 VAL A N 1
ATOM 2581 C CA . VAL A 1 330 ? 1.827 4.936 -0.130 1.00 86.38 330 VAL A CA 1
ATOM 2582 C C . VAL A 1 330 ? 3.057 4.086 0.141 1.00 86.38 330 VAL A C 1
ATOM 2584 O O . VAL A 1 330 ? 3.646 4.185 1.212 1.00 86.38 330 VAL A O 1
ATOM 2587 N N . VAL A 1 331 ? 3.456 3.243 -0.807 1.00 89.38 331 VAL A N 1
ATOM 2588 C CA . VAL A 1 331 ? 4.696 2.460 -0.693 1.00 89.38 331 VAL A CA 1
ATOM 2589 C C . VAL A 1 331 ? 5.620 2.837 -1.834 1.00 89.38 331 VAL A C 1
ATOM 2591 O O . VAL A 1 331 ? 5.192 2.910 -2.982 1.00 89.38 331 VAL A O 1
ATOM 2594 N N . ILE A 1 332 ? 6.882 3.094 -1.504 1.00 90.31 332 ILE A N 1
ATOM 2595 C CA . ILE A 1 332 ? 7.913 3.452 -2.473 1.00 90.31 332 ILE A CA 1
ATOM 2596 C C . ILE A 1 332 ? 8.700 2.193 -2.813 1.00 90.31 332 ILE A C 1
ATOM 2598 O O . ILE A 1 332 ? 9.304 1.574 -1.932 1.00 90.31 332 ILE A O 1
ATOM 2602 N N . VAL A 1 333 ? 8.686 1.824 -4.087 1.00 92.44 333 VAL A N 1
ATOM 2603 C CA . VAL A 1 333 ? 9.273 0.590 -4.603 1.00 92.44 333 VAL A CA 1
ATOM 2604 C C . VAL A 1 333 ? 10.294 0.939 -5.671 1.00 92.44 333 VAL A C 1
ATOM 2606 O O . VAL A 1 333 ? 9.985 1.597 -6.652 1.00 92.44 333 VAL A O 1
ATOM 2609 N N . GLU A 1 334 ? 11.527 0.496 -5.490 1.00 91.44 334 GLU A N 1
ATOM 2610 C CA . GLU A 1 334 ? 12.576 0.615 -6.488 1.00 91.44 334 GLU A CA 1
ATOM 2611 C C . GLU A 1 334 ? 12.719 -0.685 -7.273 1.00 91.44 334 GLU A C 1
ATOM 2613 O O . GLU A 1 334 ? 12.967 -1.750 -6.706 1.00 91.44 334 GLU A O 1
ATOM 2618 N N . ASN A 1 335 ? 12.619 -0.589 -8.593 1.00 92.38 335 ASN A N 1
ATOM 2619 C CA . ASN A 1 335 ? 12.952 -1.655 -9.516 1.00 92.38 335 ASN A CA 1
ATOM 2620 C C . ASN A 1 335 ? 14.427 -1.557 -9.919 1.00 92.38 335 ASN A C 1
ATOM 2622 O O . ASN A 1 335 ? 14.808 -0.707 -10.720 1.00 92.38 335 ASN A O 1
ATOM 2626 N N . LEU A 1 336 ? 15.258 -2.452 -9.386 1.00 88.62 336 LEU A N 1
ATOM 2627 C CA . LEU A 1 336 ? 16.715 -2.443 -9.555 1.00 88.62 336 LEU A CA 1
ATOM 2628 C C . LEU A 1 336 ? 17.152 -2.833 -10.978 1.00 88.62 336 LEU A C 1
ATOM 2630 O O . LEU A 1 336 ? 18.255 -2.490 -11.416 1.00 88.62 336 LEU A O 1
ATOM 2634 N N . ASP A 1 337 ? 16.292 -3.530 -11.726 1.00 85.25 337 ASP A N 1
ATOM 2635 C CA . ASP A 1 337 ? 16.597 -3.937 -13.097 1.00 85.25 337 ASP A CA 1
ATOM 2636 C C . ASP A 1 337 ? 16.509 -2.760 -14.068 1.00 85.25 337 ASP A C 1
ATOM 2638 O O . ASP A 1 337 ? 17.338 -2.668 -14.977 1.00 85.25 337 ASP A O 1
ATOM 2642 N N . ILE A 1 338 ? 15.559 -1.847 -13.858 1.00 84.25 338 ILE A N 1
ATOM 2643 C CA . ILE A 1 338 ? 15.286 -0.735 -14.780 1.00 84.25 338 ILE A CA 1
ATOM 2644 C C . ILE A 1 338 ? 15.454 0.653 -14.156 1.00 84.25 338 ILE A C 1
ATOM 2646 O O . ILE A 1 338 ? 15.414 1.621 -14.906 1.00 84.25 338 ILE A O 1
ATOM 2650 N N . GLY A 1 339 ? 15.677 0.777 -12.849 1.00 84.25 339 GLY A N 1
ATOM 2651 C CA . GLY A 1 339 ? 15.854 2.055 -12.150 1.00 84.25 339 GLY A CA 1
ATOM 2652 C C . GLY A 1 339 ? 14.557 2.841 -11.936 1.00 84.25 339 GLY A C 1
ATOM 2653 O O . GLY A 1 339 ? 14.595 4.060 -11.857 1.00 84.25 339 GLY A O 1
ATOM 2654 N N . TRP A 1 340 ? 13.392 2.199 -11.901 1.00 88.56 340 TRP A N 1
ATOM 2655 C CA . TRP A 1 340 ? 12.145 2.909 -11.584 1.00 88.56 340 TRP A CA 1
ATOM 2656 C C . TRP A 1 340 ? 11.955 3.014 -10.082 1.00 88.56 340 TRP A C 1
ATOM 2658 O O . TRP A 1 340 ? 12.168 2.034 -9.379 1.00 88.56 340 TRP A O 1
ATOM 2668 N N . ILE A 1 341 ? 11.566 4.193 -9.607 1.00 90.38 341 ILE A N 1
ATOM 2669 C CA . ILE A 1 341 ? 11.163 4.453 -8.228 1.00 90.38 341 ILE A CA 1
ATOM 2670 C C . ILE A 1 341 ? 9.665 4.732 -8.244 1.00 90.38 341 ILE A C 1
ATOM 2672 O O . ILE A 1 341 ? 9.234 5.866 -8.444 1.00 90.38 341 ILE A O 1
ATOM 2676 N N . ASP A 1 342 ? 8.886 3.678 -8.061 1.00 92.62 342 ASP A N 1
ATOM 2677 C CA . ASP A 1 342 ? 7.434 3.698 -8.096 1.00 92.62 342 ASP A CA 1
ATOM 2678 C C . ASP A 1 342 ? 6.891 4.175 -6.739 1.00 92.62 342 ASP A C 1
ATOM 2680 O O . ASP A 1 342 ? 7.022 3.498 -5.716 1.00 92.62 342 ASP A O 1
ATOM 2684 N N . VAL A 1 343 ? 6.274 5.356 -6.714 1.00 91.19 343 VAL A N 1
ATOM 2685 C CA . VAL A 1 343 ? 5.471 5.854 -5.594 1.00 91.19 343 VAL A CA 1
ATOM 2686 C C . VAL A 1 343 ? 4.047 5.337 -5.777 1.00 91.19 343 VAL A C 1
ATOM 2688 O O . VAL A 1 343 ? 3.244 5.913 -6.515 1.00 91.19 343 VAL A O 1
ATOM 2691 N N . MET A 1 344 ? 3.746 4.218 -5.120 1.00 92.94 344 MET A N 1
ATOM 2692 C CA . MET A 1 344 ? 2.510 3.474 -5.338 1.00 92.94 344 MET A CA 1
ATOM 2693 C C . MET A 1 344 ? 1.443 3.799 -4.304 1.00 92.94 344 MET A C 1
ATOM 2695 O O . MET A 1 344 ? 1.647 3.617 -3.105 1.00 92.94 344 MET A O 1
ATOM 2699 N N . PHE A 1 345 ? 0.281 4.214 -4.795 1.00 90.31 345 PHE A N 1
ATOM 2700 C CA . PHE A 1 345 ? -0.926 4.506 -4.038 1.00 90.31 345 PHE A CA 1
ATOM 2701 C C . PHE A 1 345 ? -1.812 3.250 -3.963 1.00 90.31 345 PHE A C 1
ATOM 2703 O O . PHE A 1 345 ? -2.205 2.674 -4.981 1.00 90.31 345 PHE A O 1
ATOM 2710 N N . PHE A 1 346 ? -2.145 2.808 -2.750 1.00 89.38 346 PHE A N 1
ATOM 2711 C CA . PHE A 1 346 ? -2.978 1.626 -2.507 1.00 89.38 346 PHE A CA 1
ATOM 2712 C C . PHE A 1 346 ? -4.366 2.014 -2.008 1.00 89.38 346 PHE A C 1
ATOM 2714 O O . PHE A 1 346 ? -4.481 2.823 -1.094 1.00 89.38 346 PHE A O 1
ATOM 2721 N N . GLY A 1 347 ? -5.407 1.386 -2.565 1.00 82.81 347 GLY A N 1
ATOM 2722 C CA . GLY A 1 347 ? -6.808 1.683 -2.237 1.00 82.81 347 GLY A CA 1
ATOM 2723 C C . GLY A 1 347 ? -7.563 2.457 -3.320 1.00 82.81 347 GLY A C 1
ATOM 2724 O O . GLY A 1 347 ? -8.648 2.964 -3.049 1.00 82.81 347 GLY A O 1
ATOM 2725 N N . GLY A 1 348 ? -7.015 2.539 -4.537 1.00 86.06 348 GLY A N 1
ATOM 2726 C CA . GLY A 1 348 ? -7.706 3.123 -5.682 1.00 86.06 348 GLY A CA 1
ATOM 2727 C C . GLY A 1 348 ? -8.886 2.252 -6.105 1.00 86.06 348 GLY A C 1
ATOM 2728 O O . GLY A 1 348 ? -8.712 1.093 -6.486 1.00 86.06 348 GLY A O 1
ATOM 2729 N N . THR A 1 349 ? -10.090 2.812 -6.046 1.00 88.94 349 THR A N 1
ATOM 2730 C CA . THR A 1 349 ? -11.325 2.111 -6.416 1.00 88.94 349 THR A CA 1
ATOM 2731 C C . THR A 1 349 ? -12.020 2.774 -7.591 1.00 88.94 349 THR A C 1
ATOM 2733 O O . THR A 1 349 ? -12.008 3.996 -7.725 1.00 88.94 349 THR A O 1
ATOM 2736 N N . ILE A 1 350 ? -12.646 1.971 -8.446 1.00 88.75 350 ILE A N 1
ATOM 2737 C CA . ILE A 1 350 ? -13.551 2.459 -9.488 1.00 88.75 350 ILE A CA 1
ATOM 2738 C C . ILE A 1 350 ? -14.918 1.779 -9.347 1.00 88.75 350 ILE A C 1
ATOM 2740 O O . ILE A 1 350 ? -14.973 0.575 -9.073 1.00 88.75 350 ILE A O 1
ATOM 2744 N N . PRO A 1 351 ? -16.025 2.520 -9.529 1.00 84.62 351 PRO A N 1
ATOM 2745 C CA . PRO A 1 351 ? -17.354 1.920 -9.561 1.00 84.62 351 PRO A CA 1
ATOM 2746 C C . PRO A 1 351 ? -17.540 1.097 -10.843 1.00 84.62 351 PRO A C 1
ATOM 2748 O O . PRO A 1 351 ? -16.928 1.404 -11.869 1.00 84.62 351 PRO A O 1
ATOM 2751 N N . ASP A 1 352 ? -18.438 0.109 -10.822 1.00 85.75 352 ASP A N 1
ATOM 2752 C CA . ASP A 1 352 ? -18.763 -0.712 -12.002 1.00 85.75 352 ASP A CA 1
ATOM 2753 C C . ASP A 1 352 ? -19.125 0.126 -13.245 1.00 85.75 352 ASP A C 1
ATOM 2755 O O . ASP A 1 352 ? -18.680 -0.135 -14.361 1.00 85.75 352 ASP A O 1
ATOM 2759 N N . SER A 1 353 ? -19.838 1.240 -13.049 1.00 82.12 353 SER A N 1
ATOM 2760 C CA . SER A 1 353 ? -20.215 2.162 -14.131 1.00 82.12 353 SER A CA 1
ATOM 2761 C C . SER A 1 353 ? -19.021 2.782 -14.871 1.00 82.12 353 SER A C 1
ATOM 2763 O O . SER A 1 353 ? -19.160 3.235 -16.010 1.00 82.12 353 SER A O 1
ATOM 2765 N N . HIS A 1 354 ? -17.844 2.816 -14.243 1.00 81.88 354 HIS A N 1
ATOM 2766 C CA . HIS A 1 354 ? -16.610 3.310 -14.845 1.00 81.88 354 HIS A CA 1
ATOM 2767 C C . HIS A 1 354 ? -15.832 2.202 -15.565 1.00 81.88 354 HIS A C 1
ATOM 2769 O O . HIS A 1 354 ? -15.047 2.519 -16.454 1.00 81.88 354 HIS A O 1
ATOM 2775 N N . VAL A 1 355 ? -16.092 0.920 -15.282 1.00 82.88 355 VAL A N 1
ATOM 2776 C CA . VAL A 1 355 ? -15.427 -0.213 -15.951 1.00 82.88 355 VAL A CA 1
ATOM 2777 C C . VAL A 1 355 ? -15.659 -0.174 -17.462 1.00 82.88 355 VAL A C 1
ATOM 2779 O O . VAL A 1 355 ? -14.731 -0.370 -18.237 1.00 82.88 355 VAL A O 1
ATOM 2782 N N . GLN A 1 356 ? -16.863 0.191 -17.909 1.00 77.69 356 GLN A N 1
ATOM 2783 C CA . GLN A 1 356 ? -17.179 0.323 -19.341 1.00 77.69 356 GLN A CA 1
ATOM 2784 C C . GLN A 1 356 ? -16.421 1.464 -20.042 1.00 77.69 356 GLN A C 1
ATOM 2786 O O . GLN A 1 356 ? -16.365 1.518 -21.272 1.00 77.69 356 GLN A O 1
ATOM 2791 N N . ARG A 1 357 ? -15.861 2.404 -19.272 1.00 78.94 357 ARG A N 1
ATOM 2792 C CA . ARG A 1 357 ? -15.051 3.516 -19.786 1.00 78.94 357 ARG A CA 1
ATOM 2793 C C . ARG A 1 357 ? -13.574 3.164 -19.870 1.00 78.94 357 ARG A C 1
ATOM 2795 O O . ARG A 1 357 ? -12.839 3.934 -20.485 1.00 78.94 357 ARG A O 1
ATOM 2802 N N . LEU A 1 358 ? -13.167 2.026 -19.301 1.00 79.69 358 LEU A N 1
ATOM 2803 C CA . LEU A 1 358 ? -11.795 1.559 -19.378 1.00 79.69 358 LEU A CA 1
ATOM 2804 C C . LEU A 1 358 ? -11.413 1.326 -20.831 1.00 79.69 358 LEU A C 1
ATOM 2806 O O . LEU A 1 358 ? -11.987 0.486 -21.527 1.00 79.69 358 LEU A O 1
ATOM 2810 N N . LYS A 1 359 ? -10.444 2.102 -21.297 1.00 76.38 359 LYS A N 1
ATOM 2811 C CA . LYS A 1 359 ? -9.912 2.017 -22.653 1.00 76.38 359 LYS A CA 1
ATOM 2812 C C . LYS A 1 359 ? -8.402 2.054 -22.570 1.00 76.38 359 LYS A C 1
ATOM 2814 O O . LYS A 1 359 ? -7.852 2.786 -21.759 1.00 76.38 359 LYS A O 1
ATOM 2819 N N . GLY A 1 360 ? -7.754 1.253 -23.411 1.00 73.62 360 GLY A N 1
ATOM 2820 C CA . GLY A 1 360 ? -6.314 1.357 -23.598 1.00 73.62 360 GLY A CA 1
ATOM 2821 C C . GLY A 1 360 ? -5.925 2.694 -24.224 1.00 73.62 360 GLY A C 1
ATOM 2822 O O . GLY A 1 360 ? -6.732 3.337 -24.904 1.00 73.62 360 GLY A O 1
ATOM 2823 N N . SER A 1 361 ? -4.673 3.073 -24.022 1.00 74.31 361 SER A N 1
ATOM 2824 C CA . SER A 1 361 ? -4.034 4.228 -24.641 1.00 74.31 361 SER A CA 1
ATOM 2825 C C . SER A 1 361 ? -3.062 3.771 -25.737 1.00 74.31 361 SER A C 1
ATOM 2827 O O . SER A 1 361 ? -3.017 2.597 -26.113 1.00 74.31 361 SER A O 1
ATOM 2829 N N . ARG A 1 362 ? -2.253 4.697 -26.266 1.00 69.06 362 ARG A N 1
ATOM 2830 C CA . ARG A 1 362 ? -1.105 4.320 -27.109 1.00 69.06 362 ARG A CA 1
ATOM 2831 C C . ARG A 1 362 ? -0.077 3.487 -26.343 1.00 69.06 362 ARG A C 1
ATOM 2833 O O . ARG A 1 362 ? 0.622 2.693 -26.954 1.00 69.06 362 ARG A O 1
ATOM 2840 N N . GLU A 1 363 ? -0.013 3.643 -25.026 1.00 67.75 363 GLU A N 1
ATOM 2841 C CA . GLU A 1 363 ? 0.995 3.001 -24.183 1.00 67.75 363 GLU A CA 1
ATOM 2842 C C . GLU A 1 363 ? 0.611 1.579 -23.770 1.00 67.75 363 GLU A C 1
ATOM 2844 O O . GLU A 1 363 ? 1.453 0.833 -23.264 1.00 67.75 363 GLU A O 1
ATOM 2849 N N . GLY A 1 364 ? -0.638 1.165 -24.010 1.00 82.31 364 GLY A N 1
ATOM 2850 C CA . GLY A 1 364 ? -1.068 -0.199 -23.735 1.00 82.31 364 GLY A CA 1
ATOM 2851 C C . GLY A 1 364 ? -2.572 -0.390 -23.590 1.00 82.31 364 GLY A C 1
ATOM 2852 O O . GLY A 1 364 ? -3.377 0.497 -23.858 1.00 82.31 364 GLY A O 1
ATOM 2853 N N . GLN A 1 365 ? -2.957 -1.592 -23.169 1.00 89.44 365 GLN A N 1
ATOM 2854 C CA . GLN A 1 365 ? -4.349 -1.995 -22.972 1.00 89.44 365 GLN A CA 1
ATOM 2855 C C . GLN A 1 365 ? -4.659 -2.207 -21.494 1.00 89.44 365 GLN A C 1
ATOM 2857 O O . GLN A 1 365 ? -3.835 -2.734 -20.752 1.00 89.44 365 GLN A O 1
ATOM 2862 N N . VAL A 1 366 ? -5.879 -1.879 -21.080 1.00 91.12 366 VAL A N 1
ATOM 2863 C CA . VAL A 1 366 ? -6.374 -2.243 -19.750 1.00 91.12 366 VAL A CA 1
ATOM 2864 C C . VAL A 1 366 ? -6.821 -3.702 -19.755 1.00 91.12 366 VAL A C 1
ATOM 2866 O O . VAL A 1 366 ? -7.602 -4.113 -20.613 1.00 91.12 366 VAL A O 1
ATOM 2869 N N . VAL A 1 367 ? -6.344 -4.483 -18.788 1.00 93.31 367 VAL A N 1
ATOM 2870 C CA . VAL A 1 367 ? -6.676 -5.901 -18.631 1.00 93.31 367 VAL A CA 1
ATOM 2871 C C . VAL A 1 367 ? -7.285 -6.126 -17.243 1.00 93.31 367 VAL A C 1
ATOM 2873 O O . VAL A 1 367 ? -6.608 -5.866 -16.245 1.00 93.31 367 VAL A O 1
ATOM 2876 N N . PRO A 1 368 ? -8.539 -6.608 -17.144 1.00 94.94 368 PRO A N 1
ATOM 2877 C CA . PRO A 1 368 ? -9.087 -7.064 -15.875 1.00 94.94 368 PRO A CA 1
ATOM 2878 C C . PRO A 1 368 ? -8.458 -8.404 -15.481 1.00 94.94 368 PRO A C 1
ATOM 2880 O O . PRO A 1 368 ? -8.311 -9.303 -16.312 1.00 94.94 368 PRO A O 1
ATOM 2883 N N . ILE A 1 369 ? -8.122 -8.555 -14.204 1.00 96.56 369 ILE A N 1
ATOM 2884 C CA . ILE A 1 369 ? -7.747 -9.834 -13.602 1.00 96.56 369 ILE A CA 1
ATOM 2885 C C . ILE A 1 369 ? -8.721 -10.096 -12.449 1.00 96.56 369 ILE A C 1
ATOM 2887 O O . ILE A 1 369 ? -8.647 -9.409 -11.423 1.00 96.56 369 ILE A O 1
ATOM 2891 N N . PRO A 1 370 ? -9.629 -11.073 -12.603 1.00 97.06 370 PRO A N 1
ATOM 2892 C CA . PRO A 1 370 ? -10.493 -11.527 -11.523 1.00 97.06 370 PRO A CA 1
ATOM 2893 C C . PRO A 1 370 ? -9.691 -11.955 -10.294 1.00 97.06 370 PRO A C 1
ATOM 2895 O O . PRO A 1 370 ? -8.592 -12.500 -10.409 1.00 97.06 370 PRO A O 1
ATOM 2898 N N . PHE A 1 371 ? -10.236 -11.712 -9.105 1.00 96.06 371 PHE A N 1
ATOM 2899 C CA . PHE A 1 371 ? -9.575 -11.995 -7.830 1.00 96.06 371 PHE A CA 1
ATOM 2900 C C . PHE A 1 371 ? -9.117 -13.450 -7.658 1.00 96.06 371 PHE A C 1
ATOM 2902 O O . PHE A 1 371 ? -8.086 -13.698 -7.031 1.00 96.06 371 PHE A O 1
ATOM 2909 N N . ASP A 1 372 ? -9.860 -14.404 -8.210 1.00 94.50 372 ASP A N 1
ATOM 2910 C CA . ASP A 1 372 ? -9.550 -15.836 -8.208 1.00 94.50 372 ASP A CA 1
ATOM 2911 C C . ASP A 1 372 ? -8.475 -16.234 -9.236 1.00 94.50 372 ASP A C 1
ATOM 2913 O O . ASP A 1 372 ? -7.801 -17.248 -9.059 1.00 94.50 372 ASP A O 1
ATOM 2917 N N . GLU A 1 373 ? -8.231 -15.410 -10.255 1.00 96.38 373 GLU A N 1
ATOM 2918 C CA . GLU A 1 373 ? -7.196 -15.627 -11.273 1.00 96.38 373 GLU A CA 1
ATOM 2919 C C . GLU A 1 373 ? -5.858 -14.933 -10.937 1.00 96.38 373 GLU A C 1
ATOM 2921 O O . GLU A 1 373 ? -4.863 -15.155 -11.632 1.00 96.38 373 GLU A O 1
ATOM 2926 N N . ILE A 1 374 ? -5.781 -14.127 -9.865 1.00 96.25 374 ILE A N 1
ATOM 2927 C CA . ILE A 1 374 ? -4.554 -13.396 -9.474 1.00 96.25 374 ILE A CA 1
ATOM 2928 C C . ILE A 1 374 ? -3.374 -14.349 -9.251 1.00 96.25 374 ILE A C 1
ATOM 2930 O O . ILE A 1 374 ? -2.298 -14.136 -9.814 1.00 96.25 374 ILE A O 1
ATOM 2934 N N . GLU A 1 375 ? -3.565 -15.406 -8.453 1.00 95.69 375 GLU A N 1
ATOM 2935 C CA . GLU A 1 375 ? -2.500 -16.373 -8.148 1.00 95.69 375 GLU A CA 1
ATOM 2936 C C . GLU A 1 375 ? -1.985 -17.032 -9.426 1.00 95.69 375 GLU A C 1
ATOM 2938 O O . GLU A 1 375 ? -0.783 -17.065 -9.679 1.00 95.69 375 GLU A O 1
ATOM 2943 N N . LYS A 1 376 ? -2.891 -17.483 -10.297 1.00 94.69 376 LYS A N 1
ATOM 2944 C CA . LYS A 1 376 ? -2.516 -18.098 -11.569 1.00 94.69 376 LYS A CA 1
ATOM 2945 C C . LYS A 1 376 ? -1.794 -17.113 -12.487 1.00 94.69 376 LYS A C 1
ATOM 2947 O O . LYS A 1 376 ? -0.796 -17.486 -13.101 1.00 94.69 376 LYS A O 1
ATOM 2952 N N . SER A 1 377 ? -2.270 -15.873 -12.568 1.00 95.62 377 SER A N 1
ATOM 2953 C CA . SER A 1 377 ? -1.667 -14.823 -13.387 1.00 95.62 377 SER A CA 1
ATOM 2954 C C . SER A 1 377 ? -0.232 -14.512 -12.956 1.00 95.62 377 SER A C 1
ATOM 2956 O O . SER A 1 377 ? 0.646 -14.407 -13.809 1.00 95.62 377 SER A O 1
ATOM 2958 N N . ILE A 1 378 ? 0.036 -14.421 -11.651 1.00 95.00 378 ILE A N 1
ATOM 2959 C CA . ILE A 1 378 ? 1.379 -14.107 -11.146 1.00 95.00 378 ILE A CA 1
ATOM 2960 C C . ILE A 1 378 ? 2.282 -15.343 -11.145 1.00 95.00 378 ILE A C 1
ATOM 2962 O O . ILE A 1 378 ? 3.407 -15.270 -11.625 1.00 95.00 378 ILE A O 1
ATOM 2966 N N . CYS A 1 379 ? 1.814 -16.485 -10.641 1.00 91.81 379 CYS A N 1
ATOM 2967 C CA . CYS A 1 379 ? 2.635 -17.688 -10.521 1.00 91.81 379 CYS A CA 1
ATOM 2968 C C . CYS A 1 379 ? 2.907 -18.315 -11.895 1.00 91.81 379 CYS A C 1
ATOM 2970 O O . CYS A 1 379 ? 4.050 -18.436 -12.320 1.00 91.81 379 CYS A O 1
ATOM 2972 N N . HIS A 1 380 ? 1.870 -18.650 -12.660 1.00 88.38 380 HIS A N 1
ATOM 2973 C CA . HIS A 1 380 ? 2.047 -19.419 -13.897 1.00 88.38 380 HIS A CA 1
ATOM 2974 C C . HIS A 1 380 ? 2.472 -18.564 -15.096 1.00 88.38 380 HIS A C 1
ATOM 2976 O O . HIS A 1 380 ? 2.922 -19.114 -16.096 1.00 88.38 380 HIS A O 1
ATOM 2982 N N . ASN A 1 381 ? 2.358 -17.236 -15.002 1.00 88.50 381 ASN A N 1
ATOM 2983 C CA . ASN A 1 381 ? 2.727 -16.312 -16.075 1.00 88.50 381 ASN A CA 1
ATOM 2984 C C . ASN A 1 381 ? 3.673 -15.199 -15.600 1.00 88.50 381 ASN A C 1
ATOM 2986 O O . ASN A 1 381 ? 3.635 -14.099 -16.147 1.00 88.50 381 ASN A O 1
ATOM 2990 N N . LYS A 1 382 ? 4.532 -15.460 -14.604 1.00 88.00 382 LYS A N 1
ATOM 2991 C CA . LYS A 1 382 ? 5.425 -14.444 -14.011 1.00 88.00 382 LYS A CA 1
ATOM 2992 C C . LYS A 1 382 ? 6.253 -13.662 -15.040 1.00 88.00 382 LYS A C 1
ATOM 2994 O O . LYS A 1 382 ? 6.451 -12.464 -14.883 1.00 88.00 382 LYS A O 1
ATOM 2999 N N . ASP A 1 383 ? 6.700 -14.319 -16.112 1.00 90.00 383 ASP A N 1
ATOM 3000 C CA . ASP A 1 383 ? 7.557 -13.700 -17.131 1.00 90.00 383 ASP A CA 1
ATOM 3001 C C . ASP A 1 383 ? 6.781 -12.705 -18.013 1.00 90.00 383 ASP A C 1
ATOM 3003 O O . ASP A 1 383 ? 7.378 -11.821 -18.629 1.00 90.00 383 ASP A O 1
ATOM 3007 N N . ASN A 1 384 ? 5.445 -12.788 -18.002 1.00 93.88 384 ASN A N 1
ATOM 3008 C CA . ASN A 1 384 ? 4.552 -11.821 -18.633 1.00 93.88 384 ASN A CA 1
ATOM 3009 C C . ASN A 1 384 ? 4.334 -10.572 -17.775 1.00 93.88 384 ASN A C 1
ATOM 3011 O O . ASN A 1 384 ? 3.578 -9.703 -18.195 1.00 93.88 384 ASN A O 1
ATOM 3015 N N . TRP A 1 385 ? 4.946 -10.461 -16.596 1.00 95.88 385 TRP A N 1
ATOM 3016 C CA . TRP A 1 385 ? 4.818 -9.300 -15.722 1.00 95.88 385 TRP A CA 1
ATOM 3017 C C . TRP A 1 385 ? 6.119 -8.514 -15.618 1.00 95.88 385 TRP A C 1
ATOM 3019 O O . TRP A 1 385 ? 7.222 -9.066 -15.581 1.00 95.88 385 TRP A O 1
ATOM 3029 N N . VAL A 1 386 ? 5.986 -7.195 -15.513 1.00 95.06 386 VAL A N 1
ATOM 3030 C CA . VAL A 1 386 ? 7.055 -6.358 -14.975 1.00 95.06 386 VAL A CA 1
ATOM 3031 C C . VAL A 1 386 ? 7.225 -6.717 -13.500 1.00 95.06 386 VAL A C 1
ATOM 3033 O O . VAL A 1 386 ? 6.244 -6.836 -12.763 1.00 95.06 386 VAL A O 1
ATOM 3036 N N . ILE A 1 387 ? 8.470 -6.880 -13.054 1.00 94.88 387 ILE A N 1
ATOM 3037 C CA . ILE A 1 387 ? 8.757 -7.374 -11.703 1.00 94.88 387 ILE A CA 1
ATOM 3038 C C . ILE A 1 387 ? 8.263 -6.424 -10.597 1.00 94.88 387 ILE A C 1
ATOM 3040 O O . ILE A 1 387 ? 7.763 -6.896 -9.577 1.00 94.88 387 ILE A O 1
ATOM 3044 N N . SER A 1 388 ? 8.300 -5.102 -10.815 1.00 95.06 388 SER A N 1
ATOM 3045 C CA . SER A 1 388 ? 7.677 -4.127 -9.903 1.00 95.06 388 SER A CA 1
ATOM 3046 C C . SER A 1 388 ? 6.160 -4.281 -9.864 1.00 95.06 388 SER A C 1
ATOM 3048 O O . SER A 1 388 ? 5.578 -4.228 -8.790 1.00 95.06 388 SER A O 1
ATOM 3050 N N . GLY A 1 389 ? 5.524 -4.636 -10.983 1.00 95.81 389 GLY A N 1
ATOM 3051 C CA . GLY A 1 389 ? 4.105 -4.994 -11.026 1.00 95.81 389 GLY A CA 1
ATOM 3052 C C . GLY A 1 389 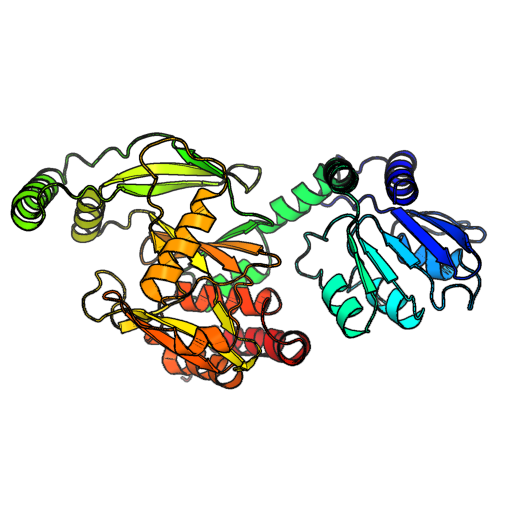? 3.771 -6.154 -10.095 1.00 95.81 389 GLY A C 1
ATOM 3053 O O . GLY A 1 389 ? 2.842 -6.039 -9.300 1.00 95.81 389 GLY A O 1
ATOM 3054 N N . ILE A 1 390 ? 4.550 -7.240 -10.121 1.00 96.75 390 ILE A N 1
ATOM 3055 C CA . ILE A 1 390 ? 4.378 -8.347 -9.162 1.00 96.75 390 ILE A CA 1
ATOM 3056 C C . ILE A 1 390 ? 4.512 -7.830 -7.724 1.00 96.75 390 ILE A C 1
ATOM 3058 O O . ILE A 1 390 ? 3.650 -8.112 -6.887 1.00 96.75 390 ILE A O 1
ATOM 3062 N N . ALA A 1 391 ? 5.548 -7.033 -7.442 1.00 96.88 391 ALA A N 1
ATOM 3063 C CA . ALA A 1 391 ? 5.764 -6.463 -6.116 1.00 96.88 391 ALA A CA 1
ATOM 3064 C C . ALA A 1 391 ? 4.579 -5.605 -5.652 1.00 96.88 391 ALA A C 1
ATOM 3066 O O . ALA A 1 391 ? 4.117 -5.781 -4.529 1.00 96.88 391 ALA A O 1
ATOM 3067 N N . HIS A 1 392 ? 4.031 -4.738 -6.508 1.00 97.06 392 HIS A N 1
ATOM 3068 C CA . HIS A 1 392 ? 2.880 -3.896 -6.181 1.00 97.06 392 HIS A CA 1
ATOM 3069 C C . HIS A 1 392 ? 1.669 -4.736 -5.766 1.00 97.06 392 HIS A C 1
ATOM 3071 O O . HIS A 1 392 ? 1.029 -4.444 -4.759 1.00 97.06 392 HIS A O 1
ATOM 3077 N N . HIS A 1 393 ? 1.377 -5.825 -6.477 1.00 97.00 393 HIS A N 1
ATOM 3078 C CA . HIS A 1 393 ? 0.242 -6.688 -6.144 1.00 97.00 393 HIS A CA 1
ATOM 3079 C C . HIS A 1 393 ? 0.484 -7.509 -4.871 1.00 97.00 393 HIS A C 1
ATOM 3081 O O . HIS A 1 393 ? -0.431 -7.663 -4.062 1.00 97.00 393 HIS A O 1
ATOM 3087 N N . LEU A 1 394 ? 1.715 -7.970 -4.631 1.00 96.75 394 LEU A N 1
ATOM 3088 C CA . LEU A 1 394 ? 2.085 -8.596 -3.359 1.00 96.75 394 LEU A CA 1
ATOM 3089 C C . LEU A 1 394 ? 1.959 -7.618 -2.185 1.00 96.75 394 LEU A C 1
ATOM 3091 O O . LEU A 1 394 ? 1.448 -7.998 -1.132 1.00 96.75 394 LEU A O 1
ATOM 3095 N N . ILE A 1 395 ? 2.373 -6.361 -2.366 1.00 95.25 395 ILE A N 1
ATOM 3096 C CA . ILE A 1 395 ? 2.208 -5.296 -1.370 1.00 95.25 395 ILE A CA 1
ATOM 3097 C C . ILE A 1 395 ? 0.719 -5.060 -1.119 1.00 95.25 395 ILE A C 1
ATOM 3099 O O . ILE A 1 395 ? 0.290 -5.072 0.029 1.00 95.25 395 ILE A O 1
ATOM 3103 N N . TRP A 1 396 ? -0.094 -4.924 -2.166 1.00 94.81 396 TRP A N 1
ATOM 3104 C CA . TRP A 1 396 ? -1.539 -4.740 -2.034 1.00 94.81 396 TRP A CA 1
ATOM 3105 C C . TRP A 1 396 ? -2.205 -5.870 -1.243 1.00 94.81 396 TRP A C 1
ATOM 3107 O O . TRP A 1 396 ? -2.941 -5.596 -0.294 1.00 94.81 396 TRP A O 1
ATOM 3117 N N . LEU A 1 397 ? -1.898 -7.133 -1.561 1.00 94.38 397 LEU A N 1
ATOM 3118 C CA . LEU A 1 397 ? -2.386 -8.283 -0.796 1.00 94.38 397 LEU A CA 1
ATOM 3119 C C . LEU A 1 397 ? -1.901 -8.231 0.660 1.00 94.38 397 LEU A C 1
ATOM 3121 O O . LEU A 1 397 ? -2.684 -8.475 1.581 1.00 94.38 397 LEU A O 1
ATOM 3125 N N . LYS A 1 398 ? -0.632 -7.861 0.883 1.00 91.88 398 LYS A N 1
ATOM 3126 C CA . LYS A 1 398 ? -0.046 -7.744 2.224 1.00 91.88 398 LYS A CA 1
ATOM 3127 C C . LYS A 1 398 ? -0.698 -6.655 3.070 1.00 91.88 398 LYS A C 1
ATOM 3129 O O . LYS A 1 398 ? -0.836 -6.830 4.276 1.00 91.88 398 LYS A O 1
ATOM 3134 N N . LEU A 1 399 ? -1.121 -5.565 2.439 1.00 86.06 399 LEU A N 1
ATOM 3135 C CA . LEU A 1 399 ? -1.846 -4.456 3.056 1.00 86.06 399 LEU A CA 1
ATOM 3136 C C . LEU A 1 399 ? -3.328 -4.778 3.332 1.00 86.06 399 LEU A C 1
ATOM 3138 O O . LEU A 1 399 ? -4.081 -3.897 3.742 1.00 86.06 399 LEU A O 1
ATOM 3142 N N . GLY A 1 400 ? -3.765 -6.022 3.112 1.00 88.06 400 GLY A N 1
ATOM 3143 C CA . GLY A 1 400 ? -5.154 -6.431 3.309 1.00 88.06 400 GLY A CA 1
ATOM 3144 C C . GLY A 1 400 ? -6.067 -6.021 2.154 1.00 88.06 400 GLY A C 1
ATOM 3145 O O . GLY A 1 400 ? -7.252 -5.770 2.383 1.00 88.06 400 GLY A O 1
ATOM 3146 N N . ALA A 1 401 ? -5.509 -5.933 0.940 1.00 91.00 401 ALA A N 1
ATOM 3147 C CA . ALA A 1 401 ? -6.204 -5.660 -0.316 1.00 91.00 401 ALA A CA 1
ATOM 3148 C C . ALA A 1 401 ? -7.175 -4.462 -0.235 1.00 91.00 401 ALA A C 1
ATOM 3150 O O . ALA A 1 401 ? -8.378 -4.623 -0.470 1.00 91.00 401 ALA A O 1
ATOM 3151 N N . PRO A 1 402 ? -6.696 -3.256 0.136 1.00 87.06 402 PRO A N 1
ATOM 3152 C CA . PRO A 1 402 ? -7.554 -2.078 0.241 1.00 87.06 402 PRO A CA 1
ATOM 3153 C C . PRO A 1 402 ? -8.307 -1.830 -1.074 1.00 87.06 402 PRO A C 1
ATOM 3155 O O . PRO A 1 402 ? -7.750 -1.997 -2.162 1.00 87.06 402 PRO A O 1
ATOM 3158 N N . GLY A 1 403 ? -9.586 -1.468 -0.961 1.00 86.56 403 GLY A N 1
ATOM 3159 C CA . GLY A 1 403 ? -10.508 -1.301 -2.090 1.00 86.56 403 GLY A CA 1
ATOM 3160 C C . GLY A 1 403 ? -11.249 -2.573 -2.529 1.00 86.56 403 GLY A C 1
ATOM 3161 O O . GLY A 1 403 ? -12.243 -2.473 -3.242 1.00 86.56 403 GLY A O 1
ATOM 3162 N N . ALA A 1 404 ? -10.824 -3.764 -2.089 1.00 90.31 404 ALA A N 1
ATOM 3163 C CA . ALA A 1 404 ? -11.554 -5.005 -2.355 1.00 90.31 404 ALA A CA 1
ATOM 3164 C C . ALA A 1 404 ? -12.741 -5.214 -1.382 1.00 90.31 404 ALA A C 1
ATOM 3166 O O . ALA A 1 404 ? -12.739 -4.666 -0.274 1.00 90.31 404 ALA A O 1
ATOM 3167 N N . PRO A 1 405 ? -13.736 -6.048 -1.738 1.00 88.94 405 PRO A N 1
ATOM 3168 C CA . PRO A 1 405 ? -14.820 -6.443 -0.840 1.00 88.94 405 PRO A CA 1
ATOM 3169 C C . PRO A 1 405 ? -14.315 -7.122 0.442 1.00 88.94 405 PRO A C 1
ATOM 3171 O O . PRO A 1 405 ? -13.308 -7.836 0.425 1.00 88.94 405 PRO A O 1
ATOM 3174 N N . SER A 1 406 ? -15.055 -6.980 1.547 1.00 84.75 406 SER A N 1
ATOM 3175 C CA . SER A 1 406 ? -14.681 -7.535 2.861 1.00 84.75 406 SER A CA 1
ATOM 3176 C C . SER A 1 406 ? -14.420 -9.046 2.831 1.00 84.75 406 SER A C 1
ATOM 3178 O O . SER A 1 406 ? -13.439 -9.509 3.417 1.00 84.75 406 SER A O 1
ATOM 3180 N N . TRP A 1 407 ? -15.223 -9.810 2.080 1.00 86.62 407 TRP A N 1
ATOM 3181 C CA . TRP A 1 407 ? -15.042 -11.258 1.928 1.00 86.62 407 TRP A CA 1
ATOM 3182 C C . TRP A 1 407 ? -13.660 -11.621 1.363 1.00 86.62 407 TRP A C 1
ATOM 3184 O O . TRP A 1 407 ? -13.037 -12.574 1.835 1.00 86.62 407 TRP A O 1
ATOM 3194 N N . PHE A 1 408 ? -13.149 -10.834 0.410 1.00 90.25 408 PHE A N 1
ATOM 3195 C CA . PHE A 1 408 ? -11.835 -11.051 -0.189 1.00 90.25 408 PHE A CA 1
ATOM 3196 C C . PHE A 1 408 ? -10.728 -10.637 0.780 1.00 90.25 408 PHE A C 1
ATOM 3198 O O . PHE A 1 408 ? -9.774 -11.384 1.001 1.00 90.25 408 PHE A O 1
ATOM 3205 N N . ARG A 1 409 ? -10.880 -9.468 1.411 1.00 85.31 409 ARG A N 1
ATOM 3206 C CA . ARG A 1 409 ? -9.883 -8.893 2.326 1.00 85.31 409 ARG A CA 1
ATOM 3207 C C . ARG A 1 409 ? -9.615 -9.777 3.544 1.00 85.31 409 ARG A C 1
ATOM 3209 O O . ARG A 1 409 ? -8.460 -9.980 3.904 1.00 85.31 409 ARG A O 1
ATOM 3216 N N . GLN A 1 410 ? -10.661 -10.322 4.167 1.00 76.25 410 GLN A N 1
ATOM 3217 C CA . GLN A 1 410 ? -10.531 -11.071 5.422 1.00 76.25 410 GLN A CA 1
ATOM 3218 C C . GLN A 1 410 ? -9.948 -12.480 5.249 1.00 76.25 410 GLN A C 1
ATOM 3220 O O . GLN A 1 410 ? -9.261 -12.970 6.144 1.00 76.25 410 GLN A O 1
ATOM 3225 N N . LYS A 1 411 ? -10.254 -13.158 4.135 1.00 78.69 411 LYS A N 1
ATOM 3226 C CA . LYS A 1 411 ? -9.939 -14.586 3.953 1.00 78.69 411 LYS A CA 1
ATOM 3227 C C . LYS A 1 411 ? -8.986 -14.841 2.793 1.00 78.69 411 LYS A C 1
ATOM 3229 O O . LYS A 1 411 ? -7.997 -15.551 2.960 1.00 78.69 411 LYS A O 1
ATOM 3234 N N . ASN A 1 412 ? -9.273 -14.268 1.629 1.00 89.75 412 ASN A N 1
ATOM 3235 C CA . ASN A 1 412 ? -8.564 -14.593 0.396 1.00 89.75 412 ASN A CA 1
ATOM 3236 C C . ASN A 1 412 ? -7.233 -13.848 0.283 1.00 89.75 412 ASN A C 1
ATOM 3238 O O . ASN A 1 412 ? -6.232 -14.478 -0.035 1.00 89.75 412 ASN A O 1
ATOM 3242 N N . ALA A 1 413 ? -7.182 -12.548 0.587 1.00 88.19 413 ALA A N 1
ATOM 3243 C CA . ALA A 1 413 ? -5.972 -11.748 0.389 1.00 88.19 413 ALA A CA 1
ATOM 3244 C C . ALA A 1 413 ? -4.749 -12.256 1.189 1.00 88.19 413 ALA A C 1
ATOM 3246 O O . ALA A 1 413 ? -3.692 -12.445 0.580 1.00 88.19 413 ALA A O 1
ATOM 3247 N N . PRO A 1 414 ? -4.853 -12.579 2.499 1.00 85.62 414 PRO A N 1
ATOM 3248 C CA . PRO A 1 414 ? -3.723 -13.130 3.252 1.00 85.62 414 PRO A CA 1
ATOM 3249 C C . PRO A 1 414 ? -3.285 -14.513 2.750 1.00 85.62 414 PRO A C 1
ATOM 3251 O O . PRO A 1 414 ? -2.096 -14.834 2.772 1.00 85.62 414 PRO A O 1
ATOM 3254 N N . MET A 1 415 ? -4.243 -15.331 2.297 1.00 91.06 415 MET A N 1
ATOM 3255 C CA . MET A 1 415 ? -3.982 -16.662 1.750 1.00 91.06 415 MET A CA 1
ATOM 3256 C C . MET A 1 415 ? -3.267 -16.574 0.397 1.00 91.06 415 MET A C 1
ATOM 3258 O O . MET A 1 415 ? -2.218 -17.189 0.233 1.00 91.06 415 MET A O 1
ATOM 3262 N N . LEU A 1 416 ? -3.772 -15.746 -0.522 1.00 94.62 416 LEU A N 1
ATOM 3263 C CA . LEU A 1 416 ? -3.161 -15.486 -1.828 1.00 94.62 416 LEU A CA 1
ATOM 3264 C C . LEU A 1 416 ? -1.746 -14.926 -1.681 1.00 94.62 416 LEU A C 1
ATOM 3266 O O . LEU A 1 416 ? -0.832 -15.424 -2.330 1.00 94.62 416 LEU A O 1
ATOM 3270 N N . TYR A 1 417 ? -1.538 -13.948 -0.790 1.00 94.44 417 TYR A N 1
ATOM 3271 C CA . TYR A 1 417 ? -0.202 -13.419 -0.497 1.00 94.44 417 TYR A CA 1
ATOM 3272 C C . TYR A 1 417 ? 0.774 -14.543 -0.139 1.00 94.44 417 TYR A C 1
ATOM 3274 O O . TYR A 1 417 ? 1.853 -14.654 -0.719 1.00 94.44 417 TYR A O 1
ATOM 3282 N N . LYS A 1 418 ? 0.373 -15.404 0.804 1.00 91.44 418 LYS A N 1
ATOM 3283 C CA . LYS A 1 418 ? 1.201 -16.514 1.271 1.00 91.44 418 LYS A CA 1
ATOM 3284 C C . LYS A 1 418 ? 1.481 -17.518 0.151 1.00 91.44 418 LYS A C 1
ATOM 3286 O O . LYS A 1 418 ? 2.638 -17.893 -0.018 1.00 91.44 418 LYS A O 1
ATOM 3291 N N . ASN A 1 419 ? 0.461 -17.921 -0.607 1.00 93.50 419 ASN A N 1
ATOM 3292 C CA . ASN A 1 419 ? 0.597 -18.882 -1.704 1.00 93.50 419 ASN A CA 1
ATOM 3293 C C . ASN A 1 419 ? 1.555 -18.368 -2.783 1.00 93.50 419 ASN A C 1
ATOM 3295 O O . ASN A 1 419 ? 2.491 -19.069 -3.162 1.00 93.50 419 ASN A O 1
ATOM 3299 N N . ILE A 1 420 ? 1.367 -17.122 -3.228 1.00 95.38 420 ILE A N 1
ATOM 3300 C CA . ILE A 1 420 ? 2.185 -16.521 -4.284 1.00 95.38 420 ILE A CA 1
ATOM 3301 C C . ILE A 1 420 ? 3.635 -16.370 -3.816 1.00 95.38 420 ILE A C 1
ATOM 3303 O O . ILE A 1 420 ? 4.547 -16.769 -4.538 1.00 95.38 420 ILE A O 1
ATOM 3307 N N . CYS A 1 421 ? 3.871 -15.854 -2.603 1.00 92.19 421 CYS A N 1
ATOM 3308 C CA . CYS A 1 421 ? 5.223 -15.756 -2.047 1.00 92.19 421 CYS A CA 1
ATOM 3309 C C . CYS A 1 421 ? 5.896 -17.133 -1.967 1.00 92.19 421 CY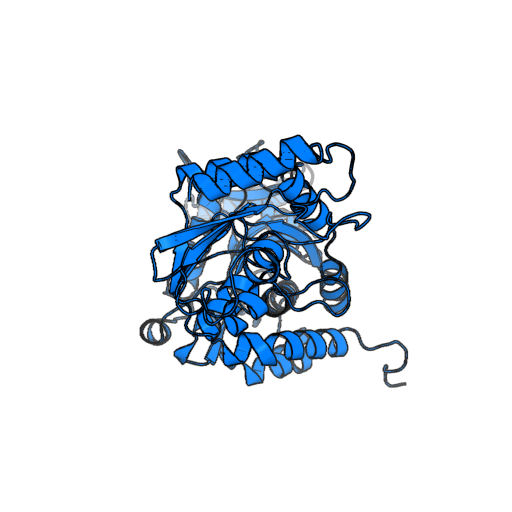S A C 1
ATOM 3311 O O . CYS A 1 421 ? 7.022 -17.280 -2.431 1.00 92.19 421 CYS A O 1
ATOM 3313 N N . GLN A 1 422 ? 5.203 -18.155 -1.452 1.00 91.12 422 GLN A N 1
ATOM 3314 C CA . GLN A 1 422 ? 5.731 -19.522 -1.378 1.00 91.12 422 GLN A CA 1
ATOM 3315 C C . GLN A 1 422 ? 6.064 -20.102 -2.755 1.00 91.12 422 GLN A C 1
ATOM 3317 O O . GLN A 1 422 ? 7.101 -20.744 -2.909 1.00 91.12 422 GLN A O 1
ATOM 3322 N N . TRP A 1 423 ? 5.213 -19.860 -3.752 1.00 92.50 423 TRP A N 1
ATOM 3323 C CA . TRP A 1 423 ? 5.434 -20.323 -5.118 1.00 92.50 423 TRP A CA 1
ATOM 3324 C C . TRP A 1 423 ? 6.633 -19.626 -5.776 1.00 92.50 423 TRP A C 1
ATOM 3326 O O . TRP A 1 423 ? 7.427 -20.272 -6.457 1.00 92.50 423 TRP A O 1
ATOM 3336 N N . LEU A 1 424 ? 6.789 -18.314 -5.562 1.00 91.00 424 LEU A N 1
ATOM 3337 C CA . LEU A 1 424 ? 7.885 -17.518 -6.126 1.00 91.00 424 LEU A CA 1
ATOM 3338 C C . LEU A 1 424 ? 9.224 -17.747 -5.410 1.00 91.00 424 LEU A C 1
ATOM 3340 O O . LEU A 1 424 ? 10.278 -17.614 -6.034 1.00 91.00 424 LEU A O 1
ATOM 3344 N N . THR A 1 425 ? 9.199 -18.126 -4.129 1.00 87.31 425 THR A N 1
ATOM 3345 C CA . THR A 1 425 ? 10.384 -18.516 -3.351 1.00 87.31 425 THR A CA 1
ATOM 3346 C C . THR A 1 425 ? 10.332 -19.996 -2.960 1.00 87.31 425 THR A C 1
ATOM 3348 O O . THR A 1 425 ? 10.193 -20.306 -1.770 1.00 87.31 425 THR A O 1
ATOM 3351 N N . PRO A 1 426 ? 10.447 -20.937 -3.915 1.00 63.16 426 PRO A N 1
ATOM 3352 C CA . PRO A 1 426 ? 10.458 -22.351 -3.573 1.00 63.16 426 PRO A CA 1
ATOM 3353 C C . PRO A 1 426 ? 11.656 -22.641 -2.660 1.00 63.16 426 PRO A C 1
ATOM 3355 O O . PRO A 1 426 ? 12.781 -22.201 -2.929 1.00 63.16 426 PRO A O 1
ATOM 3358 N N . SER A 1 427 ? 11.417 -23.357 -1.557 1.00 58.12 427 SER A N 1
ATOM 3359 C CA . SER A 1 427 ? 12.482 -23.798 -0.652 1.00 58.12 427 SER A CA 1
ATOM 3360 C C . SER A 1 427 ? 13.514 -24.617 -1.426 1.00 58.12 427 SER A C 1
ATOM 3362 O O . SER A 1 427 ? 13.164 -25.297 -2.393 1.00 58.12 427 SER A O 1
ATOM 3364 N N . GLU A 1 428 ? 14.777 -24.612 -0.993 1.00 54.56 428 GLU A N 1
ATOM 3365 C CA . GLU A 1 428 ? 15.845 -25.403 -1.632 1.00 54.56 428 GLU A CA 1
ATOM 3366 C C . GLU A 1 428 ? 15.479 -26.894 -1.792 1.00 54.56 428 GLU A C 1
ATOM 3368 O O . GLU A 1 428 ? 15.934 -27.538 -2.731 1.00 54.56 428 GLU A O 1
ATOM 3373 N N . SER A 1 429 ? 14.577 -27.415 -0.954 1.00 48.69 429 SER A N 1
ATOM 3374 C CA . SER A 1 429 ? 14.027 -28.777 -1.009 1.00 48.69 429 SER A CA 1
ATOM 3375 C C . SER A 1 429 ? 12.955 -29.040 -2.082 1.00 48.69 429 SER A C 1
ATOM 3377 O O . SER A 1 429 ? 12.487 -30.169 -2.189 1.00 48.69 429 SER A O 1
ATOM 3379 N N . SER A 1 430 ? 12.530 -28.030 -2.846 1.00 45.34 430 SER A N 1
ATOM 3380 C CA . SER A 1 430 ? 11.417 -28.118 -3.813 1.00 45.34 430 SER A CA 1
ATOM 3381 C C . SER A 1 430 ? 11.811 -27.790 -5.257 1.00 45.34 430 SER A C 1
ATOM 3383 O O . SER A 1 430 ? 10.954 -27.752 -6.139 1.00 45.34 430 SER A O 1
ATOM 3385 N N . ARG A 1 431 ? 13.107 -27.580 -5.531 1.00 38.91 431 ARG A N 1
ATOM 3386 C CA . ARG A 1 431 ? 13.593 -27.477 -6.912 1.00 38.91 431 ARG A CA 1
ATOM 3387 C C . ARG A 1 431 ? 13.543 -28.871 -7.550 1.00 38.91 431 ARG A C 1
ATOM 3389 O O . ARG A 1 431 ? 14.139 -29.784 -6.979 1.00 38.91 431 ARG A O 1
ATOM 3396 N N . PRO A 1 432 ? 12.848 -29.066 -8.685 1.00 39.59 432 PRO A N 1
ATOM 3397 C CA . PRO A 1 432 ? 12.947 -30.323 -9.410 1.00 39.59 432 PRO A CA 1
ATOM 3398 C C . PRO A 1 432 ? 14.412 -30.546 -9.805 1.00 39.59 432 PRO A C 1
ATOM 3400 O O . PRO A 1 432 ? 15.070 -29.623 -10.291 1.00 39.59 432 PRO A O 1
ATOM 3403 N N . SER A 1 433 ? 14.900 -31.746 -9.486 1.00 37.81 433 SER A N 1
ATOM 3404 C CA . SER A 1 433 ? 16.251 -32.253 -9.754 1.00 37.81 433 SER A CA 1
ATOM 3405 C C . SER A 1 433 ? 16.611 -32.241 -11.229 1.00 37.81 433 SER A C 1
ATOM 3407 O O . SER A 1 433 ? 15.720 -32.649 -12.013 1.00 37.81 433 SER A O 1
#

pLDDT: mean 80.58, std 14.11, range [37.81, 98.5]

Radius of gyration: 24.64 Å; chains: 1; bounding box: 60×59×80 Å

Secondary struc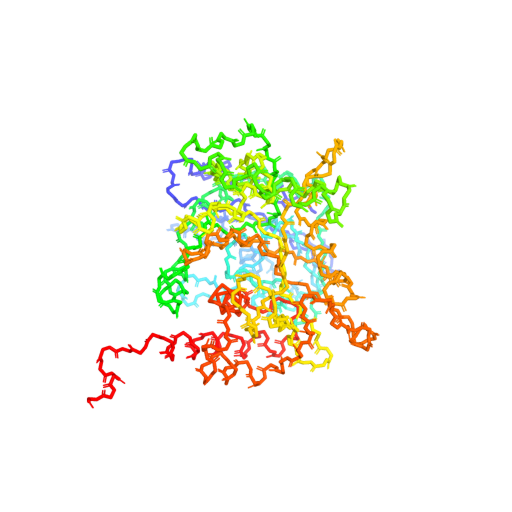ture (DSSP, 8-state):
-HHHHHHHHHHHHHH---TT-SSPPP--EEEEE-TT--EEEEETT---TT-TT---TT--HHHHIIIIISPTTTTTT-EEEESSPPPS--SSSPPPHHHHHHHTT-SEEEESS---STT--HHHHHHHTT-EEEE--HHHHHHHHHHTHHHHHHHHHGGGS-HHHHHHHHHTTT-EEEEEEESSPPEEEEEEE----GGGHHHHHHHHHHHHHHHSS---EEEEEEEE-TTS-EEEEEEEEHHHHHHHHHTT----EEEEEEEEEETTTTEEEEEEE-TT-SSSTT-EE-EEEE----SS---TTHHHHHHHHHHHHHHS-PPEEEEEEEEEEEETTTTEEEEEEEEEE--HHHHTT---BTTEEEEEEETTTHHHHHHHTGGGB-HHHHHHHHHHHHTT-TTS-HHIIIIIHHHHHHHHHHHHS--GGGS--